Protein AF-A0A7H9EA48-F1 (afdb_monomer)

Foldseek 3Di:
DPDDPQPEDPVLVLLVVVCVVVDALLALFCFAHLLVNLLLLLLRLQLDPDPSRNVSSVVVNVVSLVVNVPDDDDDDQQALFCGRHNVSVLQSLLSCCVRDPDPVDPSVVVNVVSCVVCVVSLLVLLPDALVNLLDQQDVFLNRHNLVSLLSCLPRPVSVVVCLVPVSNLVRLCRNLQAASVCSQQVPHNPDDLLQCACGRHDLSNLLSSLSNCLRNVPHPDPSCVSHVVVLVVSLVVLVVLVVCPPPPVPLQLLFRNRHLLVNLLVCVSNVVVVSNVVSLVVLVVVLVVDDLVWQQFCGRTSVSSLLSCVLPVLDDDDCPVDDPVSSVDPPAPGCTLGRHDSVVSLSVSCSNSVADRSCCSSSSSHDSNPVPPPND

Mean predicted aligned error: 6.91 Å

InterPro domains:
  IPR007822 Lanthionine synthetase C-like [PF05147] (27-347)
  IPR007822 Lanthionine synthetase C-like [PR01950] (27-45)
  IPR007822 Lanthionine synthetase C-like [PR01950] (139-154)
  IPR007822 Lanthionine synthetase C-like [PR01950] (195-211)
  IPR007822 Lanthionine synthetase C-like [PR01950] (253-273)

Radius of gyration: 20.05 Å; Cα contacts (8 Å, |Δi|>4): 563; chains: 1; bounding box: 55×41×57 Å

Secondary structure (DSSP, 8-state):
------SS-HHHHHHHHHHHHH------STTTSHHHHHHHHHHHHHH---HHHHHHHHHHHHHHHHHHTT------TTSSSTTTSTHHHHHHHHHHHHH---TTS-HHHHHHHHHHHHHHHHHHHTT--TTGGGSTTTS-TTTSHHHHHHHHHHSHHHHHHHHHS--SHHHHHHHTTS-THHHHSTT-----GGGTSTTTSHHHHHHHHHHHHHHH---SS-HHHHHHHHHHHHHHHHHHHHHTTT-GGGGGGG-TTTSHHHHHHHHHHTT-HHHHHHHHHHHHHHHHT--TTS---TTTSHHHHHHHHHHHT---S----S-TTGGG-TT-----SSSSHHHHHHHHHHHHTT---TTTTTTT-S--SS------

Organism: NCBI:txid47770

Solvent-accessible surface area (backbone atoms only — not comparable to full-atom values): 20527 Å² total; per-residue (Å²): 131,81,96,62,88,68,72,53,57,68,68,58,52,49,51,55,53,51,45,68,71,77,49,77,59,86,36,54,14,23,39,68,10,43,18,27,52,39,44,38,43,48,51,50,37,80,71,43,83,52,66,69,29,28,53,50,42,51,53,48,40,54,52,52,51,63,68,58,72,77,66,84,81,85,80,50,69,72,32,67,7,31,36,46,3,68,52,15,41,40,48,30,36,42,51,46,44,71,69,63,86,57,84,92,54,65,37,58,63,50,30,53,53,45,46,60,73,43,46,66,58,53,55,57,55,28,65,47,51,57,77,54,36,59,40,72,42,36,37,5,27,44,24,11,52,23,17,48,41,43,44,37,66,67,35,64,71,45,28,56,47,37,76,76,53,70,58,46,58,66,24,52,56,61,42,43,70,45,61,60,56,69,58,63,34,74,98,49,83,74,84,51,54,56,43,49,7,22,37,56,6,52,44,20,37,51,39,24,53,53,50,42,45,70,72,65,70,73,65,96,60,69,53,64,73,40,37,40,72,46,50,53,52,50,51,54,49,52,56,52,53,58,77,46,62,95,42,83,90,52,64,54,46,49,8,20,35,40,17,55,48,31,46,46,44,45,32,59,75,72,64,41,60,67,64,36,51,54,54,50,53,48,33,54,57,52,50,79,63,66,60,90,87,56,61,65,10,40,34,72,14,57,33,10,32,51,50,39,36,62,62,74,60,80,78,68,101,71,79,74,83,74,53,81,64,58,81,66,48,90,82,65,93,41,70,15,35,40,74,5,55,41,31,47,52,37,48,50,52,17,61,78,65,77,41,84,54,87,58,34,59,82,72,53,54,56,79,75,84,63,80,70,83,75,77,125

Nearest PDB structures (foldseek):
  7xte-assembly1_A  TM=4.450E-01  e=6.776E+00  Pandoraea apista
  1i7x-assembly1_A  TM=2.158E-01  e=1.346E+00  Mus musculus
  6bcu-assembly1_B  TM=2.700E-01  e=1.737E+00  Homo sapiens

Sequence (376 aa):
MKNTNLNIDPNLERYIKLLSIKGNCDGYTISDGIPGLLLLLAQFYITEEDIKSRNCIEKLAWHYLNQGAYQSISLSSSNQGLWTGPLGLSVAVDTWSQISLNSAYDWKAINQFYYHNMLFLIKKWSRTSRNELKDKFRRDIVFGFPGILNYVCNCHIARKSEKNNPMFIQSIQEISKQSLLSVYSGHNLSVNPTNLGMAHGLTGLIFSILQYNLTFKNLSIDVETNLMEDIEYIVDYAKYLLSLCGNTKYMFINNWCTGIPGLLNLLKITNYEEELSELVNYIDYEFESIHMDGNICLCHGYGSIALADYAFNVKKNNIKVFSDSYFASHKFDSYSMLTGVGGILALNRSIQKASPFLLDWLFGVNDFRNGSINRH

Structure (mmCIF, N/CA/C/O backbone):
data_AF-A0A7H9EA48-F1
#
_entry.id   AF-A0A7H9EA48-F1
#
loop_
_atom_site.group_PDB
_atom_site.id
_atom_site.type_symbol
_atom_site.label_atom_id
_atom_site.label_alt_id
_atom_site.label_comp_id
_atom_site.label_asym_id
_atom_site.label_entity_id
_atom_site.label_seq_id
_atom_site.pdbx_PDB_ins_code
_atom_site.Cartn_x
_atom_site.Cartn_y
_atom_site.Cartn_z
_atom_site.occupancy
_atom_site.B_iso_or_equiv
_atom_site.auth_seq_id
_atom_site.auth_comp_id
_atom_site.auth_asym_id
_atom_site.auth_atom_id
_atom_site.pdbx_PDB_model_num
ATOM 1 N N . MET A 1 1 ? 12.921 13.229 -24.604 1.00 48.28 1 MET A N 1
ATOM 2 C CA . MET A 1 1 ? 13.708 12.124 -25.203 1.00 48.28 1 MET A CA 1
ATOM 3 C C . MET A 1 1 ? 13.337 12.023 -26.678 1.00 48.28 1 MET A C 1
ATOM 5 O O . MET A 1 1 ? 12.152 12.071 -26.975 1.00 48.28 1 MET A O 1
ATOM 9 N N . LYS A 1 2 ? 14.304 11.963 -27.608 1.00 37.50 2 LYS A N 1
ATOM 10 C CA . LYS A 1 2 ? 14.012 11.647 -29.024 1.00 37.50 2 LYS A CA 1
ATOM 11 C C . LYS A 1 2 ? 13.487 10.204 -29.100 1.00 37.50 2 LYS A C 1
ATOM 13 O O . LYS A 1 2 ? 13.990 9.377 -28.351 1.00 37.50 2 LYS A O 1
ATOM 18 N N . ASN A 1 3 ? 12.498 9.939 -29.961 1.00 42.41 3 ASN A N 1
ATOM 19 C CA . ASN A 1 3 ? 11.835 8.641 -30.188 1.00 42.41 3 ASN A CA 1
ATOM 20 C C . ASN A 1 3 ? 12.836 7.497 -30.447 1.00 42.41 3 ASN A C 1
ATOM 22 O O . ASN A 1 3 ? 13.131 7.150 -31.587 1.00 42.41 3 ASN A O 1
ATOM 26 N N . THR A 1 4 ? 13.364 6.908 -29.384 1.00 54.34 4 THR A N 1
ATOM 27 C CA . THR A 1 4 ? 14.061 5.626 -29.410 1.00 54.34 4 THR A CA 1
ATOM 28 C C . THR A 1 4 ? 13.085 4.589 -28.891 1.00 54.34 4 THR A C 1
ATOM 30 O O . THR A 1 4 ? 12.615 4.747 -27.765 1.00 54.34 4 THR A O 1
ATOM 33 N N . ASN A 1 5 ? 12.789 3.562 -29.693 1.00 63.34 5 ASN A N 1
ATOM 34 C CA . ASN A 1 5 ? 12.085 2.375 -29.212 1.00 63.34 5 ASN A CA 1
ATOM 35 C C . ASN A 1 5 ? 12.836 1.847 -27.990 1.00 63.34 5 ASN A C 1
ATOM 37 O O . ASN A 1 5 ? 13.980 1.397 -28.103 1.00 63.34 5 ASN A O 1
ATOM 41 N N . LEU A 1 6 ? 12.220 1.974 -26.818 1.00 69.88 6 LEU A N 1
ATOM 42 C CA . LEU A 1 6 ? 12.741 1.359 -25.609 1.00 69.88 6 LEU A CA 1
ATOM 43 C C . LEU A 1 6 ? 12.471 -0.137 -25.770 1.00 69.88 6 LEU A C 1
ATOM 45 O O . LEU A 1 6 ? 11.344 -0.526 -26.060 1.00 69.88 6 LEU A O 1
ATOM 49 N N . ASN A 1 7 ? 13.496 -0.978 -25.640 1.00 83.75 7 ASN A N 1
ATOM 50 C CA . ASN A 1 7 ? 13.325 -2.431 -25.689 1.00 83.75 7 ASN A CA 1
ATOM 51 C C . ASN A 1 7 ? 12.646 -2.906 -24.393 1.00 83.75 7 ASN A C 1
ATOM 53 O O . ASN A 1 7 ? 13.295 -3.527 -23.561 1.00 83.75 7 ASN A O 1
ATOM 57 N N . ILE A 1 8 ? 11.394 -2.518 -24.165 1.00 88.50 8 ILE A N 1
ATOM 58 C CA . ILE A 1 8 ? 10.584 -2.799 -22.975 1.00 88.50 8 ILE A CA 1
ATOM 59 C C . ILE A 1 8 ? 9.153 -3.138 -23.407 1.00 88.50 8 ILE A C 1
ATOM 61 O O . ILE A 1 8 ? 8.795 -2.985 -24.574 1.00 88.50 8 ILE A O 1
ATOM 65 N N . ASP A 1 9 ? 8.333 -3.572 -22.452 1.00 90.06 9 ASP A N 1
ATOM 66 C CA . ASP A 1 9 ? 6.916 -3.861 -22.670 1.00 90.06 9 ASP A CA 1
ATOM 67 C C . ASP A 1 9 ? 6.181 -2.694 -23.381 1.00 90.06 9 ASP A C 1
ATOM 69 O O . ASP A 1 9 ? 6.304 -1.543 -22.941 1.00 90.06 9 ASP A O 1
ATOM 73 N N . PRO A 1 10 ? 5.404 -2.950 -24.454 1.00 86.06 10 PRO A N 1
ATOM 74 C CA . PRO A 1 10 ? 4.735 -1.898 -25.224 1.00 86.06 10 PRO A CA 1
ATOM 75 C C . PRO A 1 10 ? 3.767 -1.034 -24.410 1.00 86.06 10 PRO A C 1
ATOM 77 O O . PRO A 1 10 ? 3.648 0.167 -24.668 1.00 86.06 10 PRO A O 1
ATOM 80 N N . ASN A 1 11 ? 3.088 -1.609 -23.413 1.00 84.94 11 ASN A N 1
ATOM 81 C CA . ASN A 1 11 ? 2.164 -0.864 -22.560 1.00 84.94 11 ASN A CA 1
ATOM 82 C C . ASN A 1 11 ? 2.924 0.055 -21.603 1.00 84.94 11 ASN A C 1
ATOM 84 O O . ASN A 1 11 ? 2.521 1.204 -21.400 1.00 84.94 11 ASN A O 1
ATOM 88 N N . LEU A 1 12 ? 4.064 -0.407 -21.079 1.00 89.50 12 LEU A N 1
ATOM 89 C CA . LEU A 1 12 ? 4.966 0.431 -20.292 1.00 89.50 12 LEU A CA 1
ATOM 90 C C . LEU A 1 12 ? 5.576 1.552 -21.144 1.00 89.50 12 LEU A C 1
ATOM 92 O O . LEU A 1 12 ? 5.605 2.707 -20.719 1.00 89.50 12 LEU A O 1
ATOM 96 N N . GLU A 1 13 ? 6.024 1.246 -22.363 1.00 89.25 13 GLU A N 1
ATOM 97 C CA . GLU A 1 13 ? 6.572 2.251 -23.273 1.00 89.25 13 GLU A CA 1
ATOM 98 C C . GLU A 1 13 ? 5.525 3.319 -23.623 1.00 89.25 13 GLU A C 1
ATOM 100 O O . GLU A 1 13 ? 5.813 4.519 -23.577 1.00 89.25 13 GLU A O 1
ATOM 105 N N . ARG A 1 14 ? 4.290 2.899 -23.921 1.00 84.62 14 ARG A N 1
ATOM 106 C CA . ARG A 1 14 ? 3.165 3.805 -24.172 1.00 84.62 14 ARG A CA 1
ATOM 107 C C . ARG A 1 14 ? 2.882 4.690 -22.962 1.00 84.62 14 ARG A C 1
ATOM 109 O O . ARG A 1 14 ? 2.734 5.897 -23.134 1.00 84.62 14 ARG A O 1
ATOM 116 N N . TYR A 1 15 ? 2.849 4.121 -21.758 1.00 86.44 15 TYR A N 1
ATOM 117 C CA . TYR A 1 15 ? 2.661 4.871 -20.515 1.00 86.44 15 TYR A CA 1
ATOM 118 C C . TYR A 1 15 ? 3.754 5.938 -20.318 1.00 86.44 15 TYR A C 1
ATOM 120 O O . TYR A 1 15 ? 3.439 7.105 -20.091 1.00 86.44 15 TYR A O 1
ATOM 128 N N . ILE A 1 16 ? 5.029 5.584 -20.510 1.00 87.44 16 ILE A N 1
ATOM 129 C CA . ILE A 1 16 ? 6.164 6.519 -20.402 1.00 87.44 16 ILE A CA 1
ATOM 130 C C . ILE A 1 16 ? 6.078 7.639 -21.451 1.00 87.44 16 ILE A C 1
ATOM 132 O O . ILE A 1 16 ? 6.286 8.813 -21.133 1.00 87.44 16 ILE A O 1
ATOM 136 N N . LYS A 1 17 ? 5.744 7.302 -22.704 1.00 82.88 17 LYS A N 1
ATOM 137 C CA . LYS A 1 17 ? 5.545 8.294 -23.774 1.00 82.88 17 LYS A CA 1
ATOM 138 C C . LYS A 1 17 ? 4.421 9.266 -23.407 1.00 82.88 17 LYS A C 1
ATOM 140 O O . LYS A 1 17 ? 4.611 10.476 -23.515 1.00 82.88 17 LYS A O 1
ATOM 145 N N . LEU A 1 18 ? 3.291 8.759 -22.918 1.00 77.38 18 LEU A N 1
ATOM 146 C CA . LEU A 1 18 ? 2.148 9.574 -22.503 1.00 77.38 18 LEU A CA 1
ATOM 147 C C . LEU A 1 18 ? 2.471 10.501 -21.320 1.00 77.38 18 LEU A C 1
ATOM 149 O O . LEU A 1 18 ? 2.118 11.682 -21.370 1.00 77.38 18 LEU A O 1
ATOM 153 N N . LEU A 1 19 ? 3.198 10.005 -20.313 1.00 78.44 19 LEU A N 1
ATOM 154 C CA . LEU A 1 19 ? 3.713 10.821 -19.208 1.00 78.44 19 LEU A CA 1
ATOM 155 C C . LEU A 1 19 ? 4.564 11.988 -19.719 1.00 78.44 19 LEU A C 1
ATOM 157 O O . LEU A 1 19 ? 4.372 13.127 -19.308 1.00 78.44 19 LEU A O 1
ATOM 161 N N . SER A 1 20 ? 5.466 11.731 -20.671 1.00 74.56 20 SER A N 1
ATOM 162 C CA . SER A 1 20 ? 6.349 12.773 -21.211 1.00 74.56 20 SER A CA 1
ATOM 163 C C . SER A 1 20 ? 5.623 13.870 -22.005 1.00 74.56 20 SER A C 1
ATOM 165 O O . SER A 1 20 ? 6.140 14.980 -22.113 1.00 74.56 20 SER A O 1
ATOM 167 N N . ILE A 1 21 ? 4.435 13.578 -22.550 1.00 70.75 21 ILE A N 1
ATOM 168 C CA . ILE A 1 21 ? 3.636 14.517 -23.354 1.00 70.75 21 ILE A CA 1
ATOM 169 C C . ILE A 1 21 ? 2.784 15.434 -22.469 1.00 70.75 21 ILE A C 1
ATOM 171 O O . ILE A 1 21 ? 2.661 16.619 -22.772 1.00 70.75 21 ILE A O 1
ATOM 175 N N . LYS A 1 22 ? 2.187 14.913 -21.387 1.00 63.91 22 LYS A N 1
ATOM 176 C CA . LYS A 1 22 ? 1.272 15.692 -20.526 1.00 63.91 22 LYS A CA 1
ATOM 177 C C . LYS A 1 22 ? 1.979 16.566 -19.470 1.00 63.91 22 LYS A C 1
ATOM 179 O O . LYS A 1 22 ? 1.296 17.293 -18.756 1.00 63.91 22 LYS A O 1
ATOM 184 N N . GLY A 1 23 ? 3.313 16.562 -19.412 1.00 53.66 23 GLY A N 1
ATOM 185 C CA . GLY A 1 23 ? 4.103 17.353 -18.459 1.00 53.66 23 GLY A CA 1
ATOM 186 C C . GLY A 1 23 ? 4.663 16.508 -17.310 1.00 53.66 23 GLY A C 1
ATOM 187 O O . GLY A 1 23 ? 4.142 15.440 -17.006 1.00 53.66 23 GLY A O 1
ATOM 188 N N . ASN A 1 24 ? 5.777 16.967 -16.730 1.00 52.66 24 ASN A N 1
ATOM 189 C CA . ASN A 1 24 ? 6.634 16.205 -15.818 1.00 52.66 24 ASN A CA 1
ATOM 190 C C . ASN A 1 24 ? 5.891 15.519 -14.654 1.00 52.66 24 ASN A C 1
ATOM 192 O O . ASN A 1 24 ? 5.037 16.119 -14.002 1.00 52.66 24 ASN A O 1
ATOM 196 N N . CYS A 1 25 ? 6.351 14.315 -14.293 1.00 55.28 25 CYS A N 1
ATOM 197 C CA . CYS A 1 25 ? 6.127 13.694 -12.982 1.00 55.28 25 CYS A CA 1
ATOM 198 C C . CYS A 1 25 ? 6.838 14.481 -11.856 1.00 55.28 25 CYS A C 1
ATOM 200 O O . CYS A 1 25 ? 7.582 13.897 -11.086 1.00 55.28 25 CYS A O 1
ATOM 202 N N . ASP A 1 26 ? 6.651 15.791 -11.706 1.00 54.38 26 ASP A N 1
ATOM 203 C CA . ASP A 1 26 ? 7.373 16.604 -10.702 1.00 54.38 26 ASP A CA 1
ATOM 204 C C . ASP A 1 26 ? 6.807 16.462 -9.270 1.00 54.38 26 ASP A C 1
ATOM 206 O O . ASP A 1 26 ? 6.820 17.389 -8.464 1.00 54.38 26 ASP A O 1
ATOM 210 N N . GLY A 1 27 ? 6.264 15.287 -8.950 1.00 70.06 27 GLY A N 1
ATOM 211 C CA . GLY A 1 27 ? 5.667 14.975 -7.659 1.00 70.06 27 GLY A CA 1
ATOM 212 C C . GLY A 1 27 ? 6.544 14.051 -6.819 1.00 70.06 27 GLY A C 1
ATOM 213 O O . GLY A 1 27 ? 7.109 13.076 -7.313 1.00 70.06 27 GLY A O 1
ATOM 214 N N . TYR A 1 28 ? 6.574 14.295 -5.512 1.00 77.56 28 TYR A N 1
ATOM 215 C CA . TYR A 1 28 ? 7.175 13.412 -4.503 1.00 77.56 28 TYR A CA 1
ATOM 216 C C . TYR A 1 28 ? 6.172 12.399 -3.922 1.00 77.56 28 TYR A C 1
ATOM 218 O O . TYR A 1 28 ? 6.462 11.753 -2.919 1.00 77.56 28 TYR A O 1
ATOM 226 N N . THR A 1 29 ? 4.987 12.267 -4.524 1.00 87.12 29 THR A N 1
ATOM 227 C CA . THR A 1 29 ? 3.897 11.410 -4.039 1.00 87.12 29 THR A CA 1
ATOM 228 C C . THR A 1 29 ? 3.907 10.049 -4.735 1.00 87.12 29 THR A C 1
ATOM 230 O O . THR A 1 29 ? 4.256 9.943 -5.910 1.00 87.12 29 THR A O 1
ATOM 233 N N . ILE A 1 30 ? 3.499 8.992 -4.029 1.00 89.31 30 ILE A N 1
ATOM 234 C CA . ILE A 1 30 ? 3.201 7.699 -4.670 1.00 89.31 30 ILE A CA 1
ATOM 235 C C . ILE A 1 30 ? 2.011 7.862 -5.607 1.00 89.31 30 ILE A C 1
ATOM 237 O O . ILE A 1 30 ? 2.013 7.277 -6.685 1.00 89.31 30 ILE A O 1
ATOM 241 N N . SER A 1 31 ? 1.017 8.656 -5.197 1.00 84.31 31 SER A N 1
ATOM 242 C CA . SER A 1 31 ? -0.207 8.846 -5.965 1.00 84.31 31 SER A CA 1
ATOM 243 C C . SER A 1 31 ? 0.107 9.298 -7.383 1.00 84.31 31 SER A C 1
ATOM 245 O O . SER A 1 31 ? -0.207 8.561 -8.299 1.00 84.31 31 SER A O 1
ATOM 247 N N . ASP A 1 32 ? 0.790 10.424 -7.582 1.00 78.94 32 ASP A N 1
ATOM 248 C CA . ASP A 1 32 ? 0.869 11.081 -8.897 1.00 78.94 32 ASP A CA 1
ATOM 249 C C . ASP A 1 32 ? 2.311 11.386 -9.349 1.00 78.94 32 ASP A C 1
ATOM 251 O O . ASP A 1 32 ? 2.522 12.009 -10.388 1.00 78.94 32 ASP A O 1
ATOM 255 N N . GLY A 1 33 ? 3.313 10.994 -8.557 1.00 85.25 33 GLY A N 1
ATOM 256 C CA . GLY A 1 33 ? 4.696 11.444 -8.704 1.00 85.25 33 GLY A CA 1
ATOM 257 C C . GLY A 1 33 ? 5.711 10.374 -9.109 1.00 85.25 33 GLY A C 1
ATOM 258 O O . GLY A 1 33 ? 5.382 9.229 -9.429 1.00 85.25 33 GLY A O 1
ATOM 259 N N . ILE A 1 34 ? 6.991 10.760 -9.043 1.00 88.88 34 ILE A N 1
ATOM 260 C CA . ILE A 1 34 ? 8.147 9.887 -9.311 1.00 88.88 34 ILE A CA 1
ATOM 261 C C . ILE A 1 34 ? 8.086 8.595 -8.499 1.00 88.88 34 ILE A C 1
ATOM 263 O O . ILE A 1 34 ? 8.305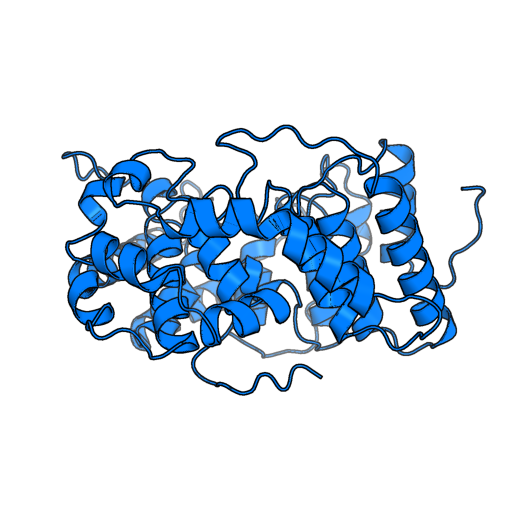 7.543 -9.093 1.00 88.88 34 ILE A O 1
ATOM 267 N N . PRO A 1 35 ? 7.760 8.600 -7.192 1.00 91.50 35 PRO A N 1
ATOM 268 C CA . PRO A 1 35 ? 7.676 7.356 -6.439 1.00 91.50 35 PRO A CA 1
ATOM 269 C C . PRO A 1 35 ? 6.708 6.330 -7.033 1.00 91.50 35 PRO A C 1
ATOM 271 O O . PRO A 1 35 ? 7.057 5.155 -7.119 1.00 91.50 35 PRO A O 1
ATOM 274 N N . GLY A 1 36 ? 5.531 6.764 -7.493 1.00 92.19 36 GLY A N 1
ATOM 275 C CA . GLY A 1 36 ? 4.562 5.884 -8.148 1.00 92.19 36 GLY A CA 1
ATOM 276 C C . GLY A 1 36 ? 5.118 5.273 -9.433 1.00 92.19 36 GLY A C 1
ATOM 277 O O . GLY A 1 36 ? 5.059 4.059 -9.627 1.00 92.19 36 GLY A O 1
ATOM 278 N N . LEU A 1 37 ? 5.759 6.094 -10.270 1.00 92.31 37 LEU A N 1
ATOM 279 C CA . LEU A 1 37 ? 6.445 5.632 -11.479 1.00 92.31 37 LEU A CA 1
ATOM 280 C C . LEU A 1 37 ? 7.583 4.649 -11.163 1.00 92.31 37 LEU A C 1
ATOM 282 O O . LEU A 1 37 ? 7.704 3.623 -11.825 1.00 92.31 37 LEU A O 1
ATOM 286 N N . LEU A 1 38 ? 8.411 4.931 -10.157 1.00 94.69 38 LEU A N 1
ATOM 287 C CA . LEU A 1 38 ? 9.504 4.046 -9.753 1.00 94.69 38 LEU A CA 1
ATOM 288 C C . LEU A 1 38 ? 8.986 2.690 -9.267 1.00 94.69 38 LEU A C 1
ATOM 290 O O . LEU A 1 38 ? 9.606 1.669 -9.560 1.00 94.69 38 LEU A O 1
ATOM 294 N N . LEU A 1 39 ? 7.860 2.677 -8.555 1.00 95.50 39 LEU A N 1
ATOM 295 C CA . LEU A 1 39 ? 7.200 1.459 -8.096 1.00 95.50 39 LEU A CA 1
ATOM 296 C C . LEU A 1 39 ? 6.560 0.673 -9.251 1.00 95.50 39 LEU A C 1
ATOM 298 O O . LEU A 1 39 ? 6.673 -0.552 -9.298 1.00 95.50 39 LEU A O 1
ATOM 302 N N . LEU A 1 40 ? 5.963 1.359 -10.229 1.00 94.94 40 LEU A N 1
ATOM 303 C CA . LEU A 1 40 ? 5.503 0.734 -11.470 1.00 94.94 40 LEU A CA 1
ATOM 304 C C . LEU A 1 40 ? 6.673 0.089 -12.229 1.00 94.94 40 LEU A C 1
ATOM 306 O O . LEU A 1 40 ? 6.591 -1.073 -12.620 1.00 94.94 40 LEU A O 1
ATOM 310 N N . LEU A 1 41 ? 7.781 0.814 -12.406 1.00 96.56 41 LEU A N 1
ATOM 311 C CA . LEU A 1 41 ? 8.981 0.283 -13.057 1.00 96.56 41 LEU A CA 1
ATOM 312 C C . LEU A 1 41 ? 9.539 -0.926 -12.296 1.00 96.56 41 LEU A C 1
ATOM 314 O O . LEU A 1 41 ? 9.929 -1.901 -12.932 1.00 96.56 41 LEU A O 1
ATOM 318 N N . ALA A 1 42 ? 9.517 -0.905 -10.960 1.00 97.00 42 ALA A N 1
ATOM 319 C CA . ALA A 1 42 ? 9.911 -2.046 -10.138 1.00 97.00 42 ALA A CA 1
ATOM 320 C C . ALA A 1 42 ? 9.029 -3.281 -10.406 1.00 97.00 42 ALA A C 1
ATOM 322 O O . ALA A 1 42 ? 9.563 -4.375 -10.578 1.00 97.00 42 ALA A O 1
ATOM 323 N N . GLN A 1 43 ? 7.704 -3.118 -10.533 1.00 96.00 43 GLN A N 1
ATOM 324 C CA . GLN A 1 43 ? 6.790 -4.226 -10.860 1.00 96.00 43 GLN A CA 1
ATOM 325 C C . GLN A 1 43 ? 7.124 -4.867 -12.213 1.00 96.00 43 GLN A C 1
ATOM 327 O O . GLN A 1 43 ? 7.111 -6.094 -12.350 1.00 96.00 43 GLN A O 1
ATOM 332 N N . PHE A 1 44 ? 7.446 -4.052 -13.218 1.00 95.81 44 PHE A N 1
ATOM 333 C CA . PHE A 1 44 ? 7.886 -4.562 -14.516 1.00 95.81 44 PHE A CA 1
ATOM 334 C C . PHE A 1 44 ? 9.262 -5.217 -14.428 1.00 95.81 44 PHE A C 1
ATOM 336 O O . PHE A 1 44 ? 9.450 -6.285 -14.997 1.00 95.81 44 PHE A O 1
ATOM 343 N N . TYR A 1 45 ? 10.198 -4.631 -13.682 1.00 96.56 45 TYR A N 1
ATOM 344 C CA . TYR A 1 45 ? 11.549 -5.159 -13.511 1.00 96.56 45 TYR A CA 1
ATOM 345 C C . TYR A 1 45 ? 11.554 -6.584 -12.951 1.00 96.56 45 TYR A C 1
ATOM 347 O O . TYR A 1 45 ? 12.181 -7.464 -13.539 1.00 96.56 45 TYR A O 1
ATOM 355 N N . ILE A 1 46 ? 10.831 -6.828 -11.850 1.00 94.44 46 ILE A N 1
ATOM 356 C CA . ILE A 1 46 ? 10.828 -8.143 -11.183 1.00 94.44 46 ILE A CA 1
ATOM 357 C C . ILE A 1 46 ? 10.158 -9.241 -12.017 1.00 94.44 46 ILE A C 1
ATOM 359 O O . ILE A 1 46 ? 10.386 -10.423 -11.789 1.00 94.44 46 ILE A O 1
ATOM 363 N N . THR A 1 47 ? 9.333 -8.854 -12.990 1.00 92.38 47 THR A N 1
ATOM 364 C CA . THR A 1 47 ? 8.594 -9.776 -13.859 1.00 92.38 47 THR A CA 1
ATOM 365 C C . THR A 1 47 ? 9.155 -9.847 -15.278 1.00 92.38 47 THR A C 1
ATOM 367 O O . THR A 1 47 ? 8.582 -10.529 -16.130 1.00 92.38 47 THR A O 1
ATOM 370 N N . GLU A 1 48 ? 10.214 -9.095 -15.582 1.00 94.00 48 GLU A N 1
ATOM 371 C CA . GLU A 1 48 ? 10.835 -9.066 -16.902 1.00 94.00 48 GLU A CA 1
ATOM 372 C C . GLU A 1 48 ? 11.935 -10.115 -16.987 1.00 94.00 48 GLU A C 1
ATOM 374 O O . GLU A 1 48 ? 12.891 -10.059 -16.223 1.00 94.00 48 GLU A O 1
ATOM 379 N N . GLU A 1 49 ? 11.825 -11.053 -17.920 1.00 91.81 49 GLU A N 1
ATOM 380 C CA . GLU A 1 49 ? 12.784 -12.148 -18.096 1.00 91.81 49 GLU A CA 1
ATOM 381 C C . GLU A 1 49 ? 13.959 -11.735 -18.989 1.00 91.81 49 GLU A C 1
ATOM 383 O O . GLU A 1 49 ? 15.086 -12.181 -18.757 1.00 91.81 49 GLU A O 1
ATOM 388 N N . ASP A 1 50 ? 13.734 -10.852 -19.970 1.00 93.00 50 ASP A N 1
ATOM 389 C CA . ASP A 1 50 ? 14.803 -10.389 -20.849 1.00 93.00 50 ASP A CA 1
ATOM 390 C C . ASP A 1 50 ? 15.749 -9.433 -20.113 1.00 93.00 50 ASP A C 1
ATOM 392 O O . ASP A 1 50 ? 15.383 -8.337 -19.682 1.00 93.00 50 ASP A O 1
ATOM 396 N N . ILE A 1 51 ? 17.020 -9.827 -20.015 1.00 91.88 51 ILE A N 1
ATOM 397 C CA . ILE A 1 51 ? 18.057 -9.067 -19.305 1.00 91.88 51 ILE A CA 1
ATOM 398 C C . ILE A 1 51 ? 18.238 -7.670 -19.917 1.00 91.88 51 ILE A C 1
ATOM 400 O O . ILE A 1 51 ? 18.477 -6.704 -19.188 1.00 91.88 51 ILE A O 1
ATOM 404 N N . LYS A 1 52 ? 18.130 -7.524 -21.248 1.00 92.06 52 LYS A N 1
ATOM 405 C CA . LYS A 1 52 ? 18.296 -6.212 -21.895 1.00 92.06 52 LYS A CA 1
ATOM 406 C C . LYS A 1 52 ? 17.138 -5.284 -21.538 1.00 92.06 52 LYS A C 1
ATOM 408 O O . LYS A 1 52 ? 17.390 -4.128 -21.193 1.00 92.06 52 LYS A O 1
ATOM 413 N N . SER A 1 53 ? 15.903 -5.777 -21.575 1.00 93.75 53 SER A N 1
ATOM 414 C CA . SER A 1 53 ? 14.708 -5.056 -21.137 1.00 93.75 53 SER A CA 1
ATOM 415 C C . SER A 1 53 ? 14.778 -4.692 -19.662 1.00 93.75 53 SER A C 1
ATOM 417 O O . SER A 1 53 ? 14.601 -3.524 -19.318 1.00 93.75 53 SER A O 1
ATOM 419 N N . ARG A 1 54 ? 15.149 -5.641 -18.800 1.00 94.06 54 ARG A N 1
ATOM 420 C CA . ARG A 1 54 ? 15.317 -5.420 -17.361 1.00 94.06 54 ARG A CA 1
ATOM 421 C C . ARG A 1 54 ? 16.343 -4.317 -17.063 1.00 94.06 54 ARG A C 1
ATOM 423 O O . ARG A 1 54 ? 16.045 -3.376 -16.328 1.00 94.06 54 ARG A O 1
ATOM 430 N N . ASN A 1 55 ? 17.508 -4.359 -17.714 1.00 93.38 55 ASN A N 1
ATOM 431 C CA . ASN A 1 55 ? 18.527 -3.307 -17.610 1.00 93.38 55 ASN A CA 1
ATOM 432 C C . ASN A 1 55 ? 18.024 -1.951 -18.125 1.00 93.38 55 ASN A C 1
ATOM 434 O O . ASN A 1 55 ? 18.378 -0.906 -17.576 1.00 93.38 55 ASN A O 1
ATOM 438 N N . CYS A 1 56 ? 17.200 -1.946 -19.177 1.00 94.94 56 CYS A N 1
ATOM 439 C CA . CYS A 1 56 ? 16.599 -0.718 -19.682 1.00 94.94 56 CYS A CA 1
ATOM 440 C C . CYS A 1 56 ? 15.612 -0.113 -18.673 1.00 94.94 56 CYS A C 1
ATOM 442 O O . CYS A 1 56 ? 15.639 1.099 -18.463 1.00 94.94 56 CYS A O 1
ATOM 444 N N . ILE A 1 57 ? 14.777 -0.940 -18.039 1.00 96.31 57 ILE A N 1
ATOM 445 C CA . ILE A 1 57 ? 13.818 -0.521 -17.007 1.00 96.31 57 ILE A CA 1
ATOM 446 C C . ILE A 1 57 ? 14.554 0.090 -15.811 1.00 96.31 57 ILE A C 1
ATOM 448 O O . ILE A 1 57 ? 14.207 1.181 -15.366 1.00 96.31 57 ILE A O 1
ATOM 452 N N . GLU A 1 58 ? 15.610 -0.558 -15.322 1.00 96.38 58 GLU A N 1
ATOM 453 C CA . GLU A 1 58 ? 16.381 -0.039 -14.189 1.00 96.38 58 GLU A CA 1
ATOM 454 C C . GLU A 1 58 ? 17.113 1.265 -14.522 1.00 96.38 58 GLU A C 1
ATOM 456 O O . GLU A 1 58 ? 17.100 2.210 -13.734 1.00 96.38 58 GLU A O 1
ATOM 461 N N . LYS A 1 59 ? 17.676 1.374 -15.731 1.00 95.06 59 LYS A N 1
ATOM 462 C CA . LYS A 1 59 ? 18.260 2.631 -16.212 1.00 95.06 59 LYS A CA 1
ATOM 463 C C . LYS A 1 59 ? 17.227 3.762 -16.254 1.00 95.06 59 LYS A C 1
ATOM 465 O O . LYS A 1 59 ? 17.566 4.901 -15.932 1.00 95.06 59 LYS A O 1
ATOM 470 N N . LEU A 1 60 ? 15.985 3.467 -16.649 1.00 94.19 60 LEU A N 1
ATOM 471 C CA . LEU A 1 60 ? 14.883 4.434 -16.615 1.00 94.19 60 LEU A CA 1
ATOM 472 C C . LEU A 1 60 ? 14.540 4.827 -15.176 1.00 94.19 60 LEU A C 1
ATOM 474 O O . LEU A 1 60 ? 14.427 6.016 -14.892 1.00 94.19 60 LEU A O 1
ATOM 478 N N . ALA A 1 61 ? 14.439 3.863 -14.261 1.00 95.00 61 ALA A N 1
ATOM 479 C CA . ALA A 1 61 ? 14.177 4.139 -12.851 1.00 95.00 61 ALA A CA 1
ATOM 480 C C . ALA A 1 61 ? 15.255 5.050 -12.247 1.00 95.00 61 ALA A C 1
ATOM 482 O O . ALA A 1 61 ? 14.943 6.073 -11.639 1.00 95.00 61 ALA A O 1
ATOM 483 N N . TRP A 1 62 ? 16.528 4.751 -12.506 1.00 93.62 62 TRP A N 1
ATOM 484 C CA . TRP A 1 62 ? 17.639 5.596 -12.076 1.00 93.62 62 TRP A CA 1
ATOM 485 C C . TRP A 1 62 ? 17.580 7.001 -12.685 1.00 93.62 62 TRP A C 1
ATOM 487 O O . TRP A 1 62 ? 17.851 7.996 -12.011 1.00 93.62 62 TRP A O 1
ATOM 497 N N . HIS A 1 63 ? 17.213 7.111 -13.964 1.00 91.44 63 HIS A N 1
ATOM 498 C CA . HIS A 1 63 ? 17.043 8.401 -14.627 1.00 91.44 63 HIS A CA 1
ATOM 499 C C . HIS A 1 63 ? 15.972 9.261 -13.943 1.00 91.44 63 HIS A C 1
ATOM 501 O O . HIS A 1 63 ? 16.245 10.416 -13.618 1.00 91.44 63 HIS A O 1
ATOM 507 N N . TYR A 1 64 ? 14.792 8.696 -13.673 1.00 90.31 64 TYR A N 1
ATOM 508 C CA . TYR A 1 64 ? 13.697 9.415 -13.018 1.00 90.31 64 TYR A CA 1
ATOM 509 C C . TYR A 1 64 ? 14.005 9.777 -11.565 1.00 90.31 64 TYR A C 1
ATOM 511 O O . TYR A 1 64 ? 13.696 10.888 -11.140 1.00 90.31 64 TYR A O 1
ATOM 519 N N . LEU A 1 65 ? 14.679 8.896 -10.819 1.00 90.31 65 LEU A N 1
ATOM 520 C CA . LEU A 1 65 ? 15.142 9.217 -9.470 1.00 90.31 65 LEU A CA 1
ATOM 521 C C . LEU A 1 65 ? 16.027 10.475 -9.465 1.00 90.31 65 LEU A C 1
ATOM 523 O O . LEU A 1 65 ? 15.805 11.384 -8.668 1.00 90.31 65 LEU A O 1
ATOM 527 N N . ASN A 1 66 ? 16.992 10.559 -10.388 1.00 86.25 66 ASN A N 1
ATOM 528 C CA . ASN A 1 66 ? 17.904 11.703 -10.477 1.00 86.25 66 ASN A CA 1
ATOM 529 C C . ASN A 1 66 ? 17.221 12.997 -10.942 1.00 86.25 66 ASN A C 1
ATOM 531 O O . ASN A 1 66 ? 17.683 14.080 -10.590 1.00 86.25 66 ASN A O 1
ATOM 535 N N . GLN A 1 67 ? 16.125 12.914 -11.702 1.00 80.56 67 GLN A N 1
ATOM 536 C CA . GLN A 1 67 ? 15.314 14.093 -12.028 1.00 80.56 67 GLN A CA 1
ATOM 537 C C . GLN A 1 67 ? 14.591 14.647 -10.792 1.00 80.56 67 GLN A C 1
ATOM 539 O O . GLN A 1 67 ? 14.524 15.861 -10.616 1.00 80.56 67 GLN A O 1
ATOM 544 N N . GLY A 1 68 ? 14.095 13.768 -9.915 1.00 70.88 68 GLY A N 1
ATOM 545 C CA . GLY A 1 68 ? 13.382 14.155 -8.691 1.00 70.88 68 GLY A CA 1
ATOM 546 C C . GLY A 1 68 ? 14.274 14.569 -7.522 1.00 70.88 68 GLY A C 1
ATOM 547 O O . GLY A 1 68 ? 13.812 15.261 -6.618 1.00 70.88 68 GLY A O 1
ATOM 548 N N . ALA A 1 69 ? 15.551 14.175 -7.528 1.00 62.69 69 ALA A N 1
ATOM 549 C CA . ALA A 1 69 ? 16.471 14.341 -6.399 1.00 62.69 69 ALA A CA 1
ATOM 550 C C . ALA A 1 69 ? 16.734 15.803 -5.975 1.00 62.69 69 ALA A C 1
ATOM 552 O O . ALA A 1 69 ? 17.222 16.033 -4.871 1.00 62.69 69 ALA A O 1
ATOM 553 N N . TYR A 1 70 ? 16.397 16.786 -6.816 1.00 61.31 70 TYR A N 1
ATOM 554 C CA . TYR A 1 70 ? 16.683 18.208 -6.582 1.00 61.31 70 TYR A CA 1
ATOM 555 C C . TYR A 1 70 ? 15.451 19.061 -6.249 1.00 61.31 70 TYR A C 1
ATOM 557 O O . TYR A 1 70 ? 15.559 20.284 -6.158 1.00 61.31 70 TYR A O 1
ATOM 565 N N . GLN A 1 71 ? 14.277 18.452 -6.068 1.00 68.62 71 GLN A N 1
ATOM 566 C CA . GLN A 1 71 ? 13.056 19.200 -5.772 1.00 68.62 71 GLN A CA 1
ATOM 567 C C . GLN A 1 71 ? 12.956 19.524 -4.278 1.00 68.62 71 GLN A C 1
ATOM 569 O O . GLN A 1 71 ? 13.049 18.644 -3.421 1.00 68.62 71 GLN A O 1
ATOM 574 N N . SER A 1 72 ? 12.753 20.802 -3.951 1.00 71.88 72 SER A N 1
ATOM 575 C CA . SER A 1 72 ? 12.464 21.221 -2.581 1.00 71.88 72 SER A CA 1
ATOM 576 C C . SER A 1 72 ? 11.037 20.816 -2.201 1.00 71.88 72 SER A C 1
ATOM 578 O O . SER A 1 72 ? 10.072 21.129 -2.896 1.00 71.88 72 SER A O 1
ATOM 580 N N . ILE A 1 73 ? 10.894 20.114 -1.075 1.00 76.12 73 ILE A N 1
ATOM 581 C CA . ILE A 1 73 ? 9.595 19.645 -0.583 1.00 76.12 73 ILE A CA 1
ATOM 582 C C . ILE A 1 73 ? 9.183 20.508 0.607 1.00 76.12 73 ILE A C 1
ATOM 584 O O . ILE A 1 73 ? 9.784 20.441 1.679 1.00 76.12 73 ILE A O 1
ATOM 588 N N . SER A 1 74 ? 8.137 21.315 0.424 1.00 80.75 74 SER A N 1
ATOM 589 C CA . SER A 1 74 ? 7.479 22.011 1.532 1.00 80.75 74 SER A CA 1
ATOM 590 C C . SER A 1 74 ? 6.511 21.062 2.231 1.00 80.75 74 SER A C 1
ATOM 592 O O . SER A 1 74 ? 5.661 20.463 1.575 1.00 80.75 74 SER A O 1
ATOM 594 N N . LEU A 1 75 ? 6.624 20.925 3.553 1.00 84.81 75 LEU A N 1
ATOM 595 C CA . LEU A 1 75 ? 5.772 20.033 4.339 1.00 84.81 75 LEU A CA 1
ATOM 596 C C . LEU A 1 75 ? 4.570 20.772 4.942 1.00 84.81 75 LEU A C 1
ATOM 598 O O . LEU A 1 75 ? 4.710 21.796 5.602 1.00 84.81 75 LEU A O 1
ATOM 602 N N . SER A 1 76 ? 3.393 20.174 4.800 1.00 84.75 76 SER A N 1
ATOM 603 C CA . SER A 1 76 ? 2.090 20.575 5.326 1.00 84.75 76 SER A CA 1
ATOM 604 C C . SER A 1 76 ? 1.377 19.355 5.930 1.00 84.75 76 SER A C 1
ATOM 606 O O . SER A 1 76 ? 1.857 18.227 5.837 1.00 84.75 76 SER A O 1
ATOM 608 N N . SER A 1 77 ? 0.224 19.547 6.569 1.00 80.38 77 SER A N 1
ATOM 609 C CA . SER A 1 77 ? -0.558 18.424 7.107 1.00 80.38 77 SER A CA 1
ATOM 610 C C . SER A 1 77 ? -1.049 17.447 6.031 1.00 80.38 77 SER A C 1
ATOM 612 O O . SER A 1 77 ? -1.221 16.272 6.331 1.00 80.38 77 SER A O 1
ATOM 614 N N . SER A 1 78 ? -1.233 17.889 4.784 1.00 83.19 78 SER A N 1
ATOM 615 C CA . SER A 1 78 ? -1.775 17.070 3.692 1.00 83.19 78 SER A CA 1
ATOM 616 C C . SER A 1 78 ? -0.718 16.334 2.856 1.00 83.19 78 SER A C 1
ATOM 618 O O . SER A 1 78 ? -1.074 15.592 1.941 1.00 83.19 78 SER A O 1
ATOM 620 N N . ASN A 1 79 ? 0.576 16.508 3.142 1.00 86.00 79 ASN A N 1
ATOM 621 C CA . ASN A 1 79 ? 1.666 15.921 2.350 1.00 86.00 79 ASN A CA 1
ATOM 622 C C . ASN A 1 79 ? 2.800 15.324 3.209 1.00 86.00 79 ASN A C 1
ATOM 624 O O . ASN A 1 79 ? 3.955 15.248 2.798 1.00 86.00 79 ASN A O 1
ATOM 628 N N . GLN A 1 80 ? 2.471 14.915 4.434 1.00 86.81 80 GLN A N 1
ATOM 629 C CA . GLN A 1 80 ? 3.396 14.263 5.370 1.00 86.81 80 GLN A CA 1
ATOM 630 C C . GLN A 1 80 ? 3.175 12.746 5.478 1.00 86.81 80 GLN A C 1
ATOM 632 O O . GLN A 1 80 ? 3.910 12.082 6.212 1.00 86.81 80 GLN A O 1
ATOM 637 N N . GLY A 1 81 ? 2.167 12.221 4.777 1.00 86.94 81 GLY A N 1
ATOM 638 C CA . GLY A 1 81 ? 1.790 10.812 4.769 1.00 86.94 81 GLY A CA 1
ATOM 639 C C . GLY A 1 81 ? 2.631 9.955 3.831 1.00 86.94 81 GLY A C 1
ATOM 640 O O . GLY A 1 81 ? 3.514 10.438 3.123 1.00 86.94 81 GLY A O 1
ATOM 641 N N . LEU A 1 82 ? 2.320 8.662 3.811 1.00 90.69 82 LEU A N 1
ATOM 642 C CA . LEU A 1 82 ? 2.969 7.689 2.935 1.00 90.69 82 LEU A CA 1
ATOM 643 C C . LEU A 1 82 ? 2.656 7.952 1.455 1.00 90.69 82 LEU A C 1
ATOM 645 O O . LEU A 1 82 ? 3.563 8.026 0.629 1.00 90.69 82 LEU A O 1
ATOM 649 N N . TRP A 1 83 ? 1.377 8.122 1.123 1.00 90.06 83 TRP A N 1
ATOM 650 C CA . TRP A 1 83 ? 0.941 8.236 -0.268 1.00 90.06 83 TRP A CA 1
ATOM 651 C C . TRP A 1 83 ? 1.236 9.606 -0.869 1.00 90.06 83 TRP A C 1
ATOM 653 O O . TRP A 1 83 ? 1.578 9.708 -2.047 1.00 90.06 83 TRP A O 1
ATOM 663 N N . THR A 1 84 ? 1.117 10.660 -0.062 1.00 88.50 84 THR A N 1
ATOM 664 C CA . THR A 1 84 ? 1.174 12.055 -0.524 1.00 88.50 84 THR A CA 1
ATOM 665 C C . THR A 1 84 ? 2.415 12.810 -0.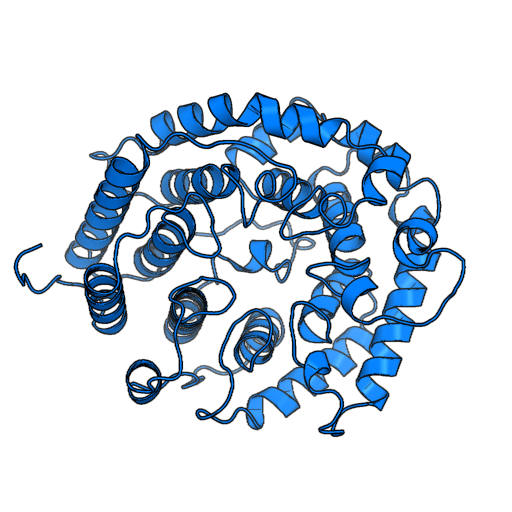078 1.00 88.50 84 THR A C 1
ATOM 667 O O . THR A 1 84 ? 2.550 13.989 -0.396 1.00 88.50 84 THR A O 1
ATOM 670 N N . GLY A 1 85 ? 3.309 12.165 0.668 1.00 88.31 85 GLY A N 1
ATOM 671 C CA . GLY A 1 85 ? 4.482 12.802 1.247 1.00 88.31 85 GLY A CA 1
ATOM 672 C C . GLY A 1 85 ? 5.810 12.207 0.802 1.00 88.31 85 GLY A C 1
ATOM 673 O O . GLY A 1 85 ? 5.853 11.242 0.039 1.00 88.31 85 GLY A O 1
ATOM 674 N N . PRO A 1 86 ? 6.925 12.769 1.301 1.00 88.06 86 PRO A N 1
ATOM 675 C CA . PRO A 1 86 ? 8.275 12.414 0.859 1.00 88.06 86 PRO A CA 1
ATOM 676 C C . PRO A 1 86 ? 8.677 10.973 1.213 1.00 88.06 86 PRO A C 1
ATOM 678 O O . PRO A 1 86 ? 9.632 10.438 0.649 1.00 88.06 86 PRO A O 1
ATOM 681 N N . LEU A 1 87 ? 7.933 10.317 2.111 1.00 90.38 87 LEU A N 1
ATOM 682 C CA . LEU A 1 87 ? 8.123 8.903 2.432 1.00 90.38 87 LEU A CA 1
ATOM 683 C C . LEU A 1 87 ? 7.875 7.997 1.229 1.00 90.38 87 LEU A C 1
ATOM 685 O O . LEU A 1 87 ? 8.513 6.951 1.143 1.00 90.38 87 LEU A O 1
ATOM 689 N N . GLY A 1 88 ? 7.040 8.416 0.273 1.00 90.44 88 GLY A N 1
ATOM 690 C CA . GLY A 1 88 ? 6.822 7.675 -0.963 1.00 90.44 88 GLY A CA 1
ATOM 691 C C . GLY A 1 88 ? 8.121 7.381 -1.708 1.00 90.44 88 GLY A C 1
ATOM 692 O O . GLY A 1 88 ? 8.356 6.256 -2.144 1.00 90.44 88 GLY A O 1
ATOM 693 N N . LEU A 1 89 ? 9.018 8.366 -1.789 1.00 89.94 89 LEU A N 1
ATOM 694 C CA . LEU A 1 89 ? 10.314 8.182 -2.437 1.00 89.94 89 LEU A CA 1
ATOM 695 C C . LEU A 1 89 ? 11.209 7.216 -1.659 1.00 89.94 89 LEU A C 1
ATOM 697 O O . LEU A 1 89 ? 11.873 6.377 -2.265 1.00 89.94 89 LEU A O 1
ATOM 701 N N . SER A 1 90 ? 11.166 7.274 -0.325 1.00 92.00 90 SER A N 1
ATOM 702 C CA . SER A 1 90 ? 11.857 6.299 0.523 1.00 92.00 90 SER A CA 1
ATOM 703 C C . SER A 1 90 ? 11.361 4.875 0.265 1.00 92.00 90 SER A C 1
ATOM 705 O O . SER A 1 90 ? 12.171 3.957 0.231 1.00 92.00 90 SER A O 1
ATOM 707 N N . VAL A 1 91 ? 10.058 4.682 0.029 1.00 93.31 91 VAL A N 1
ATOM 708 C CA . VAL A 1 91 ? 9.481 3.372 -0.322 1.00 93.31 91 VAL A CA 1
ATOM 709 C C . VAL A 1 91 ? 10.006 2.861 -1.655 1.00 93.31 91 VAL A C 1
ATOM 711 O O . VAL A 1 91 ? 10.435 1.711 -1.760 1.00 93.31 91 VAL A O 1
ATOM 714 N N . ALA A 1 92 ? 9.975 3.715 -2.677 1.00 94.12 92 ALA A N 1
ATOM 715 C CA . ALA A 1 92 ? 10.443 3.354 -4.005 1.00 94.12 92 ALA A CA 1
ATOM 716 C C . ALA A 1 92 ? 11.929 2.965 -3.982 1.00 94.12 92 ALA A C 1
ATOM 718 O O . ALA A 1 92 ? 12.304 1.917 -4.503 1.00 94.12 92 ALA A O 1
ATOM 719 N N . VAL A 1 93 ? 12.768 3.770 -3.327 1.00 94.56 93 VAL A N 1
ATOM 720 C CA . VAL A 1 93 ? 14.207 3.505 -3.206 1.00 94.56 93 VAL A CA 1
ATOM 721 C C . VAL A 1 93 ? 14.481 2.247 -2.378 1.00 94.56 93 VAL A C 1
ATOM 723 O O . VAL A 1 93 ? 15.327 1.443 -2.769 1.00 94.56 93 VAL A O 1
ATOM 726 N N . ASP A 1 94 ? 13.765 2.036 -1.269 1.00 95.31 94 ASP A N 1
ATOM 727 C CA . ASP A 1 94 ? 13.907 0.820 -0.463 1.00 95.31 94 ASP A CA 1
ATOM 728 C C . ASP A 1 94 ? 13.556 -0.431 -1.278 1.00 95.31 94 ASP A C 1
ATOM 730 O O . ASP A 1 94 ? 14.314 -1.401 -1.251 1.00 95.31 94 ASP A O 1
ATOM 734 N N . THR A 1 95 ? 12.494 -0.366 -2.088 1.00 95.50 95 THR A N 1
ATOM 735 C CA . THR A 1 95 ? 12.111 -1.433 -3.026 1.00 95.50 95 THR A CA 1
ATOM 736 C C . THR A 1 95 ? 13.242 -1.725 -4.013 1.00 95.50 95 THR A C 1
ATOM 738 O O . THR A 1 95 ? 13.709 -2.859 -4.097 1.00 95.50 95 THR A O 1
ATOM 741 N N . TRP A 1 96 ? 13.752 -0.703 -4.708 1.00 96.62 96 TRP A N 1
ATOM 742 C CA . TRP A 1 96 ? 14.851 -0.859 -5.668 1.00 96.62 96 TRP A CA 1
ATOM 743 C C . TRP A 1 96 ? 16.139 -1.397 -5.031 1.00 96.62 96 TRP A C 1
ATOM 745 O O . TRP A 1 96 ? 16.822 -2.219 -5.637 1.00 96.62 96 TRP A O 1
ATOM 755 N N . SER A 1 97 ? 16.441 -1.013 -3.787 1.00 95.50 97 SER A N 1
ATOM 756 C CA . SER A 1 97 ? 17.609 -1.518 -3.051 1.00 95.50 97 SER A CA 1
ATOM 757 C C . SER A 1 97 ? 17.552 -3.014 -2.731 1.00 95.50 97 SER A C 1
ATOM 759 O O . SER A 1 97 ? 18.596 -3.618 -2.473 1.00 95.50 97 SER A O 1
ATOM 761 N N . GLN A 1 98 ? 16.350 -3.598 -2.746 1.00 93.62 98 GLN A N 1
ATOM 762 C CA . GLN A 1 98 ? 16.125 -5.023 -2.516 1.00 93.62 98 GLN A CA 1
ATOM 763 C C . GLN A 1 98 ? 16.141 -5.830 -3.818 1.00 93.62 98 GLN A C 1
ATOM 765 O O . GLN A 1 98 ? 16.647 -6.948 -3.815 1.00 93.62 98 GLN A O 1
ATOM 770 N N . ILE A 1 99 ? 15.615 -5.272 -4.914 1.00 94.31 99 ILE A N 1
ATOM 771 C CA . ILE A 1 99 ? 15.404 -6.023 -6.165 1.00 94.31 99 ILE A CA 1
ATOM 772 C C . ILE A 1 99 ? 16.500 -5.816 -7.214 1.00 94.31 99 ILE A C 1
ATOM 774 O O . ILE A 1 99 ? 16.649 -6.650 -8.103 1.00 94.31 99 ILE A O 1
ATOM 778 N N . SER A 1 100 ? 17.247 -4.709 -7.158 1.00 93.94 100 SER A N 1
ATOM 779 C CA . SER A 1 100 ? 18.275 -4.411 -8.157 1.00 93.94 100 SER A CA 1
ATOM 780 C C . SER A 1 100 ? 19.394 -5.454 -8.139 1.00 93.94 100 SER A C 1
ATOM 782 O O . SER A 1 100 ? 19.980 -5.758 -7.098 1.00 93.94 100 SER A O 1
ATOM 784 N N . LEU A 1 101 ? 19.731 -5.955 -9.327 1.00 88.06 101 LEU A N 1
ATOM 785 C CA . LEU A 1 101 ? 20.874 -6.839 -9.561 1.00 88.06 101 LEU A CA 1
ATOM 786 C C . LEU A 1 101 ? 22.071 -6.106 -10.186 1.00 88.06 101 LEU A C 1
ATOM 788 O O . LEU A 1 101 ? 23.138 -6.698 -10.356 1.00 88.06 101 LEU A O 1
ATOM 792 N N . ASN A 1 102 ? 21.908 -4.837 -10.564 1.00 84.19 102 ASN A N 1
ATOM 793 C CA . ASN A 1 102 ? 22.914 -4.085 -11.300 1.00 84.19 102 ASN A CA 1
ATOM 794 C C . ASN A 1 102 ? 23.803 -3.271 -10.353 1.00 84.19 102 ASN A C 1
ATOM 796 O O . ASN A 1 102 ? 23.381 -2.276 -9.770 1.00 84.19 102 ASN A O 1
ATOM 800 N N . SER A 1 103 ? 25.079 -3.645 -10.263 1.00 83.25 103 SER A N 1
ATOM 801 C CA . SER A 1 103 ? 26.060 -2.958 -9.417 1.00 83.25 103 SER A CA 1
ATOM 802 C C . SER A 1 103 ? 26.439 -1.551 -9.893 1.00 83.25 103 SER A C 1
ATOM 804 O O . SER A 1 103 ? 27.097 -0.826 -9.151 1.00 83.25 103 SER A O 1
ATOM 806 N N . ALA A 1 104 ? 26.033 -1.138 -11.100 1.00 87.50 104 ALA A N 1
ATOM 807 C CA . ALA A 1 104 ? 26.266 0.219 -11.598 1.00 87.50 104 ALA A CA 1
ATOM 808 C C . ALA A 1 104 ? 25.475 1.289 -10.824 1.00 87.50 104 ALA A C 1
ATOM 810 O O . ALA A 1 104 ? 25.801 2.474 -10.913 1.00 87.50 104 ALA A O 1
ATOM 811 N N . TYR A 1 105 ? 24.443 0.882 -10.084 1.00 90.44 105 TYR A N 1
ATOM 812 C CA . TYR A 1 105 ? 23.550 1.759 -9.343 1.00 90.44 105 TYR A CA 1
ATOM 813 C C . TYR A 1 105 ? 23.610 1.418 -7.856 1.00 90.44 105 TYR A C 1
ATOM 815 O O . TYR A 1 105 ? 23.191 0.343 -7.431 1.00 90.44 105 TYR A O 1
ATOM 823 N N . ASP A 1 106 ? 24.123 2.338 -7.038 1.00 91.62 106 ASP A N 1
ATOM 824 C CA . ASP A 1 106 ? 24.236 2.112 -5.595 1.00 91.62 106 ASP A CA 1
ATOM 825 C C . ASP A 1 106 ? 22.921 2.422 -4.866 1.00 91.62 106 ASP A C 1
ATOM 827 O O . ASP A 1 106 ? 22.794 3.363 -4.077 1.00 91.62 106 ASP A O 1
ATOM 831 N N . TRP A 1 107 ? 21.904 1.606 -5.143 1.00 94.00 107 TRP A N 1
ATOM 832 C CA . TRP A 1 107 ? 20.599 1.710 -4.497 1.00 94.00 107 TRP A CA 1
ATOM 833 C C . TRP A 1 107 ? 20.680 1.562 -2.974 1.00 94.00 107 TRP A C 1
ATOM 835 O O . TRP A 1 107 ? 19.852 2.128 -2.263 1.00 94.00 107 TRP A O 1
ATOM 845 N N . LYS A 1 108 ? 21.677 0.838 -2.448 1.00 92.38 108 LYS A N 1
ATOM 846 C CA . LYS A 1 108 ? 21.853 0.636 -1.002 1.00 92.38 108 LYS A CA 1
ATOM 847 C C . LYS A 1 108 ? 22.319 1.912 -0.308 1.00 92.38 108 LYS A C 1
ATOM 849 O O . LYS A 1 108 ? 21.721 2.289 0.702 1.00 92.38 108 LYS A O 1
ATOM 854 N N . ALA A 1 109 ? 23.342 2.588 -0.836 1.00 92.19 109 ALA A N 1
ATOM 855 C CA . ALA A 1 109 ? 23.795 3.862 -0.281 1.00 92.19 109 ALA A CA 1
ATOM 856 C C . ALA A 1 109 ? 22.699 4.931 -0.376 1.00 92.19 109 ALA A C 1
ATOM 858 O O . ALA A 1 109 ? 22.438 5.648 0.594 1.00 92.19 109 ALA A O 1
ATOM 859 N N . ILE A 1 110 ? 21.995 4.986 -1.510 1.00 92.62 110 ILE A N 1
ATOM 860 C CA . ILE A 1 110 ? 20.889 5.926 -1.701 1.00 92.62 110 ILE A CA 1
ATOM 861 C C . ILE A 1 110 ? 19.727 5.634 -0.739 1.00 92.62 110 ILE A C 1
ATOM 863 O O . ILE A 1 110 ? 19.184 6.570 -0.152 1.00 92.62 110 ILE A O 1
ATOM 867 N N . ASN A 1 111 ? 19.376 4.365 -0.505 1.00 94.25 111 ASN A N 1
ATOM 868 C CA . ASN A 1 111 ? 18.344 3.998 0.472 1.00 94.25 111 ASN A CA 1
ATOM 869 C C . ASN A 1 111 ? 18.688 4.510 1.878 1.00 94.25 111 ASN A C 1
ATOM 871 O O . ASN A 1 111 ? 17.856 5.138 2.533 1.00 94.25 111 ASN A O 1
ATOM 875 N N . GLN A 1 112 ? 19.939 4.339 2.319 1.00 93.81 112 GLN A N 1
ATOM 876 C CA . GLN A 1 112 ? 20.370 4.882 3.611 1.00 93.81 112 GLN A CA 1
ATOM 877 C C . GLN A 1 112 ? 20.259 6.407 3.674 1.00 93.81 112 GLN A C 1
ATOM 879 O O . GLN A 1 112 ? 19.787 6.939 4.681 1.00 93.81 112 GLN A O 1
ATOM 884 N N . PHE A 1 113 ? 20.648 7.105 2.606 1.00 92.12 113 PHE A N 1
ATOM 885 C CA . PHE A 1 113 ? 20.534 8.559 2.526 1.00 92.12 113 PHE A CA 1
ATOM 886 C C . PHE A 1 113 ? 19.076 9.031 2.643 1.00 92.12 113 PHE A C 1
ATOM 888 O O . PHE A 1 113 ? 18.771 9.879 3.484 1.00 92.12 113 PHE A O 1
ATOM 895 N N . TYR A 1 114 ? 18.156 8.468 1.851 1.00 90.88 114 TYR A N 1
ATOM 896 C CA . TYR A 1 114 ? 16.739 8.846 1.910 1.00 90.88 114 TYR A CA 1
ATOM 897 C C . TYR A 1 114 ? 16.114 8.521 3.266 1.00 90.88 114 TYR A C 1
ATOM 899 O O . TYR A 1 114 ? 15.463 9.386 3.856 1.00 90.88 114 TYR A O 1
ATOM 907 N N . TYR A 1 115 ? 16.365 7.326 3.804 1.00 93.12 115 TYR A N 1
ATOM 908 C CA . TYR A 1 115 ? 15.847 6.945 5.114 1.00 93.12 115 TYR A CA 1
ATOM 909 C C . TYR A 1 115 ? 16.330 7.887 6.224 1.00 93.12 115 TYR A C 1
ATOM 911 O O . TYR A 1 115 ? 15.530 8.349 7.040 1.00 93.12 115 TYR A O 1
ATOM 919 N N . HIS A 1 116 ? 17.626 8.221 6.236 1.00 93.56 116 HIS A N 1
ATOM 920 C CA . HIS A 1 116 ? 18.193 9.143 7.218 1.00 93.56 116 HIS A CA 1
ATOM 921 C C . HIS A 1 116 ? 17.517 10.518 7.156 1.00 93.56 116 HIS A C 1
ATOM 923 O O . HIS A 1 116 ? 17.109 11.052 8.189 1.00 93.56 116 HIS A O 1
ATOM 929 N N . ASN A 1 117 ? 17.320 11.052 5.948 1.00 90.19 117 ASN A N 1
ATOM 930 C CA . ASN A 1 117 ? 16.633 12.327 5.750 1.00 90.19 117 ASN A CA 1
ATOM 931 C C . ASN A 1 117 ? 15.161 12.282 6.171 1.00 90.19 117 ASN A C 1
ATOM 933 O O . ASN A 1 117 ? 14.623 13.303 6.582 1.00 90.19 117 ASN A O 1
ATOM 937 N N . MET A 1 118 ? 14.500 11.124 6.115 1.00 91.81 118 MET A N 1
ATOM 938 C CA . MET A 1 118 ? 13.102 10.970 6.535 1.00 91.81 118 MET A CA 1
ATOM 939 C C . MET A 1 118 ? 12.924 10.703 8.033 1.00 91.81 118 MET A C 1
ATOM 941 O O . MET A 1 118 ? 11.808 10.793 8.553 1.00 91.81 118 MET A O 1
ATOM 945 N N . LEU A 1 119 ? 14.005 10.426 8.767 1.00 93.50 119 LEU A N 1
ATOM 946 C CA . LEU A 1 119 ? 13.931 10.022 10.170 1.00 93.50 119 LEU A CA 1
ATOM 947 C C . LEU A 1 119 ? 13.267 11.074 11.071 1.00 93.50 119 LEU A C 1
ATOM 949 O O . LEU A 1 119 ? 12.590 10.710 12.032 1.00 93.50 119 LEU A O 1
ATOM 953 N N . PHE A 1 120 ? 13.418 12.371 10.779 1.00 93.75 120 PHE A N 1
ATOM 954 C CA . PHE A 1 120 ? 12.745 13.417 11.560 1.00 93.75 120 PHE A CA 1
ATOM 955 C C . PHE A 1 120 ? 11.216 13.325 11.439 1.00 93.75 120 PHE A C 1
ATOM 957 O O . PHE A 1 120 ? 10.511 13.512 12.431 1.00 93.75 120 PHE A O 1
ATOM 964 N N . LEU A 1 121 ? 10.703 13.005 10.245 1.00 93.50 121 LEU A N 1
ATOM 965 C CA . LEU A 1 121 ? 9.274 12.880 9.979 1.00 93.50 121 LEU A CA 1
ATOM 966 C C . LEU A 1 121 ? 8.719 11.620 10.645 1.00 93.50 121 LEU A C 1
ATOM 968 O O . LEU A 1 121 ? 7.691 11.683 11.316 1.00 93.50 121 LEU A O 1
ATOM 972 N N . ILE A 1 122 ? 9.448 10.505 10.550 1.00 95.44 122 ILE A N 1
ATOM 973 C CA . ILE A 1 122 ? 9.115 9.250 11.240 1.00 95.44 122 ILE A CA 1
ATOM 974 C C . ILE A 1 122 ? 9.046 9.486 12.757 1.00 95.44 122 ILE A C 1
ATOM 976 O O . ILE A 1 122 ? 8.054 9.141 13.395 1.00 95.44 122 ILE A O 1
ATOM 980 N N . LYS A 1 123 ? 10.046 10.167 13.336 1.00 95.75 123 LYS A N 1
ATOM 981 C CA . LYS A 1 123 ? 10.061 10.532 14.763 1.00 95.75 123 LYS A CA 1
ATOM 982 C C . LYS A 1 123 ? 8.904 11.451 15.149 1.00 95.75 123 LYS A C 1
ATOM 984 O O . LYS A 1 123 ? 8.337 11.282 16.226 1.00 95.75 123 LYS A O 1
ATOM 989 N N . LYS A 1 124 ? 8.530 12.408 14.295 1.00 94.81 124 LYS A N 1
ATOM 990 C CA . LYS A 1 124 ? 7.360 13.268 14.526 1.00 94.81 124 LYS A CA 1
ATOM 991 C C . LYS A 1 124 ? 6.083 12.430 14.627 1.00 94.81 124 LYS A C 1
ATOM 993 O O . LYS A 1 124 ? 5.339 12.584 15.588 1.00 94.81 124 LYS A O 1
ATOM 998 N N . TRP A 1 125 ? 5.861 11.522 13.679 1.00 95.81 125 TRP A N 1
ATOM 999 C CA . TRP A 1 125 ? 4.693 10.639 13.672 1.00 95.81 125 TRP A CA 1
ATOM 1000 C C . TRP A 1 125 ? 4.695 9.610 14.805 1.00 95.81 125 TRP A C 1
ATOM 1002 O O . TRP A 1 125 ? 3.629 9.287 15.321 1.00 95.81 125 TRP A O 1
ATOM 1012 N N . SER A 1 126 ? 5.867 9.162 15.262 1.00 96.44 126 SER A N 1
ATOM 1013 C CA . SER A 1 126 ? 5.983 8.230 16.395 1.00 96.44 126 SER A CA 1
ATOM 1014 C C . SER A 1 126 ? 5.450 8.779 17.720 1.00 96.44 126 SER A C 1
ATOM 1016 O O . SER A 1 126 ? 5.273 8.015 18.661 1.00 96.44 126 SER A O 1
ATOM 1018 N N . ARG A 1 127 ? 5.174 10.088 17.794 1.00 96.19 127 ARG A N 1
ATOM 1019 C CA . ARG A 1 127 ? 4.635 10.795 18.967 1.00 96.19 127 ARG A CA 1
ATOM 1020 C C . ARG A 1 127 ? 3.167 11.197 18.802 1.00 96.19 127 ARG A C 1
ATOM 1022 O O . ARG A 1 127 ? 2.692 12.038 19.558 1.00 96.19 127 ARG A O 1
ATOM 1029 N N . THR A 1 128 ? 2.489 10.666 17.784 1.00 96.00 128 THR A N 1
ATOM 1030 C CA . THR A 1 128 ? 1.084 10.991 17.508 1.00 96.00 128 THR A CA 1
ATOM 1031 C C . THR A 1 128 ? 0.215 10.584 18.686 1.00 96.00 128 THR A C 1
ATOM 1033 O O . THR A 1 128 ? 0.218 9.427 19.092 1.00 96.00 128 THR A O 1
ATOM 1036 N N . SER A 1 129 ? -0.555 11.537 19.195 1.00 94.38 129 SER A N 1
ATOM 1037 C CA . SER A 1 129 ? -1.540 11.301 20.247 1.00 94.38 129 SER A CA 1
ATOM 1038 C C . SER A 1 129 ? -2.932 11.028 19.683 1.00 94.38 129 SER A C 1
ATOM 1040 O O . SER A 1 129 ? -3.293 11.478 18.591 1.00 94.38 129 SER A O 1
ATOM 1042 N N . ARG A 1 130 ? -3.778 10.380 20.480 1.00 91.88 130 ARG A N 1
ATOM 1043 C CA . ARG A 1 130 ? -5.191 10.144 20.173 1.00 91.88 130 ARG A CA 1
ATOM 1044 C C . ARG A 1 130 ? -5.961 11.418 19.820 1.00 91.88 130 ARG A C 1
ATOM 1046 O O . ARG A 1 130 ? -6.799 11.406 18.922 1.00 91.88 130 ARG A O 1
ATOM 1053 N N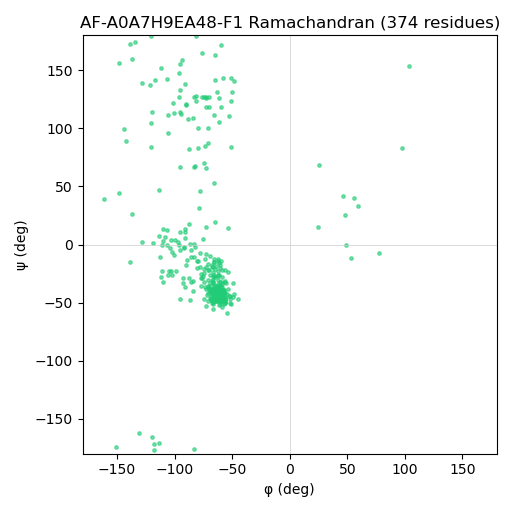 . ASN A 1 131 ? -5.679 12.536 20.492 1.00 91.25 131 ASN A N 1
ATOM 1054 C CA . ASN A 1 131 ? -6.338 13.813 20.199 1.00 91.25 131 ASN A CA 1
ATOM 1055 C C . ASN A 1 131 ? -5.969 14.362 18.815 1.00 91.25 131 ASN A C 1
ATOM 1057 O O . ASN A 1 131 ? -6.825 14.956 18.160 1.00 91.25 131 ASN A O 1
ATOM 1061 N N . GLU A 1 132 ? -4.739 14.138 18.346 1.00 92.19 132 GLU A N 1
ATOM 1062 C CA . GLU A 1 132 ? -4.329 14.547 16.998 1.00 92.19 132 GLU A CA 1
ATOM 1063 C C . GLU A 1 132 ? -5.083 13.779 15.909 1.00 92.19 132 GLU A C 1
ATOM 1065 O O . GLU A 1 132 ? -5.322 14.339 14.843 1.00 92.19 132 GLU A O 1
ATOM 1070 N N . LEU A 1 133 ? -5.536 12.548 16.175 1.00 91.62 133 LEU A N 1
ATOM 1071 C CA . LEU A 1 133 ? -6.336 11.765 15.226 1.00 91.62 133 LEU A CA 1
ATOM 1072 C C . LEU A 1 133 ? -7.725 12.378 14.951 1.00 91.62 133 LEU A C 1
ATOM 1074 O O . LEU A 1 133 ? -8.388 12.017 13.982 1.00 91.62 133 LEU A O 1
ATOM 1078 N N . LYS A 1 134 ? -8.183 13.363 15.733 1.00 88.00 134 LYS A N 1
ATOM 1079 C CA . LYS A 1 134 ? -9.407 14.116 15.397 1.00 88.00 134 LYS A CA 1
ATOM 1080 C C . LYS A 1 134 ? -9.247 14.965 14.129 1.00 88.00 134 LYS A C 1
ATOM 1082 O O . LYS A 1 134 ? -10.250 15.313 13.503 1.00 88.00 134 LYS A O 1
ATOM 1087 N N . ASP A 1 135 ? -8.016 15.258 13.711 1.00 87.88 135 ASP A N 1
ATOM 1088 C CA . ASP A 1 135 ? -7.732 15.842 12.401 1.00 87.88 135 ASP A CA 1
ATOM 1089 C C . ASP A 1 135 ? -7.837 14.764 11.311 1.00 87.88 135 ASP A C 1
ATOM 1091 O O . ASP A 1 135 ? -7.185 13.718 11.372 1.00 87.88 135 ASP A O 1
ATOM 1095 N N . LYS A 1 136 ? -8.639 15.046 10.278 1.00 83.94 136 LYS A N 1
ATOM 1096 C CA . LYS A 1 136 ? -8.841 14.148 9.136 1.00 83.94 136 LYS A CA 1
ATOM 1097 C C . LYS A 1 136 ? -7.535 13.749 8.446 1.00 83.94 136 LYS A C 1
ATOM 1099 O O . LYS A 1 136 ? -7.440 12.627 7.988 1.00 83.94 136 LYS A O 1
ATOM 1104 N N . PHE A 1 137 ? -6.520 14.614 8.401 1.00 86.38 137 PHE A N 1
ATOM 1105 C CA . PHE A 1 137 ? -5.241 14.298 7.757 1.00 86.38 137 PHE A CA 1
ATOM 1106 C C . PHE A 1 137 ? -4.326 13.438 8.633 1.00 86.38 137 PHE A C 1
ATOM 1108 O O . PHE A 1 137 ? -3.342 12.890 8.148 1.00 86.38 137 PHE A O 1
ATOM 1115 N N . ARG A 1 138 ? -4.621 13.317 9.932 1.00 89.25 138 ARG A N 1
ATOM 1116 C CA . ARG A 1 138 ? -3.811 12.542 10.879 1.00 89.25 138 ARG A CA 1
ATOM 1117 C C . ARG A 1 138 ? -4.292 11.102 11.025 1.00 89.25 138 ARG A C 1
ATOM 1119 O O . ARG A 1 138 ? -3.455 10.227 11.217 1.00 89.25 138 ARG A O 1
ATOM 1126 N N . ARG A 1 139 ? -5.597 10.849 10.911 1.00 88.81 139 ARG A N 1
ATOM 1127 C CA . ARG A 1 139 ? -6.222 9.522 11.118 1.00 88.81 139 ARG A CA 1
ATOM 1128 C C . ARG A 1 139 ? -6.353 8.646 9.872 1.00 88.81 139 ARG A C 1
ATOM 1130 O O . ARG A 1 139 ? -7.095 7.674 9.864 1.00 88.81 139 ARG A O 1
ATOM 1137 N N . ASP A 1 140 ? -5.668 9.023 8.813 1.00 88.62 140 ASP A N 1
ATOM 1138 C CA . ASP A 1 140 ? -5.942 8.580 7.453 1.00 88.62 140 ASP A CA 1
ATOM 1139 C C . ASP A 1 140 ? -4.760 7.795 6.883 1.00 88.62 140 ASP A C 1
ATOM 1141 O O . ASP A 1 140 ? -3.612 8.158 7.138 1.00 88.62 140 ASP A O 1
ATOM 1145 N N . ILE A 1 141 ? -4.996 6.728 6.117 1.00 91.38 141 ILE A N 1
ATOM 1146 C CA . ILE A 1 141 ? -3.904 5.915 5.558 1.00 91.38 141 ILE A CA 1
ATOM 1147 C C . ILE A 1 141 ? -3.141 6.650 4.447 1.00 91.38 141 ILE A C 1
ATOM 1149 O O . ILE A 1 141 ? -1.941 6.443 4.272 1.00 91.38 141 ILE A O 1
ATOM 1153 N N . VAL A 1 142 ? -3.821 7.532 3.711 1.00 90.31 142 VAL A N 1
ATOM 1154 C CA . VAL A 1 142 ? -3.281 8.311 2.594 1.00 90.31 142 VAL A CA 1
ATOM 1155 C C . VAL A 1 142 ? -2.385 9.428 3.127 1.00 90.31 142 VAL A C 1
ATOM 1157 O O . VAL A 1 142 ? -1.253 9.603 2.664 1.00 90.31 142 VAL A O 1
ATOM 1160 N N . PHE A 1 143 ? -2.862 10.154 4.138 1.00 89.62 143 PHE A N 1
ATOM 1161 C CA . PHE A 1 143 ? -2.215 11.380 4.623 1.00 89.62 143 PHE A CA 1
ATOM 1162 C C . PHE A 1 143 ? -1.468 11.236 5.950 1.00 89.62 143 PHE A C 1
ATOM 1164 O O . PHE A 1 143 ? -0.591 12.048 6.251 1.00 89.62 143 PHE A O 1
ATOM 1171 N N . GLY A 1 144 ? -1.824 10.238 6.752 1.00 92.50 144 GLY A N 1
ATOM 1172 C CA . GLY A 1 144 ? -1.634 10.291 8.192 1.00 92.50 144 GLY A CA 1
ATOM 1173 C C . GLY A 1 144 ? -0.968 9.073 8.809 1.00 92.50 144 GLY A C 1
ATOM 1174 O O . GLY A 1 144 ? -0.313 8.264 8.152 1.00 92.50 144 GLY A O 1
ATOM 1175 N N . PHE A 1 145 ? -1.137 8.977 10.124 1.00 95.62 145 PHE A N 1
ATOM 1176 C CA . PHE A 1 145 ? -0.485 8.021 11.007 1.00 95.62 145 PHE A CA 1
ATOM 1177 C C . PHE A 1 145 ? -0.626 6.549 10.569 1.00 95.62 145 PHE A C 1
ATOM 1179 O O . PHE A 1 145 ? 0.403 5.870 10.546 1.00 95.62 145 PHE A O 1
ATOM 1186 N N . PRO A 1 146 ? -1.805 6.047 10.140 1.00 94.62 146 PRO A N 1
ATOM 1187 C CA . PRO A 1 146 ? -1.928 4.674 9.635 1.00 94.62 146 PRO A CA 1
ATOM 1188 C C . PRO A 1 146 ? -1.002 4.371 8.445 1.00 94.62 146 PRO A C 1
ATOM 1190 O O . PRO A 1 146 ? -0.373 3.314 8.380 1.00 94.62 146 PRO A O 1
ATOM 1193 N N . GLY A 1 147 ? -0.835 5.323 7.520 1.00 94.69 147 GLY A N 1
ATOM 1194 C CA . GLY A 1 147 ? 0.104 5.181 6.404 1.00 94.69 147 GLY A CA 1
ATOM 1195 C C . GLY A 1 147 ? 1.554 5.064 6.877 1.00 94.69 147 GLY A C 1
ATOM 1196 O O . GLY A 1 147 ? 2.336 4.286 6.336 1.00 94.69 147 GLY A O 1
ATOM 1197 N N . ILE A 1 148 ? 1.917 5.786 7.936 1.00 95.62 148 ILE A N 1
ATOM 1198 C CA . ILE A 1 148 ? 3.260 5.727 8.528 1.00 95.62 148 ILE A CA 1
ATOM 1199 C C . ILE A 1 148 ? 3.506 4.387 9.222 1.00 95.62 148 ILE A C 1
ATOM 1201 O O . ILE A 1 148 ? 4.592 3.826 9.094 1.00 95.62 148 ILE A O 1
ATOM 1205 N N . LEU A 1 149 ? 2.504 3.845 9.916 1.00 95.19 149 LEU A N 1
ATOM 1206 C CA . LEU A 1 149 ? 2.592 2.502 10.491 1.00 95.19 149 LEU A CA 1
ATOM 1207 C C . LEU A 1 149 ? 2.798 1.446 9.399 1.00 95.19 149 LEU A C 1
ATOM 1209 O O . LEU A 1 149 ? 3.708 0.624 9.523 1.00 95.19 149 LEU A O 1
ATOM 1213 N N . ASN A 1 150 ? 2.044 1.527 8.296 1.00 93.31 150 ASN A N 1
ATOM 1214 C CA . ASN A 1 150 ? 2.253 0.663 7.130 1.00 93.31 150 ASN A CA 1
ATOM 1215 C C . ASN A 1 150 ? 3.686 0.766 6.597 1.00 93.31 150 ASN A C 1
ATOM 1217 O O . ASN A 1 150 ? 4.337 -0.253 6.369 1.00 93.31 150 ASN A O 1
ATOM 1221 N N . TYR A 1 151 ? 4.204 1.985 6.438 1.00 94.81 151 TYR A N 1
ATOM 1222 C CA . TYR A 1 151 ? 5.583 2.217 6.010 1.00 94.81 151 TYR A CA 1
ATOM 1223 C C . TYR A 1 151 ? 6.599 1.522 6.929 1.00 94.81 151 TYR A C 1
ATOM 1225 O O . TYR A 1 151 ? 7.466 0.790 6.456 1.00 94.81 151 TYR A O 1
ATOM 1233 N N . VAL A 1 152 ? 6.472 1.698 8.247 1.00 95.19 152 VAL A N 1
ATOM 1234 C CA . VAL A 1 152 ? 7.398 1.112 9.227 1.00 95.19 152 VAL A CA 1
ATOM 1235 C C . VAL A 1 152 ? 7.314 -0.417 9.261 1.00 95.19 152 VAL A C 1
ATOM 1237 O O . VAL A 1 152 ? 8.329 -1.077 9.475 1.00 95.19 152 VAL A O 1
ATOM 1240 N N . CYS A 1 153 ? 6.141 -1.001 9.013 1.00 92.31 153 CYS A N 1
ATOM 1241 C CA . CYS A 1 153 ? 5.985 -2.456 8.985 1.00 92.31 153 CYS A CA 1
ATOM 1242 C C . CYS A 1 153 ? 6.563 -3.101 7.715 1.00 92.31 153 CYS A C 1
ATOM 1244 O O . CYS A 1 153 ? 7.047 -4.234 7.784 1.00 92.31 153 CYS A O 1
ATOM 1246 N N . ASN A 1 154 ? 6.528 -2.405 6.571 1.00 90.88 154 ASN A N 1
ATOM 1247 C CA . ASN A 1 154 ? 6.799 -3.013 5.261 1.00 90.88 154 ASN A CA 1
ATOM 1248 C C . ASN A 1 154 ? 8.116 -2.578 4.610 1.00 90.88 154 ASN A C 1
ATOM 1250 O O . ASN A 1 154 ? 8.740 -3.397 3.936 1.00 90.88 154 ASN A O 1
ATOM 1254 N N . CYS A 1 155 ? 8.585 -1.345 4.815 1.00 93.25 155 CYS A N 1
ATOM 1255 C CA . CYS A 1 155 ? 9.872 -0.913 4.262 1.00 93.25 155 CYS A CA 1
ATOM 1256 C C . CYS A 1 155 ? 11.027 -1.530 5.053 1.00 93.25 155 CYS A C 1
ATOM 1258 O O . CYS A 1 155 ? 11.097 -1.391 6.276 1.00 93.25 155 CYS A O 1
ATOM 1260 N N . HIS A 1 156 ? 11.957 -2.194 4.365 1.00 93.62 156 HIS A N 1
ATOM 1261 C CA . HIS A 1 156 ? 12.991 -3.023 4.985 1.00 93.62 156 HIS A CA 1
ATOM 1262 C C . HIS A 1 156 ? 13.859 -2.222 5.958 1.00 93.62 156 HIS A C 1
ATOM 1264 O O . HIS A 1 156 ? 14.048 -2.626 7.112 1.00 93.62 156 HIS A O 1
ATOM 1270 N N . ILE A 1 157 ? 14.358 -1.064 5.519 1.00 94.19 157 ILE A N 1
ATOM 1271 C CA . ILE A 1 157 ? 15.205 -0.206 6.352 1.00 94.19 157 ILE A CA 1
ATOM 1272 C C . ILE A 1 157 ? 14.458 0.351 7.577 1.00 94.19 157 ILE A C 1
ATOM 1274 O O . ILE A 1 157 ? 15.002 0.345 8.686 1.00 94.19 157 ILE A O 1
ATOM 1278 N N . ALA A 1 158 ? 13.195 0.753 7.407 1.00 95.31 158 ALA A N 1
ATOM 1279 C CA . ALA A 1 158 ? 12.359 1.291 8.479 1.00 95.31 158 ALA A CA 1
ATOM 1280 C C . ALA A 1 158 ? 11.989 0.207 9.497 1.00 95.31 158 ALA A C 1
ATOM 1282 O O . ALA A 1 158 ? 12.186 0.396 10.697 1.00 95.31 158 ALA A O 1
ATOM 1283 N N . ARG A 1 159 ? 11.565 -0.968 9.022 1.00 94.38 159 ARG A N 1
ATOM 1284 C CA . ARG A 1 159 ? 11.248 -2.130 9.855 1.00 94.38 159 ARG A CA 1
ATOM 1285 C C . ARG A 1 159 ? 12.443 -2.573 10.686 1.00 94.38 159 ARG A C 1
ATOM 1287 O O . ARG A 1 159 ? 12.305 -2.839 11.879 1.00 94.38 159 ARG A O 1
ATOM 1294 N N . LYS A 1 160 ? 13.630 -2.648 10.075 1.00 94.06 160 LYS A N 1
ATOM 1295 C CA . LYS A 1 160 ? 14.871 -2.987 10.786 1.00 94.06 160 LYS A CA 1
ATOM 1296 C C . LYS A 1 160 ? 15.184 -1.960 11.875 1.00 94.06 160 LYS A C 1
ATOM 1298 O O . LYS A 1 160 ? 15.577 -2.343 12.974 1.00 94.06 160 LYS A O 1
ATOM 1303 N N . SER A 1 161 ? 15.006 -0.674 11.578 1.00 94.81 161 SER A N 1
ATOM 1304 C CA . SER A 1 161 ? 15.209 0.401 12.550 1.00 94.81 161 SER A CA 1
ATOM 1305 C C . SER A 1 161 ? 14.228 0.312 13.718 1.00 94.81 161 SER A C 1
ATOM 1307 O O . SER A 1 161 ? 14.665 0.387 14.861 1.00 94.81 161 SER A O 1
ATOM 1309 N N . GLU A 1 162 ? 12.936 0.113 13.451 1.00 95.19 162 GLU A N 1
ATOM 1310 C CA . GLU A 1 162 ? 11.900 0.013 14.488 1.00 95.19 162 GLU A CA 1
ATOM 1311 C C . GLU A 1 162 ? 12.087 -1.228 15.364 1.00 95.19 162 GLU A C 1
ATOM 1313 O O . GLU A 1 162 ? 11.948 -1.160 16.580 1.00 95.19 162 GLU A O 1
ATOM 1318 N N . LYS A 1 163 ? 12.504 -2.358 14.776 1.00 92.81 163 LYS A N 1
ATOM 1319 C CA . LYS A 1 163 ? 12.842 -3.567 15.541 1.00 92.81 163 LYS A CA 1
ATOM 1320 C C . LYS A 1 163 ? 13.971 -3.319 16.550 1.00 92.81 163 LYS A C 1
ATOM 1322 O O . LYS A 1 163 ? 13.951 -3.895 17.633 1.00 92.81 163 LYS A O 1
ATOM 1327 N N . ASN A 1 164 ? 14.953 -2.494 16.188 1.00 93.44 164 ASN A N 1
ATOM 1328 C CA . ASN A 1 164 ? 16.101 -2.186 17.042 1.00 93.44 164 ASN A CA 1
ATOM 1329 C C . ASN A 1 164 ? 15.808 -1.071 18.055 1.00 93.44 164 ASN A C 1
ATOM 1331 O O . ASN A 1 164 ? 16.397 -1.054 19.131 1.00 93.44 164 ASN A O 1
ATOM 1335 N N . ASN A 1 165 ? 14.939 -0.126 17.701 1.00 93.06 165 ASN A N 1
ATOM 1336 C CA . ASN A 1 165 ? 14.549 0.997 18.543 1.00 93.06 165 ASN A CA 1
ATOM 1337 C C . ASN A 1 165 ? 13.053 1.288 18.339 1.00 93.06 165 ASN A C 1
ATOM 1339 O O . ASN A 1 165 ? 12.724 2.083 17.456 1.00 93.06 165 ASN A O 1
ATOM 1343 N N . PRO A 1 166 ? 12.161 0.642 19.112 1.00 93.44 166 PRO A N 1
ATOM 1344 C CA . PRO A 1 166 ? 10.718 0.760 18.919 1.00 93.44 166 PRO A 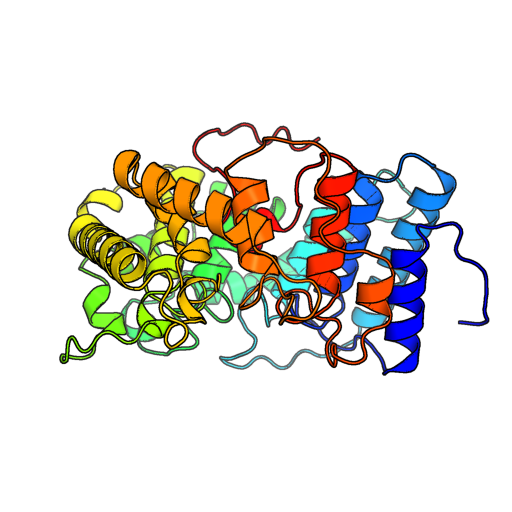CA 1
ATOM 1345 C C . PRO A 1 166 ? 10.192 2.144 19.330 1.00 93.44 166 PRO A C 1
ATOM 1347 O O . PRO A 1 166 ? 9.990 2.423 20.512 1.00 93.44 166 PRO A O 1
ATOM 1350 N N . MET A 1 167 ? 9.970 3.030 18.360 1.00 94.75 167 MET A N 1
ATOM 1351 C CA . MET A 1 167 ? 9.521 4.404 18.589 1.00 94.75 167 MET A CA 1
ATOM 1352 C C . MET A 1 167 ? 7.994 4.525 18.667 1.00 94.75 167 MET A C 1
ATOM 1354 O O . MET A 1 167 ? 7.493 5.428 19.334 1.00 94.75 167 MET A O 1
ATOM 1358 N N . PHE A 1 168 ? 7.241 3.649 17.996 1.00 95.81 168 PHE A N 1
ATOM 1359 C CA . PHE A 1 168 ? 5.784 3.786 17.854 1.00 95.81 168 PHE A CA 1
ATOM 1360 C C . PHE A 1 168 ? 4.982 3.111 18.970 1.00 95.81 168 PHE A C 1
ATOM 1362 O O . PHE A 1 168 ? 3.793 3.403 19.115 1.00 95.81 168 PHE A O 1
ATOM 1369 N N . ILE A 1 169 ? 5.618 2.259 19.787 1.00 92.75 169 ILE A N 1
ATOM 1370 C CA . ILE A 1 169 ? 4.954 1.494 20.858 1.00 92.75 169 ILE A CA 1
ATOM 1371 C C . ILE A 1 169 ? 4.108 2.403 21.754 1.00 92.75 169 ILE A C 1
ATOM 1373 O O . ILE A 1 169 ? 2.928 2.130 21.953 1.00 92.75 169 ILE A O 1
ATOM 1377 N N . GLN A 1 170 ? 4.679 3.501 22.258 1.00 91.75 170 GLN A N 1
ATOM 1378 C CA . GLN A 1 170 ? 3.986 4.372 23.209 1.00 91.75 170 GLN A CA 1
ATOM 1379 C C . GLN A 1 170 ? 2.727 5.012 22.606 1.00 91.75 170 GLN A C 1
ATOM 1381 O O . GLN A 1 170 ? 1.686 5.049 23.261 1.00 91.75 170 GLN A O 1
ATOM 1386 N N . SER A 1 171 ? 2.809 5.488 21.362 1.00 94.75 171 SER A N 1
ATOM 1387 C CA . SER A 1 171 ? 1.672 6.108 20.674 1.00 94.75 171 SER A CA 1
ATOM 1388 C C . SER A 1 171 ? 0.581 5.089 20.371 1.00 94.75 171 SER A C 1
ATOM 1390 O O . SER A 1 171 ? -0.587 5.351 20.628 1.00 94.75 171 SER A O 1
ATOM 1392 N N . ILE A 1 172 ? 0.946 3.887 19.916 1.00 94.38 172 ILE A N 1
ATOM 1393 C CA . ILE A 1 172 ? -0.027 2.812 19.670 1.00 94.38 172 ILE A CA 1
ATOM 1394 C C . ILE A 1 172 ? -0.731 2.411 20.965 1.00 94.38 172 ILE A C 1
ATOM 1396 O O . ILE A 1 172 ? -1.953 2.275 20.980 1.00 94.38 172 ILE A O 1
ATOM 1400 N N . GLN A 1 173 ? 0.015 2.270 22.062 1.00 91.25 173 GLN A N 1
ATOM 1401 C CA . GLN A 1 173 ? -0.556 1.970 23.371 1.00 91.25 173 GLN A CA 1
ATOM 1402 C C . GLN A 1 173 ? -1.486 3.081 23.864 1.00 91.25 173 GLN A C 1
ATOM 1404 O O . GLN A 1 173 ? -2.511 2.782 24.459 1.00 91.25 173 GLN A O 1
ATOM 1409 N N . GLU A 1 174 ? -1.150 4.354 23.655 1.00 91.75 174 GLU A N 1
ATOM 1410 C CA . GLU A 1 174 ? -2.005 5.477 24.056 1.00 91.75 174 GLU A CA 1
ATOM 1411 C C . GLU A 1 174 ? -3.287 5.549 23.224 1.00 91.75 174 GLU A C 1
ATOM 1413 O O . GLU A 1 174 ? -4.378 5.629 23.788 1.00 91.75 174 GLU A O 1
ATOM 1418 N N . ILE A 1 175 ? -3.158 5.434 21.903 1.00 93.25 175 ILE A N 1
ATOM 1419 C CA . ILE A 1 175 ? -4.271 5.463 20.953 1.00 93.25 175 ILE A CA 1
ATOM 1420 C C . ILE A 1 175 ? -5.238 4.306 21.219 1.00 93.25 175 ILE A C 1
ATOM 1422 O O . ILE A 1 175 ? -6.445 4.534 21.270 1.00 93.25 175 ILE A O 1
ATOM 1426 N N . SER A 1 176 ? -4.722 3.101 21.469 1.00 91.50 176 SER A N 1
ATOM 1427 C CA . SER A 1 176 ? -5.514 1.869 21.608 1.00 91.50 176 SER A CA 1
ATOM 1428 C C . SER A 1 176 ? -6.027 1.618 23.033 1.00 91.50 176 SER A C 1
ATOM 1430 O O . SER A 1 176 ? -6.350 0.488 23.365 1.00 91.50 176 SER A O 1
ATOM 1432 N N . LYS A 1 177 ? -6.058 2.617 23.926 1.00 88.00 177 LYS A N 1
ATOM 1433 C CA . LYS A 1 177 ? -6.589 2.452 25.302 1.00 88.00 177 LYS A CA 1
ATOM 1434 C C . LYS A 1 177 ? -8.115 2.451 25.397 1.00 88.00 177 LYS A C 1
ATOM 1436 O O . LYS A 1 177 ? -8.650 2.085 26.437 1.00 88.00 177 LYS A O 1
ATOM 1441 N N . GLN A 1 178 ? -8.796 2.971 24.383 1.00 85.62 178 GLN A N 1
ATOM 1442 C CA . GLN A 1 178 ? -10.242 3.199 24.361 1.00 85.62 178 GLN A CA 1
ATOM 1443 C C . GLN A 1 178 ? -10.754 3.042 22.928 1.00 85.62 178 GLN A C 1
ATOM 1445 O O . GLN A 1 178 ? -9.999 3.319 21.991 1.00 85.62 178 GLN A O 1
ATOM 1450 N N . SER A 1 179 ? -12.044 2.735 22.765 1.00 88.00 179 SER A N 1
ATOM 1451 C CA . SER A 1 179 ? -12.696 2.626 21.452 1.00 88.00 179 SER A CA 1
ATOM 1452 C C . SER A 1 179 ? -12.434 3.850 20.571 1.00 88.00 179 SER A C 1
ATOM 1454 O O . SER A 1 179 ? -12.714 4.999 20.942 1.00 88.00 179 SER A O 1
ATOM 1456 N N . LEU A 1 180 ? -11.878 3.618 19.388 1.00 89.62 180 LEU A N 1
ATOM 1457 C CA . LEU A 1 180 ? -11.537 4.625 18.392 1.00 89.62 180 LEU A CA 1
ATOM 1458 C C . LEU A 1 180 ? -12.757 5.199 17.663 1.00 89.62 180 LEU A C 1
ATOM 1460 O O . LEU A 1 180 ? -12.621 6.261 17.055 1.00 89.62 180 LEU A O 1
ATOM 1464 N N . LEU A 1 181 ? -13.950 4.607 17.785 1.00 86.62 181 LEU A N 1
ATOM 1465 C CA . LEU A 1 181 ? -15.193 5.162 17.228 1.00 86.62 181 LEU A CA 1
ATOM 1466 C C . LEU A 1 181 ? -15.382 6.644 17.578 1.00 86.62 181 LEU A C 1
ATOM 1468 O O . LEU A 1 181 ? -15.691 7.453 16.704 1.00 86.62 181 LEU A O 1
ATOM 1472 N N . SER A 1 182 ? -15.091 7.032 18.824 1.00 80.00 182 SER A N 1
ATOM 1473 C CA . SER A 1 182 ? -15.181 8.424 19.304 1.00 80.00 182 SER A CA 1
ATOM 1474 C C . SER A 1 182 ? -14.312 9.434 18.533 1.00 80.00 182 SER A C 1
ATOM 1476 O O . SER A 1 182 ? -14.603 10.632 18.538 1.00 80.00 182 SER A O 1
ATOM 1478 N N . VAL A 1 183 ? -13.260 8.975 17.847 1.00 82.19 183 VAL A N 1
ATOM 1479 C CA . VAL A 1 183 ? -12.409 9.801 16.973 1.00 82.19 183 VAL A CA 1
ATOM 1480 C C . VAL A 1 183 ? -13.108 10.104 15.639 1.00 82.19 183 VAL A C 1
ATOM 1482 O O . VAL A 1 183 ? -12.865 11.157 15.046 1.00 82.19 183 VAL A O 1
ATOM 1485 N N . TYR A 1 184 ? -13.998 9.217 15.184 1.00 76.75 184 TYR A N 1
ATOM 1486 C CA . TYR A 1 184 ? -14.645 9.269 13.868 1.00 76.75 184 TYR A CA 1
ATOM 1487 C C . TYR A 1 184 ? -16.118 9.705 13.906 1.00 76.75 184 TYR A C 1
ATOM 1489 O O . TYR A 1 184 ? -16.603 10.243 12.909 1.00 76.75 184 TYR A O 1
ATOM 1497 N N . SER A 1 185 ? -16.834 9.499 15.017 1.00 63.78 185 SER A N 1
ATOM 1498 C CA . SER A 1 185 ? -18.303 9.617 15.072 1.00 63.78 185 SER A CA 1
ATOM 1499 C C . SER A 1 185 ? -18.859 10.806 15.860 1.00 63.78 185 SER A C 1
ATOM 1501 O O . SER A 1 185 ? -20.074 10.914 15.963 1.00 63.78 185 SER A O 1
ATOM 1503 N N . GLY A 1 186 ? -18.019 11.703 16.398 1.00 53.69 186 GLY A N 1
ATOM 1504 C CA . GLY A 1 186 ? -18.419 12.976 17.026 1.00 53.69 186 GLY A CA 1
ATOM 1505 C C . GLY A 1 186 ? -19.847 13.017 17.596 1.00 53.69 186 GLY A C 1
ATOM 1506 O O . GLY A 1 186 ? -20.689 13.690 17.026 1.00 53.69 186 GLY A O 1
ATOM 1507 N N . HIS A 1 187 ? -20.136 12.271 18.666 1.00 41.25 187 HIS A N 1
ATOM 1508 C CA . HIS A 1 187 ? -21.435 12.156 19.369 1.00 41.25 187 HIS A CA 1
ATOM 1509 C C . HIS A 1 187 ? -22.707 11.806 18.554 1.00 41.25 187 HIS A C 1
ATOM 1511 O O . HIS A 1 187 ? -23.706 11.450 19.171 1.00 41.25 187 HIS A O 1
ATOM 1517 N N . ASN A 1 188 ? -22.694 11.830 17.218 1.00 49.69 188 ASN A N 1
ATOM 1518 C CA . ASN A 1 188 ? -23.815 11.471 16.352 1.00 49.69 188 ASN A CA 1
ATOM 1519 C C . ASN A 1 188 ? -23.399 10.315 15.437 1.00 49.69 188 ASN A C 1
ATOM 1521 O O . ASN A 1 188 ? -22.709 10.501 14.437 1.00 49.69 188 ASN A O 1
ATOM 1525 N N . LEU A 1 189 ? -23.884 9.119 15.771 1.00 52.53 189 LEU A N 1
ATOM 1526 C CA . LEU A 1 189 ? -23.638 7.835 15.101 1.00 52.53 189 LEU A CA 1
ATOM 1527 C C . LEU A 1 189 ? -24.186 7.740 13.657 1.00 52.53 189 LEU A C 1
ATOM 1529 O O . LEU A 1 189 ? -24.366 6.642 13.138 1.00 52.53 189 LEU A O 1
ATOM 1533 N N . SER A 1 190 ? -24.473 8.855 12.975 1.00 53.41 190 SER A N 1
ATOM 1534 C CA . SER A 1 190 ? -24.874 8.801 11.567 1.00 53.41 190 SER A CA 1
ATOM 1535 C C . SER A 1 190 ? -23.700 8.291 10.727 1.00 53.41 190 SER A C 1
ATOM 1537 O O . SER A 1 190 ? -22.679 8.971 10.593 1.00 53.41 190 SER A O 1
ATOM 1539 N N . VAL A 1 191 ? -23.852 7.080 10.188 1.00 56.00 191 VAL A N 1
ATOM 1540 C CA . VAL A 1 191 ? -22.841 6.345 9.424 1.00 56.00 191 VAL A CA 1
ATOM 1541 C C . VAL A 1 191 ? -22.457 7.132 8.173 1.00 56.00 191 VAL A C 1
ATOM 1543 O O . VAL A 1 191 ? -23.208 7.182 7.202 1.00 56.00 191 VAL A O 1
ATOM 1546 N N . ASN A 1 192 ? -21.275 7.745 8.185 1.00 70.44 192 ASN A N 1
ATOM 1547 C CA . ASN A 1 192 ? -20.634 8.213 6.964 1.00 70.44 192 ASN A CA 1
ATOM 1548 C C . ASN A 1 192 ? -19.657 7.122 6.490 1.00 70.44 192 ASN A C 1
ATOM 1550 O O . ASN A 1 192 ? -18.655 6.901 7.176 1.00 70.44 192 ASN A O 1
ATOM 1554 N N . PRO A 1 193 ? -19.894 6.468 5.336 1.00 69.06 193 PRO A N 1
ATOM 1555 C CA . PRO A 1 193 ? -19.000 5.452 4.772 1.00 69.06 193 PRO A CA 1
ATOM 1556 C C . PRO A 1 193 ? -17.528 5.878 4.707 1.00 69.06 193 PRO A C 1
ATOM 1558 O O . PRO A 1 193 ? -16.628 5.064 4.916 1.00 69.06 193 PRO A O 1
ATOM 1561 N N . THR A 1 194 ? -17.252 7.172 4.493 1.00 71.38 194 THR A N 1
ATOM 1562 C CA . THR A 1 194 ? -15.872 7.685 4.459 1.00 71.38 194 THR A CA 1
ATOM 1563 C C . THR A 1 194 ? -15.161 7.582 5.803 1.00 71.38 194 THR A C 1
ATOM 1565 O O . THR A 1 194 ? -13.939 7.496 5.835 1.00 71.38 194 THR A O 1
ATOM 1568 N N . ASN A 1 195 ? -15.907 7.585 6.910 1.00 82.44 195 ASN A N 1
ATOM 1569 C CA . ASN A 1 195 ? -15.359 7.480 8.259 1.00 82.44 195 ASN A CA 1
ATOM 1570 C C . ASN A 1 195 ? -15.091 6.029 8.679 1.00 82.44 195 ASN A C 1
ATOM 1572 O O . ASN A 1 195 ? -14.433 5.821 9.693 1.00 82.44 195 ASN A O 1
ATOM 1576 N N . LEU A 1 196 ? -15.562 5.036 7.920 1.00 88.56 196 LEU A N 1
ATOM 1577 C CA . LEU A 1 196 ? -15.350 3.615 8.222 1.00 88.56 196 LEU A CA 1
ATOM 1578 C C . LEU A 1 196 ? -14.419 2.922 7.229 1.00 88.56 196 LEU A C 1
ATOM 1580 O O . LEU A 1 196 ? -13.801 1.932 7.592 1.00 88.56 196 LEU A O 1
ATOM 1584 N N . GLY A 1 197 ? -14.269 3.454 6.016 1.00 90.06 197 GLY A N 1
ATOM 1585 C CA . GLY A 1 197 ? -13.429 2.880 4.964 1.00 90.06 197 GLY A CA 1
ATOM 1586 C C . GLY A 1 197 ? -11.934 2.729 5.271 1.00 90.06 197 GLY A C 1
ATOM 1587 O O . GLY A 1 197 ? -11.412 3.254 6.254 1.00 90.06 197 GLY A O 1
ATOM 1588 N N . MET A 1 198 ? -11.220 2.049 4.371 1.00 93.25 198 MET A N 1
ATOM 1589 C CA . MET A 1 198 ? -9.773 1.824 4.474 1.00 93.25 198 MET A CA 1
ATOM 1590 C C . MET A 1 198 ? -8.954 3.110 4.301 1.00 93.25 198 MET A C 1
ATOM 1592 O O . MET A 1 198 ? -7.983 3.325 5.021 1.00 93.25 198 MET A O 1
ATOM 1596 N N . ALA A 1 199 ? -9.334 3.985 3.361 1.00 91.50 199 ALA A N 1
ATOM 1597 C CA . ALA A 1 199 ? -8.507 5.147 3.031 1.00 91.50 199 ALA A CA 1
ATOM 1598 C C . ALA A 1 199 ? -8.539 6.212 4.137 1.00 91.50 199 ALA A C 1
ATOM 1600 O O . ALA A 1 199 ? -7.507 6.652 4.637 1.00 91.50 199 ALA A O 1
ATOM 1601 N N . HIS A 1 200 ? -9.748 6.614 4.522 1.00 88.75 200 HIS A N 1
ATOM 1602 C CA . HIS A 1 200 ? -9.987 7.804 5.344 1.00 88.75 200 HIS A CA 1
ATOM 1603 C C . HIS A 1 200 ? -10.662 7.480 6.687 1.00 88.75 200 HIS A C 1
ATOM 1605 O O . HIS A 1 200 ? -10.978 8.381 7.470 1.00 88.75 200 HIS A O 1
ATOM 1611 N N . GLY A 1 201 ? -10.912 6.193 6.935 1.00 90.56 201 GLY A N 1
ATOM 1612 C CA . GLY A 1 201 ? -11.800 5.712 7.978 1.00 90.56 201 GLY A CA 1
ATOM 1613 C C . GLY A 1 201 ? -11.124 4.860 9.045 1.00 90.56 201 GLY A C 1
ATOM 1614 O O . GLY A 1 201 ? -9.907 4.667 9.073 1.00 90.56 201 GLY A O 1
ATOM 1615 N N . LEU A 1 202 ? -11.965 4.378 9.955 1.00 92.25 202 LEU A N 1
ATOM 1616 C CA . LEU A 1 202 ? -11.593 3.591 11.122 1.00 92.25 202 LEU A CA 1
ATOM 1617 C C . LEU A 1 202 ? -10.907 2.270 10.748 1.00 92.25 202 LEU A C 1
ATOM 1619 O O . LEU A 1 202 ? -9.934 1.893 11.401 1.00 92.25 202 LEU A O 1
ATOM 1623 N N . THR A 1 203 ? -11.348 1.621 9.662 1.00 93.44 203 THR A N 1
ATOM 1624 C CA . THR A 1 203 ? -10.754 0.364 9.177 1.00 93.44 203 THR A CA 1
ATOM 1625 C C . THR A 1 203 ? -9.261 0.513 8.925 1.00 93.44 203 THR A C 1
ATOM 1627 O O . THR A 1 203 ? -8.485 -0.300 9.419 1.00 93.44 203 THR A O 1
ATOM 1630 N N . GLY A 1 204 ? -8.838 1.568 8.218 1.00 94.00 204 GLY A N 1
ATOM 1631 C CA . GLY A 1 204 ? -7.423 1.781 7.907 1.00 94.00 204 GLY A CA 1
ATOM 1632 C C . GLY A 1 204 ? -6.561 1.958 9.153 1.00 94.00 204 GLY A C 1
ATOM 1633 O O . GLY A 1 204 ? -5.472 1.395 9.241 1.00 94.00 204 GLY A O 1
ATOM 1634 N N . LEU A 1 205 ? -7.061 2.695 10.148 1.00 94.38 205 LEU A N 1
ATOM 1635 C CA . LEU A 1 205 ? -6.352 2.902 11.410 1.00 94.38 205 LEU A CA 1
ATOM 1636 C C . LEU A 1 205 ? -6.203 1.603 12.209 1.00 94.38 205 LEU A C 1
ATOM 1638 O O . LEU A 1 205 ? -5.092 1.287 12.638 1.00 94.38 205 LEU A O 1
ATOM 1642 N N . ILE A 1 206 ? -7.291 0.849 12.387 1.00 94.19 206 ILE A N 1
ATOM 1643 C CA . ILE A 1 206 ? -7.267 -0.417 13.133 1.00 94.19 206 ILE A CA 1
ATOM 1644 C C . ILE A 1 206 ? -6.380 -1.430 12.421 1.00 94.19 206 ILE A C 1
ATOM 1646 O O . ILE A 1 206 ? -5.498 -2.013 13.049 1.00 94.19 206 ILE A O 1
ATOM 1650 N N . PHE A 1 207 ? -6.546 -1.580 11.106 1.00 93.94 207 PHE A N 1
ATOM 1651 C CA . PHE A 1 207 ? -5.713 -2.454 10.287 1.00 93.94 207 PHE A CA 1
ATOM 1652 C C . PHE A 1 207 ? -4.220 -2.162 10.491 1.00 93.94 207 PHE A C 1
ATOM 1654 O O . PHE A 1 207 ? -3.451 -3.070 10.804 1.00 93.94 207 PHE A O 1
ATOM 1661 N N . SER A 1 208 ? -3.806 -0.896 10.391 1.00 94.12 208 SER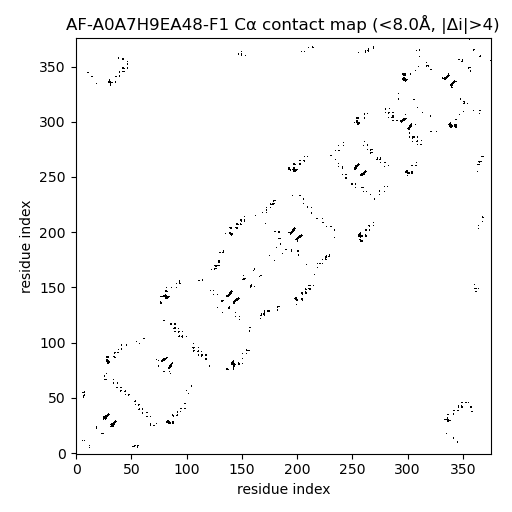 A N 1
ATOM 1662 C CA . SER A 1 208 ? -2.407 -0.499 10.572 1.00 94.12 208 SER A CA 1
ATOM 1663 C C . SER A 1 208 ? -1.877 -0.744 11.988 1.00 94.12 208 SER A C 1
ATOM 1665 O O . SER A 1 208 ? -0.710 -1.101 12.161 1.00 94.12 208 SER A O 1
ATOM 1667 N N . ILE A 1 209 ? -2.715 -0.566 13.013 1.00 94.06 209 ILE A N 1
ATOM 1668 C CA . ILE A 1 209 ? -2.355 -0.855 14.406 1.00 94.06 209 ILE A CA 1
ATOM 1669 C C . ILE A 1 209 ? -2.162 -2.366 14.616 1.00 94.06 209 ILE A C 1
ATOM 1671 O O . ILE A 1 209 ? -1.145 -2.784 15.178 1.00 94.06 209 ILE A O 1
ATOM 1675 N N . LEU A 1 210 ? -3.096 -3.190 14.134 1.00 91.81 210 LEU A N 1
ATOM 1676 C CA . LEU A 1 210 ? -3.015 -4.649 14.244 1.00 91.81 210 LEU A CA 1
ATOM 1677 C C . LEU A 1 210 ? -1.824 -5.204 13.455 1.00 91.81 210 LEU A C 1
ATOM 1679 O O . LEU A 1 210 ? -1.070 -6.031 13.965 1.00 91.81 210 LEU A O 1
ATOM 1683 N N . GLN A 1 211 ? -1.586 -4.688 12.248 1.00 91.00 211 GLN A N 1
ATOM 1684 C CA . GLN A 1 211 ? -0.409 -5.002 11.440 1.00 91.00 211 GLN A CA 1
ATOM 1685 C C . GLN A 1 211 ? 0.892 -4.715 12.199 1.00 91.00 211 GLN A C 1
ATOM 1687 O O . GLN A 1 211 ? 1.800 -5.552 12.209 1.00 91.00 211 GLN A O 1
ATOM 1692 N N . TYR A 1 212 ? 0.991 -3.556 12.855 1.00 92.25 212 TYR A N 1
ATOM 1693 C CA . TYR A 1 212 ? 2.152 -3.225 13.677 1.00 92.25 212 TYR A CA 1
ATOM 1694 C C . TYR A 1 212 ? 2.320 -4.221 14.831 1.00 92.25 212 TYR A C 1
ATOM 1696 O O . TYR A 1 212 ? 3.422 -4.741 15.043 1.00 92.25 212 TYR A O 1
ATOM 1704 N N . ASN A 1 213 ? 1.233 -4.532 15.545 1.00 89.56 213 ASN A N 1
ATOM 1705 C CA . ASN A 1 213 ? 1.253 -5.485 16.654 1.00 89.56 213 ASN A CA 1
ATOM 1706 C C . ASN A 1 213 ? 1.755 -6.870 16.203 1.00 89.56 213 ASN A C 1
ATOM 1708 O O . ASN A 1 213 ? 2.678 -7.425 16.802 1.00 89.56 213 ASN A O 1
ATOM 1712 N N . LEU A 1 214 ? 1.232 -7.384 15.087 1.00 87.38 214 LEU A N 1
ATOM 1713 C CA . LEU A 1 214 ? 1.648 -8.661 14.501 1.00 87.38 214 LEU A CA 1
ATOM 1714 C C . LEU A 1 214 ? 3.104 -8.658 14.017 1.00 87.38 214 LEU A C 1
ATOM 1716 O O . LEU A 1 214 ? 3.807 -9.662 14.159 1.00 87.38 214 LEU A O 1
ATOM 1720 N N . THR A 1 215 ? 3.567 -7.539 13.453 1.00 88.44 215 THR A N 1
ATOM 1721 C CA . THR A 1 215 ? 4.909 -7.418 12.861 1.00 88.44 215 THR A CA 1
ATOM 1722 C C . THR A 1 215 ? 6.008 -7.412 13.917 1.00 88.44 215 THR A C 1
ATOM 1724 O O . THR A 1 215 ? 7.059 -8.031 13.710 1.00 88.44 215 THR A O 1
ATOM 1727 N N . PHE A 1 216 ? 5.789 -6.706 15.029 1.00 87.50 216 PHE A N 1
ATOM 1728 C CA . PHE A 1 216 ? 6.812 -6.511 16.054 1.00 87.50 216 PHE A CA 1
ATOM 1729 C C . PHE A 1 216 ? 6.613 -7.380 17.296 1.00 87.50 216 PHE A C 1
ATOM 1731 O O . PHE A 1 216 ? 7.604 -7.630 17.970 1.00 87.50 216 PHE A O 1
ATOM 1738 N N . LYS A 1 217 ? 5.395 -7.867 17.591 1.00 77.38 217 LYS A N 1
ATOM 1739 C CA . LYS A 1 217 ? 5.061 -8.744 18.740 1.00 77.38 217 LYS A CA 1
ATOM 1740 C C . LYS A 1 217 ? 5.616 -8.275 20.095 1.00 77.38 217 LYS A C 1
ATOM 1742 O O . LYS A 1 217 ? 5.836 -9.074 20.997 1.00 77.38 217 LYS A O 1
ATOM 1747 N N . ASN A 1 218 ? 5.849 -6.971 20.222 1.00 67.06 218 ASN A N 1
ATOM 1748 C CA . ASN A 1 218 ? 6.537 -6.349 21.354 1.00 67.06 218 ASN A CA 1
ATOM 1749 C C . ASN A 1 218 ? 5.603 -5.455 22.182 1.00 67.06 218 ASN A C 1
ATOM 1751 O O . ASN A 1 218 ? 6.068 -4.718 23.051 1.00 67.06 218 ASN A O 1
ATOM 1755 N N . LEU A 1 219 ? 4.297 -5.462 21.901 1.00 63.31 219 LEU A N 1
ATOM 1756 C CA . LEU A 1 219 ? 3.343 -4.694 22.689 1.00 63.31 219 LEU A CA 1
ATOM 1757 C C . LEU A 1 219 ? 2.995 -5.482 23.953 1.00 63.31 219 LEU A C 1
ATOM 1759 O O . LEU A 1 219 ? 2.531 -6.612 23.894 1.00 63.31 219 LEU A O 1
ATOM 1763 N N . SER A 1 220 ? 3.202 -4.857 25.111 1.00 60.41 220 SER A N 1
ATOM 1764 C CA . SER A 1 220 ? 2.803 -5.393 26.419 1.00 60.41 220 SER A CA 1
ATOM 1765 C C . SER A 1 220 ? 1.294 -5.298 26.686 1.00 60.41 220 SER A C 1
ATOM 1767 O O . SER A 1 220 ? 0.860 -5.545 27.806 1.00 60.41 220 SER A O 1
ATOM 1769 N N . ILE A 1 221 ? 0.512 -4.842 25.706 1.00 61.69 221 ILE A N 1
ATOM 1770 C CA . ILE A 1 221 ? -0.926 -4.595 25.815 1.00 61.69 221 ILE A CA 1
ATOM 1771 C C . ILE A 1 221 ? -1.620 -5.459 24.775 1.00 61.69 221 ILE A C 1
ATOM 1773 O O . ILE A 1 221 ? -1.171 -5.518 23.629 1.00 61.69 221 ILE A O 1
ATOM 1777 N N . ASP A 1 222 ? -2.728 -6.074 25.178 1.00 76.00 222 ASP A N 1
ATOM 1778 C CA . ASP A 1 222 ? -3.645 -6.732 24.262 1.00 76.00 222 ASP A CA 1
ATOM 1779 C C . ASP A 1 222 ? -4.437 -5.677 23.474 1.00 76.00 222 ASP A C 1
ATOM 1781 O O . ASP A 1 222 ? -5.513 -5.219 23.859 1.00 76.00 222 ASP A O 1
ATOM 1785 N N . VAL A 1 223 ? -3.812 -5.215 22.393 1.00 81.50 223 VAL A N 1
ATOM 1786 C CA . VAL A 1 223 ? -4.378 -4.220 21.481 1.00 81.50 223 VAL A CA 1
ATOM 1787 C C . VAL A 1 223 ? -5.653 -4.732 20.820 1.00 81.50 223 VAL A C 1
ATOM 1789 O O . VAL A 1 223 ? -6.552 -3.937 20.576 1.00 81.50 223 VAL A O 1
ATOM 1792 N N . GLU A 1 224 ? -5.743 -6.032 20.546 1.00 78.62 224 GLU A N 1
ATOM 1793 C CA . GLU A 1 224 ? -6.913 -6.623 19.899 1.00 78.62 224 GLU A CA 1
ATOM 1794 C C . GLU A 1 224 ? -8.124 -6.569 20.830 1.00 78.62 224 GLU A C 1
ATOM 1796 O O . GLU A 1 224 ? -9.160 -6.031 20.445 1.00 78.62 224 GLU A O 1
ATOM 1801 N N . THR A 1 225 ? -7.958 -6.982 22.090 1.00 82.31 225 THR A N 1
ATOM 1802 C CA . THR A 1 225 ? -9.018 -6.868 23.104 1.00 82.31 225 THR A CA 1
ATOM 1803 C C . THR A 1 225 ? -9.491 -5.423 23.281 1.00 82.31 225 THR A C 1
ATOM 1805 O O . THR A 1 225 ? -10.692 -5.171 23.365 1.00 82.31 225 THR A O 1
ATOM 1808 N N . ASN A 1 226 ? -8.580 -4.447 23.291 1.00 85.75 226 ASN A N 1
ATOM 1809 C CA . ASN A 1 226 ? -8.970 -3.045 23.461 1.00 85.75 226 ASN A CA 1
ATOM 1810 C C . ASN A 1 226 ? -9.715 -2.447 22.256 1.00 85.75 226 ASN A C 1
ATOM 1812 O O . ASN A 1 226 ? -10.389 -1.428 22.412 1.00 85.75 226 ASN A O 1
ATOM 1816 N N . LEU A 1 227 ? -9.551 -3.030 21.067 1.00 90.62 227 LEU A N 1
ATOM 1817 C CA . LEU A 1 227 ? -10.178 -2.572 19.826 1.00 90.62 227 LEU A CA 1
ATOM 1818 C C . LEU A 1 227 ? -11.379 -3.438 19.423 1.00 90.62 227 LEU A C 1
ATOM 1820 O O . LEU A 1 227 ? -11.960 -3.192 18.370 1.00 90.62 227 LEU A O 1
ATOM 1824 N N . MET A 1 228 ? -11.770 -4.425 20.239 1.00 90.19 228 MET A N 1
ATOM 1825 C CA . MET A 1 228 ? -12.808 -5.397 19.879 1.00 90.19 228 MET A CA 1
ATOM 1826 C C . MET A 1 228 ? -14.147 -4.732 19.538 1.00 90.19 228 MET A C 1
ATOM 1828 O O . MET A 1 228 ? -14.718 -5.040 18.501 1.00 90.19 228 MET A O 1
ATOM 1832 N N . GLU A 1 229 ? -14.593 -3.753 20.332 1.00 90.62 229 GLU A N 1
ATOM 1833 C CA . GLU A 1 229 ? -15.820 -2.986 20.048 1.00 90.62 229 GLU A CA 1
ATOM 1834 C C . GLU A 1 229 ? -15.755 -2.294 18.675 1.00 90.62 229 GLU A C 1
ATOM 1836 O O . GLU A 1 229 ? -16.724 -2.284 17.917 1.00 90.62 229 GLU A O 1
ATOM 1841 N N . ASP A 1 230 ? -14.593 -1.735 18.322 1.00 91.88 230 ASP A N 1
ATOM 1842 C CA . ASP A 1 230 ? -14.412 -1.071 17.034 1.00 91.88 230 ASP A CA 1
ATOM 1843 C C . ASP A 1 230 ? -14.391 -2.081 15.870 1.00 91.88 230 ASP A C 1
ATOM 1845 O O . ASP A 1 230 ? -14.882 -1.783 14.779 1.00 91.88 230 ASP A O 1
ATOM 1849 N N . ILE A 1 231 ? -13.817 -3.269 16.095 1.00 93.06 231 ILE A N 1
ATOM 1850 C CA . ILE A 1 231 ? -13.763 -4.368 15.123 1.00 93.06 231 ILE A CA 1
ATOM 1851 C C . ILE A 1 231 ? -15.169 -4.919 14.872 1.00 93.06 231 ILE A C 1
ATOM 1853 O O . ILE A 1 231 ? -15.578 -4.999 13.716 1.00 93.06 231 ILE A O 1
ATOM 1857 N N . GLU A 1 232 ? -15.921 -5.239 15.927 1.00 92.31 232 GLU A N 1
ATOM 1858 C CA . GLU A 1 232 ? -17.309 -5.715 15.842 1.00 92.31 232 GLU A CA 1
ATOM 1859 C C . GLU A 1 232 ? -18.189 -4.708 15.093 1.00 92.31 232 GLU A C 1
ATOM 1861 O O . GLU A 1 232 ? -18.938 -5.077 14.188 1.00 92.31 232 GLU A O 1
ATOM 1866 N N . TYR A 1 233 ? -18.015 -3.412 15.365 1.00 90.94 233 TYR A N 1
ATOM 1867 C CA . TYR A 1 233 ? -18.727 -2.365 14.638 1.00 90.94 233 TYR A CA 1
ATOM 1868 C C . TYR A 1 233 ? -18.411 -2.360 13.129 1.00 90.94 233 TYR A C 1
ATOM 1870 O O . TYR A 1 233 ? -19.295 -2.129 12.300 1.00 90.94 233 TYR A O 1
ATOM 1878 N N . ILE A 1 234 ? -17.156 -2.612 12.735 1.00 91.94 234 ILE A N 1
ATOM 1879 C CA . ILE A 1 234 ? -16.784 -2.719 11.314 1.00 91.94 234 ILE A CA 1
ATOM 1880 C C . ILE A 1 234 ? -17.358 -3.992 10.680 1.00 91.94 234 ILE A C 1
ATOM 1882 O O . ILE A 1 234 ? -17.765 -3.954 9.518 1.00 91.94 234 ILE A O 1
ATOM 1886 N N . VAL A 1 235 ? -17.424 -5.096 11.423 1.00 92.62 235 VAL A N 1
ATOM 1887 C CA . VAL A 1 235 ? -18.042 -6.351 10.966 1.00 92.62 235 VAL A CA 1
ATOM 1888 C C . VAL A 1 235 ? -19.530 -6.137 10.678 1.00 92.62 235 VAL A C 1
ATOM 1890 O O . VAL A 1 235 ? -20.008 -6.488 9.598 1.00 92.62 235 VAL A O 1
ATOM 1893 N N . ASP A 1 236 ? -20.251 -5.471 11.579 1.00 90.81 236 ASP A N 1
ATOM 1894 C CA . ASP A 1 236 ? -21.656 -5.108 11.363 1.00 90.81 236 ASP A CA 1
ATOM 1895 C C . ASP A 1 236 ? -21.828 -4.166 10.166 1.00 90.81 236 ASP A C 1
ATOM 1897 O O . ASP A 1 236 ? -22.748 -4.322 9.355 1.00 90.81 236 ASP A O 1
ATOM 1901 N N . TYR A 1 237 ? -20.909 -3.213 9.993 1.00 89.81 237 TYR A N 1
ATOM 1902 C CA . TYR A 1 237 ? -20.889 -2.354 8.814 1.00 89.81 237 TYR A CA 1
ATOM 1903 C C . TYR A 1 237 ? -20.662 -3.149 7.519 1.00 89.81 237 TYR A C 1
ATOM 1905 O O . TYR A 1 237 ? -21.323 -2.870 6.519 1.00 89.81 237 TYR A O 1
ATOM 1913 N N . ALA A 1 238 ? -19.792 -4.160 7.518 1.00 91.56 238 ALA A N 1
ATOM 1914 C CA . ALA A 1 238 ? -19.581 -5.026 6.360 1.00 91.56 238 ALA A CA 1
ATOM 1915 C C . ALA A 1 238 ? -20.861 -5.791 5.977 1.00 91.56 238 ALA A C 1
ATOM 1917 O O . ALA A 1 238 ? -21.241 -5.799 4.803 1.00 91.56 238 ALA A O 1
ATOM 1918 N N . LYS A 1 239 ? -21.582 -6.342 6.965 1.00 90.75 239 LYS A N 1
ATOM 1919 C CA . LYS A 1 239 ? -22.896 -6.986 6.767 1.00 90.75 239 LYS A CA 1
ATOM 1920 C C . LYS A 1 239 ? -23.928 -6.005 6.208 1.00 90.75 239 LYS A C 1
ATOM 1922 O O . LYS A 1 239 ? -24.680 -6.329 5.288 1.00 90.75 239 LYS A O 1
ATOM 1927 N N . TYR A 1 240 ? -23.935 -4.773 6.714 1.00 89.69 240 TYR A N 1
ATOM 1928 C CA . TYR A 1 240 ? -24.778 -3.714 6.170 1.00 89.69 240 TYR A CA 1
ATOM 1929 C C . TYR A 1 240 ? -24.443 -3.409 4.704 1.00 89.69 240 TYR A C 1
ATOM 1931 O O . TYR A 1 240 ? -25.360 -3.330 3.888 1.00 89.69 240 TYR A O 1
ATOM 1939 N N . LEU A 1 241 ? -23.163 -3.293 4.335 1.00 89.81 241 LEU A N 1
ATOM 1940 C CA . LEU A 1 241 ? -22.770 -3.077 2.938 1.00 89.81 241 LEU A CA 1
ATOM 1941 C C . LEU A 1 241 ? -23.237 -4.213 2.024 1.00 89.81 241 LEU A C 1
ATOM 1943 O O . LEU A 1 241 ? -23.756 -3.924 0.947 1.00 89.81 241 LEU A O 1
ATOM 1947 N N . LEU A 1 242 ? -23.133 -5.469 2.471 1.00 89.38 242 LEU A N 1
ATOM 1948 C CA . LEU A 1 242 ? -23.661 -6.622 1.736 1.00 89.38 242 LEU A CA 1
ATOM 1949 C C . LEU A 1 242 ? -25.170 -6.516 1.483 1.00 89.38 242 LEU A C 1
ATOM 1951 O O . LEU A 1 242 ? -25.643 -6.812 0.388 1.00 89.38 242 LEU A O 1
ATOM 1955 N N . SER A 1 243 ? -25.940 -6.022 2.459 1.00 89.50 243 SER A N 1
ATOM 1956 C CA . SER A 1 243 ? -27.390 -5.826 2.295 1.00 89.50 243 SER A CA 1
ATOM 1957 C C . SER A 1 243 ? -27.762 -4.783 1.230 1.00 89.50 243 SER A C 1
ATOM 1959 O O . SER A 1 243 ? -28.899 -4.747 0.757 1.00 89.50 243 SER A O 1
ATOM 1961 N N . LEU A 1 244 ? -26.810 -3.926 0.850 1.00 88.44 244 LEU A N 1
ATOM 1962 C CA . LEU A 1 244 ? -26.983 -2.893 -0.168 1.00 88.44 244 LEU A CA 1
ATOM 1963 C C . LEU A 1 244 ? -26.511 -3.337 -1.563 1.00 88.44 244 LEU A C 1
ATOM 1965 O O . LEU A 1 244 ? -26.684 -2.582 -2.525 1.00 88.44 244 LEU A O 1
ATOM 1969 N N . CYS A 1 245 ? -25.915 -4.525 -1.696 1.00 83.94 245 CYS A N 1
ATOM 1970 C CA . CYS A 1 245 ? -25.402 -5.035 -2.965 1.00 83.94 245 CYS A CA 1
ATOM 1971 C C . CYS A 1 245 ? -26.499 -5.111 -4.042 1.00 83.94 245 CYS A C 1
ATOM 1973 O O . CYS A 1 245 ? -27.671 -5.370 -3.767 1.00 83.94 245 CYS A O 1
ATOM 1975 N N . GLY A 1 246 ? -26.126 -4.821 -5.292 1.00 75.88 246 GLY A N 1
ATOM 1976 C CA . GLY A 1 246 ? -27.064 -4.713 -6.417 1.00 75.88 246 GLY A CA 1
ATOM 1977 C C . GLY A 1 246 ? -27.862 -3.401 -6.474 1.00 75.88 246 GLY A C 1
ATOM 1978 O O . GLY A 1 246 ? -28.531 -3.130 -7.474 1.00 75.88 246 GLY A O 1
ATOM 1979 N N . ASN A 1 247 ? -27.776 -2.536 -5.458 1.00 81.31 247 ASN A N 1
ATOM 1980 C CA . ASN A 1 247 ? -28.397 -1.218 -5.500 1.00 81.31 247 ASN A CA 1
ATOM 1981 C C . ASN A 1 247 ? -27.453 -0.184 -6.128 1.00 81.31 247 ASN A C 1
ATOM 1983 O O . ASN A 1 247 ? -26.502 0.292 -5.509 1.00 81.31 247 ASN A O 1
ATOM 1987 N N . THR A 1 248 ? -27.777 0.237 -7.350 1.00 77.62 248 THR A N 1
ATOM 1988 C CA . THR A 1 248 ? -26.975 1.182 -8.145 1.00 77.62 248 THR A CA 1
ATOM 1989 C C . THR A 1 248 ? -26.778 2.554 -7.492 1.00 77.62 248 THR A C 1
ATOM 1991 O O . THR A 1 248 ? -25.890 3.300 -7.900 1.00 77.62 248 THR A O 1
ATOM 1994 N N . LYS A 1 249 ? -27.549 2.903 -6.450 1.00 80.00 249 LYS A N 1
ATOM 1995 C CA . LYS A 1 249 ? -27.340 4.135 -5.669 1.00 80.00 249 LYS A CA 1
ATOM 1996 C C . LYS A 1 249 ? -26.105 4.076 -4.765 1.00 80.00 249 LYS A C 1
ATOM 1998 O O . LYS A 1 249 ? -25.613 5.126 -4.360 1.00 80.00 249 LYS A O 1
ATOM 2003 N N . TYR A 1 250 ? -25.594 2.883 -4.465 1.00 80.88 250 TYR A N 1
ATOM 2004 C CA . TYR A 1 250 ? -24.510 2.661 -3.508 1.00 80.88 250 TYR A CA 1
ATOM 2005 C C . TYR A 1 250 ? -23.237 2.141 -4.189 1.00 80.88 250 TYR A C 1
ATOM 2007 O O . TYR A 1 250 ? -22.581 1.229 -3.704 1.00 80.88 250 TYR A O 1
ATOM 2015 N N . MET A 1 251 ? -22.830 2.763 -5.302 1.00 80.00 251 MET A N 1
ATOM 2016 C CA . MET A 1 251 ? -21.624 2.357 -6.048 1.00 80.00 251 MET A CA 1
ATOM 2017 C C . MET A 1 251 ? -20.337 2.347 -5.203 1.00 80.00 251 MET A C 1
ATOM 2019 O O . MET A 1 251 ? -19.380 1.662 -5.551 1.00 80.00 251 MET A O 1
ATOM 2023 N N . PHE A 1 252 ? -20.298 3.081 -4.084 1.00 83.88 252 PHE A N 1
ATOM 2024 C CA . PHE A 1 252 ? -19.128 3.118 -3.208 1.00 83.88 252 PHE A CA 1
ATOM 2025 C C . PHE A 1 252 ? -18.819 1.784 -2.517 1.00 83.88 252 PHE A C 1
ATOM 2027 O O . PHE A 1 252 ? -17.711 1.634 -2.001 1.00 83.88 252 PHE A O 1
ATOM 2034 N N . ILE A 1 253 ? -19.763 0.832 -2.503 1.00 88.50 253 ILE A N 1
ATOM 2035 C CA . ILE A 1 253 ? -19.567 -0.528 -1.975 1.00 88.50 253 ILE A CA 1
ATOM 2036 C C . ILE A 1 253 ? -18.395 -1.215 -2.685 1.00 88.50 253 ILE A C 1
ATOM 2038 O O . ILE A 1 253 ? -17.639 -1.947 -2.052 1.00 88.50 253 ILE A O 1
ATOM 2042 N N . ASN A 1 254 ? -18.182 -0.899 -3.964 1.00 90.19 254 ASN A N 1
ATOM 2043 C CA . ASN A 1 254 ? -17.132 -1.494 -4.787 1.00 90.19 254 ASN A CA 1
ATOM 2044 C C . ASN A 1 254 ? -15.778 -0.786 -4.668 1.00 90.19 254 ASN A C 1
ATOM 2046 O O . ASN A 1 254 ? -14.819 -1.188 -5.325 1.00 90.19 254 ASN A O 1
ATOM 2050 N N . ASN A 1 255 ? -15.672 0.259 -3.844 1.00 91.69 255 ASN A N 1
ATOM 2051 C CA . ASN A 1 255 ? -14.459 1.061 -3.719 1.00 91.69 255 ASN A CA 1
ATOM 2052 C C . ASN A 1 255 ? -13.549 0.520 -2.617 1.00 91.69 255 ASN A C 1
ATOM 2054 O O . ASN A 1 255 ? -14.002 0.269 -1.504 1.00 91.69 255 ASN A O 1
ATOM 2058 N N . TRP A 1 256 ? -12.242 0.472 -2.865 1.00 94.19 256 TRP A N 1
ATOM 2059 C CA . TRP A 1 256 ? -11.256 0.196 -1.816 1.00 94.19 256 TRP A CA 1
ATOM 2060 C C . TRP A 1 256 ? -11.290 1.247 -0.702 1.00 94.19 256 TRP A C 1
ATOM 2062 O O . TRP A 1 256 ? -11.221 0.916 0.479 1.00 94.19 256 TRP A O 1
ATOM 2072 N N . CYS A 1 257 ? -11.441 2.527 -1.051 1.00 92.56 257 CYS A N 1
ATOM 2073 C CA . CYS A 1 257 ? -11.339 3.597 -0.063 1.00 92.56 257 CYS A CA 1
ATOM 2074 C C . CYS A 1 257 ? -12.459 3.600 0.992 1.00 92.56 257 CYS A C 1
ATOM 2076 O O . CYS A 1 257 ? -12.220 4.080 2.102 1.00 92.56 257 CYS A O 1
ATOM 2078 N N . THR A 1 258 ? -13.651 3.081 0.668 1.00 91.19 258 THR A N 1
ATOM 2079 C CA . THR A 1 258 ? -14.875 3.213 1.490 1.00 91.19 258 THR A CA 1
ATOM 2080 C C . THR A 1 258 ? -15.751 1.964 1.597 1.00 91.19 258 THR A C 1
ATOM 2082 O O . THR A 1 258 ? -16.658 1.943 2.430 1.00 91.19 258 THR A O 1
ATOM 2085 N N . GLY A 1 259 ? -15.537 0.968 0.739 1.00 92.44 259 GLY A N 1
ATOM 2086 C CA . GLY A 1 259 ? -16.419 -0.181 0.554 1.00 92.44 259 GLY A CA 1
ATOM 2087 C C . GLY A 1 259 ? -15.753 -1.520 0.856 1.00 92.44 259 GLY A C 1
ATOM 2088 O O . GLY A 1 259 ? -14.676 -1.576 1.452 1.00 92.44 259 GLY A O 1
ATOM 2089 N N . ILE A 1 260 ? -16.407 -2.595 0.414 1.00 93.50 260 ILE A N 1
ATOM 2090 C CA . ILE A 1 260 ? -16.069 -3.992 0.714 1.00 93.50 260 ILE A CA 1
ATOM 2091 C C . ILE A 1 260 ? -14.598 -4.331 0.417 1.00 93.50 260 ILE A C 1
ATOM 2093 O O . ILE A 1 260 ? -13.957 -4.884 1.313 1.00 93.50 260 ILE A O 1
ATOM 2097 N N . PRO A 1 261 ? -14.003 -3.960 -0.740 1.00 93.50 261 PRO A N 1
ATOM 2098 C CA . PRO A 1 261 ? -12.609 -4.306 -1.036 1.00 93.50 261 PRO A CA 1
ATOM 2099 C C . PRO A 1 261 ? -11.602 -3.839 0.022 1.00 93.50 261 PRO A C 1
ATOM 2101 O O . PRO A 1 261 ? -10.583 -4.490 0.235 1.00 93.50 261 PRO A O 1
ATOM 2104 N N . GLY A 1 262 ? -11.872 -2.715 0.693 1.00 92.94 262 GLY A N 1
ATOM 2105 C CA . GLY A 1 262 ? -11.007 -2.180 1.745 1.00 92.94 262 GLY A CA 1
ATOM 2106 C C . GLY A 1 262 ? -11.173 -2.854 3.110 1.00 92.94 262 GLY A C 1
ATOM 2107 O O . GLY A 1 262 ? -10.326 -2.660 3.977 1.00 92.94 262 GLY A O 1
ATOM 2108 N N . LEU A 1 263 ? -12.244 -3.627 3.320 1.00 92.69 263 LEU A N 1
ATOM 2109 C CA . LEU A 1 263 ? -12.563 -4.253 4.611 1.00 92.69 263 LEU A CA 1
ATOM 2110 C C . LEU A 1 263 ? -11.999 -5.673 4.742 1.00 92.69 263 LEU A C 1
ATOM 2112 O O . LEU A 1 263 ? -11.688 -6.105 5.851 1.00 92.69 263 LEU A O 1
ATOM 2116 N N . LEU A 1 264 ? -11.840 -6.383 3.618 1.00 91.38 264 LEU A N 1
ATOM 2117 C CA . LEU A 1 264 ? -11.477 -7.809 3.574 1.00 91.38 264 LEU A CA 1
ATOM 2118 C C . LEU A 1 264 ? -10.271 -8.142 4.453 1.00 91.38 264 LEU A C 1
ATOM 2120 O O . LEU A 1 264 ? -10.262 -9.115 5.202 1.00 91.38 264 LEU A O 1
ATOM 2124 N N . ASN A 1 265 ? -9.235 -7.312 4.370 1.00 87.38 265 ASN A N 1
ATOM 2125 C CA . ASN A 1 265 ? -7.969 -7.614 5.012 1.00 87.38 265 ASN A CA 1
ATOM 2126 C C . ASN A 1 265 ? -7.989 -7.363 6.524 1.00 87.38 265 ASN A C 1
ATOM 2128 O O . ASN A 1 265 ? -7.242 -8.013 7.255 1.00 87.38 265 ASN A O 1
ATOM 2132 N N . LEU A 1 266 ? -8.869 -6.474 7.001 1.00 90.88 266 LEU A N 1
ATOM 2133 C CA . LEU A 1 266 ? -9.129 -6.353 8.431 1.00 90.88 266 LEU A CA 1
ATOM 2134 C C . LEU A 1 266 ? -9.804 -7.626 8.946 1.00 90.88 266 LEU A C 1
ATOM 2136 O O . LEU A 1 266 ? -9.267 -8.225 9.871 1.00 90.88 266 LEU A O 1
ATOM 2140 N N . LEU A 1 267 ? -10.889 -8.081 8.299 1.00 90.06 267 LEU A N 1
ATOM 2141 C CA . LEU A 1 267 ? -11.596 -9.314 8.686 1.00 90.06 267 LEU A CA 1
ATOM 2142 C C . LEU A 1 267 ? -10.674 -10.534 8.689 1.00 90.06 267 LEU A C 1
ATOM 2144 O O . LEU A 1 267 ? -10.728 -11.372 9.587 1.00 90.06 267 LEU A O 1
ATOM 2148 N N . LYS A 1 268 ? -9.775 -10.600 7.705 1.00 88.12 268 LYS A N 1
ATOM 2149 C CA . LYS A 1 268 ? -8.746 -11.633 7.622 1.00 88.12 268 LYS A CA 1
ATOM 2150 C C . LYS A 1 268 ? -7.781 -11.587 8.808 1.00 88.12 268 LYS A C 1
ATOM 2152 O O . LYS A 1 268 ? -7.436 -12.629 9.349 1.00 88.12 268 LYS A O 1
ATOM 2157 N N . ILE A 1 269 ? -7.315 -10.407 9.217 1.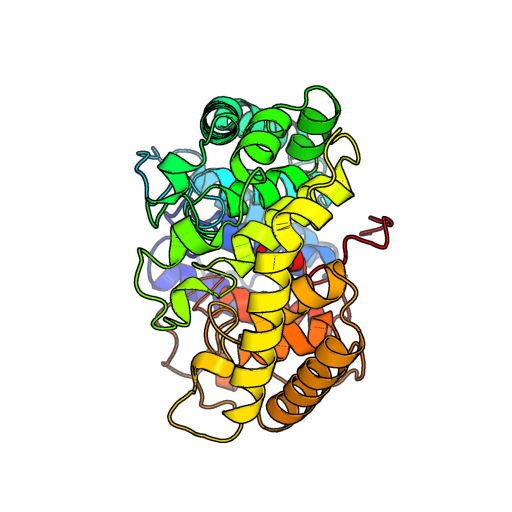00 86.56 269 ILE A N 1
ATOM 2158 C CA . ILE A 1 269 ? -6.391 -10.276 10.355 1.00 86.56 269 ILE A CA 1
ATOM 2159 C C . ILE A 1 269 ? -7.086 -10.594 11.686 1.00 86.56 269 ILE A C 1
ATOM 2161 O O . ILE A 1 269 ? -6.443 -11.160 12.567 1.00 86.56 269 ILE A O 1
ATOM 2165 N N . THR A 1 270 ? -8.375 -10.280 11.814 1.00 88.06 270 THR A N 1
ATOM 2166 C CA . THR A 1 270 ? -9.178 -10.509 13.026 1.00 88.06 270 THR A CA 1
ATOM 2167 C C . THR A 1 270 ? -9.887 -11.872 13.051 1.00 88.06 270 THR A C 1
ATOM 2169 O O . THR A 1 270 ? -10.630 -12.156 13.981 1.00 88.06 270 THR A O 1
ATOM 2172 N N . ASN A 1 271 ? -9.630 -12.744 12.066 1.00 87.00 271 ASN A N 1
ATOM 2173 C CA . ASN A 1 271 ? -10.167 -14.110 11.953 1.00 87.00 271 ASN A CA 1
ATOM 2174 C C . ASN A 1 271 ? -11.709 -14.212 11.903 1.00 87.00 271 ASN A C 1
ATOM 2176 O O . ASN A 1 271 ? -12.278 -15.207 12.354 1.00 87.00 271 ASN A O 1
ATOM 2180 N N . TYR A 1 272 ? -12.386 -13.229 11.305 1.00 90.56 272 TYR A N 1
ATOM 2181 C CA . TYR A 1 272 ? -13.819 -13.303 10.978 1.00 90.56 272 TYR A CA 1
ATOM 2182 C C . TYR A 1 272 ? -14.011 -14.064 9.658 1.00 90.56 272 TYR A C 1
ATOM 2184 O O . TYR A 1 272 ? -14.320 -13.484 8.620 1.00 90.56 272 TYR A O 1
ATOM 2192 N N . GLU A 1 273 ? -13.712 -15.367 9.672 1.00 89.44 273 GLU A N 1
ATOM 2193 C CA . GLU A 1 273 ? -13.620 -16.198 8.460 1.00 89.44 273 GLU A CA 1
ATOM 2194 C C . GLU A 1 273 ? -14.979 -16.389 7.751 1.00 89.44 273 GLU A C 1
ATOM 2196 O O . GLU A 1 273 ? -15.013 -16.486 6.525 1.00 89.44 273 GLU A O 1
ATOM 2201 N N . GLU A 1 274 ? -16.097 -16.402 8.489 1.00 91.81 274 GLU A N 1
ATOM 2202 C CA . GLU A 1 274 ? -17.447 -16.502 7.909 1.00 91.81 274 GLU A CA 1
ATOM 2203 C C . GLU A 1 274 ? -17.785 -15.243 7.105 1.00 91.81 274 GLU A C 1
ATOM 2205 O O . GLU A 1 274 ? -18.025 -15.321 5.898 1.00 91.81 274 GLU A O 1
ATOM 2210 N N . GLU A 1 275 ? -17.697 -14.069 7.732 1.00 93.69 275 GLU A N 1
ATOM 2211 C CA . GLU A 1 275 ? -17.941 -12.794 7.060 1.00 93.69 275 GLU A CA 1
ATOM 2212 C C . GLU A 1 275 ? -16.937 -12.535 5.936 1.00 93.69 275 GLU A C 1
ATOM 2214 O O . GLU A 1 275 ? -17.307 -12.035 4.872 1.00 93.69 275 GLU A O 1
ATOM 2219 N N . LEU A 1 276 ? -15.667 -12.904 6.131 1.00 92.12 276 LEU A N 1
ATOM 2220 C CA . LEU A 1 276 ? -14.668 -12.832 5.072 1.00 92.12 276 LEU A CA 1
ATOM 2221 C C . LEU A 1 276 ? -15.097 -13.667 3.861 1.00 92.12 276 LEU A C 1
ATOM 2223 O O . LEU A 1 276 ? -15.025 -13.171 2.739 1.00 92.12 276 LEU A O 1
ATOM 2227 N N . SER A 1 277 ? -15.561 -14.903 4.069 1.00 91.94 277 SER A N 1
ATOM 2228 C CA . SER A 1 277 ? -16.019 -15.764 2.977 1.00 91.94 277 SER A CA 1
ATOM 2229 C C . SER A 1 277 ? -17.208 -15.160 2.230 1.00 91.94 277 SER A C 1
ATOM 2231 O O . SER A 1 277 ? -17.258 -15.261 1.004 1.00 91.94 277 SER A O 1
ATOM 2233 N N . GLU A 1 278 ? -18.156 -14.533 2.927 1.00 93.31 278 GLU A N 1
ATOM 2234 C CA . GLU A 1 278 ? -19.293 -13.861 2.287 1.00 93.31 278 GLU A CA 1
ATOM 2235 C C . GLU A 1 278 ? -18.844 -12.686 1.413 1.00 93.31 278 GLU A C 1
ATOM 2237 O O . GLU A 1 278 ? -19.256 -12.577 0.255 1.00 93.31 278 GLU A O 1
ATOM 2242 N N . LEU A 1 279 ? -17.957 -11.831 1.934 1.00 93.25 279 LEU A N 1
ATOM 2243 C CA . LEU A 1 279 ? -17.423 -10.705 1.169 1.00 93.25 279 LEU A CA 1
ATOM 2244 C C . LEU A 1 279 ? -16.586 -11.167 -0.026 1.00 93.25 279 LEU A C 1
ATOM 2246 O O . LEU A 1 279 ? -16.656 -10.558 -1.090 1.00 93.25 279 LEU A O 1
ATOM 2250 N N . VAL A 1 280 ? -15.809 -12.237 0.123 1.00 91.75 280 VAL A N 1
ATOM 2251 C CA . VAL A 1 280 ? -15.013 -12.808 -0.968 1.00 91.75 280 VAL A CA 1
ATOM 2252 C C . VAL A 1 280 ? -15.911 -13.354 -2.084 1.00 91.75 280 VAL A C 1
ATOM 2254 O O . VAL A 1 280 ? -15.671 -13.050 -3.250 1.00 91.75 280 VAL A O 1
ATOM 2257 N N . ASN A 1 281 ? -17.000 -14.052 -1.741 1.00 90.56 281 ASN A N 1
ATOM 2258 C CA . ASN A 1 281 ? -17.991 -14.504 -2.725 1.00 90.56 281 ASN A CA 1
ATOM 2259 C C . ASN A 1 281 ? -18.651 -13.325 -3.464 1.00 90.56 281 ASN A C 1
ATOM 2261 O O . ASN A 1 281 ? -18.944 -13.418 -4.656 1.00 90.56 281 ASN A O 1
ATOM 2265 N N . TYR A 1 282 ? -18.884 -12.205 -2.771 1.00 91.12 282 TYR A N 1
ATOM 2266 C CA . TYR A 1 282 ? -19.366 -10.980 -3.410 1.00 91.12 282 TYR A CA 1
ATOM 2267 C C . TYR A 1 282 ? -18.346 -10.405 -4.402 1.00 91.12 282 TYR A C 1
ATOM 2269 O O . TYR A 1 282 ? -18.719 -10.022 -5.509 1.00 91.12 282 TYR A O 1
ATOM 2277 N N . ILE A 1 283 ? -17.063 -10.362 -4.028 1.00 91.19 283 ILE A N 1
ATOM 2278 C CA . ILE A 1 283 ? -15.988 -9.910 -4.919 1.00 91.19 283 ILE A CA 1
ATOM 2279 C C . ILE A 1 283 ? -15.911 -10.784 -6.171 1.00 91.19 283 ILE A C 1
ATOM 2281 O O . ILE A 1 283 ? -15.837 -10.226 -7.262 1.00 91.19 283 ILE A O 1
ATOM 2285 N N . ASP A 1 284 ? -15.997 -12.110 -6.028 1.00 88.00 284 ASP A N 1
ATOM 2286 C CA . ASP A 1 284 ? -16.045 -13.047 -7.160 1.00 88.00 284 ASP A CA 1
ATOM 2287 C C . ASP A 1 284 ? -17.202 -12.713 -8.115 1.00 88.00 284 ASP A C 1
ATOM 2289 O O . ASP A 1 284 ? -17.008 -12.579 -9.324 1.00 88.00 284 ASP A O 1
ATOM 2293 N N . TYR A 1 285 ? -18.406 -12.521 -7.568 1.00 87.50 285 TYR A N 1
ATOM 2294 C CA . TYR A 1 285 ? -19.593 -12.173 -8.349 1.00 87.50 285 TYR A CA 1
ATOM 2295 C C . TYR A 1 285 ? -19.440 -10.831 -9.087 1.00 87.50 285 TYR A C 1
ATOM 2297 O O . TYR A 1 285 ? -19.702 -10.742 -10.289 1.00 87.50 285 TYR A O 1
ATOM 2305 N N . GLU A 1 286 ? -18.990 -9.780 -8.396 1.00 87.12 286 GLU A N 1
ATOM 2306 C CA . GLU A 1 286 ? -18.795 -8.465 -9.016 1.00 87.12 286 GLU A CA 1
ATOM 2307 C C . GLU A 1 286 ? -17.682 -8.497 -10.064 1.00 87.12 286 GLU A C 1
ATOM 2309 O O . GLU A 1 286 ? -17.784 -7.826 -11.094 1.00 87.12 286 GLU A O 1
ATOM 2314 N N . PH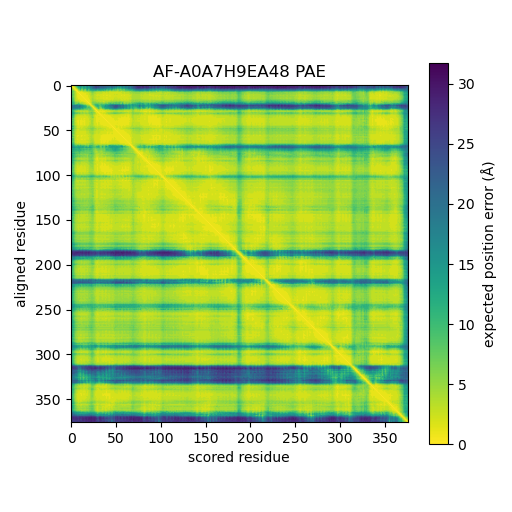E A 1 287 ? -16.635 -9.289 -9.836 1.00 85.31 287 PHE A N 1
ATOM 2315 C CA . PHE A 1 287 ? -15.517 -9.430 -10.756 1.00 85.31 287 PHE A CA 1
ATOM 2316 C C . PHE A 1 287 ? -15.956 -9.987 -12.118 1.00 85.31 287 PHE A C 1
ATOM 2318 O O . PHE A 1 287 ? -15.546 -9.464 -13.158 1.00 85.31 287 PHE A O 1
ATOM 2325 N N . GLU A 1 288 ? -16.857 -10.975 -12.131 1.00 81.00 288 GLU A N 1
ATOM 2326 C CA . GLU A 1 288 ? -17.453 -11.518 -13.363 1.00 81.00 288 GLU A CA 1
ATOM 2327 C C . GLU A 1 288 ? -18.272 -10.474 -14.148 1.00 81.00 288 GLU A C 1
ATOM 2329 O O . GLU A 1 288 ? -18.445 -10.598 -15.363 1.00 81.00 288 GLU A O 1
ATOM 2334 N N . SER A 1 289 ? -18.739 -9.420 -13.474 1.00 77.12 289 SER A N 1
ATOM 2335 C CA . SER A 1 289 ? -19.558 -8.347 -14.048 1.00 77.12 289 SER A CA 1
ATOM 2336 C C . SER A 1 289 ? -18.776 -7.093 -14.468 1.00 77.12 289 SER A C 1
ATOM 2338 O O . SER A 1 289 ? -19.378 -6.120 -14.929 1.00 77.12 289 SER A O 1
ATOM 2340 N N . ILE A 1 290 ? -17.441 -7.081 -14.338 1.00 76.06 290 ILE A N 1
ATOM 2341 C CA . ILE A 1 290 ? -16.630 -5.899 -14.664 1.00 76.06 290 ILE A CA 1
ATOM 2342 C C . ILE A 1 290 ? -16.808 -5.508 -16.138 1.00 76.06 290 ILE A C 1
ATOM 2344 O O . ILE A 1 290 ? -16.429 -6.227 -17.065 1.00 76.06 290 ILE A O 1
ATOM 2348 N N . HIS A 1 291 ? -17.325 -4.299 -16.354 1.00 67.75 291 HIS A N 1
ATOM 2349 C CA . HIS A 1 291 ? -17.457 -3.702 -17.677 1.00 67.75 291 HIS A CA 1
ATOM 2350 C C . HIS A 1 291 ? -16.272 -2.774 -17.984 1.00 67.75 291 HIS A C 1
ATOM 2352 O O . HIS A 1 291 ? -15.998 -1.822 -17.250 1.00 67.75 291 HIS A O 1
ATOM 2358 N N . MET A 1 292 ? -15.616 -3.004 -19.127 1.00 65.06 292 MET A N 1
ATOM 2359 C CA . MET A 1 292 ? -14.431 -2.254 -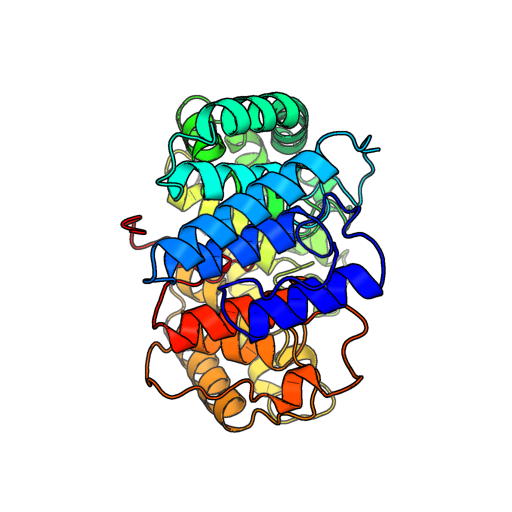19.589 1.00 65.06 292 MET A CA 1
ATOM 2360 C C . MET A 1 292 ? -14.668 -0.754 -19.833 1.00 65.06 292 MET A C 1
ATOM 2362 O O . MET A 1 292 ? -13.711 0.007 -19.958 1.00 65.06 292 MET A O 1
ATOM 2366 N N . ASP A 1 293 ? -15.926 -0.316 -19.891 1.00 62.97 293 ASP A N 1
ATOM 2367 C CA . ASP A 1 293 ? -16.291 1.079 -20.157 1.00 62.97 293 ASP A CA 1
ATOM 2368 C C . ASP A 1 293 ? -16.467 1.924 -18.879 1.00 62.97 293 ASP A C 1
ATOM 2370 O O . ASP A 1 293 ? -16.735 3.130 -18.971 1.00 62.97 293 ASP A O 1
ATOM 2374 N N . GLY A 1 294 ? -16.340 1.314 -17.695 1.00 67.06 294 GLY A N 1
ATOM 2375 C CA . GLY A 1 294 ? -16.534 1.959 -16.393 1.00 67.06 294 GLY A CA 1
ATOM 2376 C C . GLY A 1 294 ? -15.326 2.728 -15.848 1.00 67.06 294 GLY A C 1
ATOM 2377 O O . GLY A 1 294 ? -14.290 2.851 -16.498 1.00 67.06 294 GLY A O 1
ATOM 2378 N N . ASN A 1 295 ? -15.456 3.260 -14.624 1.00 75.56 295 ASN A N 1
ATOM 2379 C CA . ASN A 1 295 ? -14.309 3.815 -13.903 1.00 75.56 295 ASN A CA 1
ATOM 2380 C C . ASN A 1 295 ? -13.387 2.671 -13.480 1.00 75.56 295 ASN A C 1
ATOM 2382 O O . ASN A 1 295 ? -13.788 1.794 -12.718 1.00 75.56 295 ASN A O 1
ATOM 2386 N N . ILE A 1 296 ? -12.155 2.686 -13.969 1.00 79.31 296 ILE A N 1
ATOM 2387 C CA . ILE A 1 296 ? -11.182 1.621 -13.757 1.00 79.31 296 ILE A CA 1
ATOM 2388 C C . ILE A 1 296 ? -9.976 2.240 -13.060 1.00 79.31 296 ILE A C 1
ATOM 2390 O O . ILE A 1 296 ? -8.999 2.652 -13.684 1.00 79.31 296 ILE A O 1
ATOM 2394 N N . CYS A 1 297 ? -10.076 2.343 -11.742 1.00 84.62 297 CYS A N 1
ATOM 2395 C CA . CYS A 1 297 ? -8.979 2.736 -10.877 1.00 84.62 297 CYS A CA 1
ATOM 2396 C C . CYS A 1 297 ? -8.952 1.847 -9.633 1.00 84.62 297 CYS A C 1
ATOM 2398 O O . CYS A 1 297 ? -9.953 1.209 -9.301 1.00 84.62 297 CYS A O 1
ATOM 2400 N N . LEU A 1 298 ? -7.801 1.786 -8.962 1.00 89.38 298 LEU A N 1
ATOM 2401 C CA . LEU A 1 298 ? -7.614 0.917 -7.797 1.00 89.38 298 LEU A CA 1
ATOM 2402 C C . LEU A 1 298 ? -8.309 1.448 -6.536 1.00 89.38 298 LEU A C 1
ATOM 2404 O O . LEU A 1 298 ? -8.557 0.687 -5.611 1.00 89.38 298 LEU A O 1
ATOM 2408 N N . CYS A 1 299 ? -8.608 2.747 -6.473 1.00 90.38 299 CYS A N 1
ATOM 2409 C CA . CYS A 1 299 ? -9.190 3.369 -5.285 1.00 90.38 299 CYS A CA 1
ATOM 2410 C C . CYS A 1 299 ? -10.726 3.281 -5.243 1.00 90.38 299 CYS A C 1
ATOM 2412 O O . CYS A 1 299 ? -11.296 2.932 -4.208 1.00 90.38 299 CYS A O 1
ATOM 2414 N N . HIS A 1 300 ? -11.399 3.618 -6.347 1.00 87.88 300 HIS A N 1
ATOM 2415 C CA . HIS A 1 300 ? -12.858 3.779 -6.405 1.00 87.88 300 HIS A CA 1
ATOM 2416 C C . HIS A 1 300 ? -13.453 3.404 -7.774 1.00 87.88 300 HIS A C 1
ATOM 2418 O O . HIS A 1 300 ? -14.265 4.133 -8.351 1.00 87.88 300 HIS A O 1
ATOM 2424 N N . GLY A 1 301 ? -12.997 2.286 -8.333 1.00 84.38 301 GLY A N 1
ATOM 2425 C CA . GLY A 1 301 ? -13.448 1.785 -9.626 1.00 84.38 301 GLY A CA 1
ATOM 2426 C C . GLY A 1 301 ? -13.360 0.266 -9.699 1.00 84.38 301 GLY A C 1
ATOM 2427 O O . GLY A 1 301 ? -12.991 -0.390 -8.738 1.00 84.38 301 GLY A O 1
ATOM 2428 N N . TYR A 1 302 ? -13.627 -0.324 -10.858 1.00 84.12 302 TYR A N 1
ATOM 2429 C CA . TYR A 1 302 ? -13.554 -1.781 -11.023 1.00 84.12 302 TYR A CA 1
ATOM 2430 C C . TYR A 1 302 ? -12.156 -2.367 -10.754 1.00 84.12 302 TYR A C 1
ATOM 2432 O O . TYR A 1 302 ? -12.018 -3.556 -10.474 1.00 84.12 302 TYR A O 1
ATOM 2440 N N . GLY A 1 303 ? -11.118 -1.525 -10.757 1.00 87.31 303 GLY A N 1
ATOM 2441 C CA . GLY A 1 303 ? -9.781 -1.904 -10.318 1.00 87.31 303 GLY A CA 1
ATOM 2442 C C . GLY A 1 303 ? -9.697 -2.311 -8.843 1.00 87.31 303 GLY A C 1
ATOM 2443 O O . GLY A 1 303 ? -8.873 -3.163 -8.530 1.00 87.31 303 GLY A O 1
ATOM 2444 N N . SER A 1 304 ? -10.532 -1.771 -7.942 1.00 91.19 304 SER A N 1
ATOM 2445 C CA . SER A 1 304 ? -10.549 -2.228 -6.541 1.00 91.19 304 SER A CA 1
ATOM 2446 C C . SER A 1 304 ? -11.126 -3.631 -6.389 1.00 91.19 304 SER A C 1
ATOM 2448 O O . SER A 1 304 ? -10.596 -4.402 -5.595 1.00 91.19 304 SER A O 1
ATOM 2450 N N . ILE A 1 305 ? -12.153 -3.983 -7.170 1.00 89.94 305 ILE A N 1
ATOM 2451 C CA . ILE A 1 305 ? -12.694 -5.351 -7.213 1.00 89.94 305 ILE A CA 1
ATOM 2452 C C . ILE A 1 305 ? -11.631 -6.310 -7.750 1.00 89.94 305 ILE A C 1
ATOM 2454 O O . ILE A 1 305 ? -11.334 -7.308 -7.108 1.00 89.94 305 ILE A O 1
ATOM 2458 N N . ALA A 1 306 ? -10.984 -5.961 -8.868 1.00 88.31 306 ALA A N 1
ATOM 2459 C CA . ALA A 1 306 ? -9.918 -6.779 -9.445 1.00 88.31 306 ALA A CA 1
ATOM 2460 C C . ALA A 1 306 ? -8.713 -6.953 -8.505 1.00 88.31 306 ALA A C 1
ATOM 2462 O O . ALA A 1 306 ? -8.117 -8.025 -8.458 1.00 88.31 306 ALA A O 1
ATOM 2463 N N . LEU A 1 307 ? -8.343 -5.913 -7.751 1.00 89.81 307 LEU A N 1
ATOM 2464 C CA . LEU A 1 307 ? -7.279 -6.001 -6.751 1.00 89.81 307 LEU A CA 1
ATOM 2465 C C . LEU A 1 307 ? -7.657 -6.943 -5.602 1.00 89.81 307 LEU A C 1
ATOM 2467 O O . LEU A 1 307 ? -6.833 -7.758 -5.189 1.00 89.81 307 LEU A O 1
ATOM 2471 N N . ALA A 1 308 ? -8.880 -6.819 -5.085 1.00 90.69 308 ALA A N 1
ATOM 2472 C CA . ALA A 1 308 ? -9.385 -7.681 -4.025 1.00 90.69 308 ALA A CA 1
ATOM 2473 C C . ALA A 1 308 ? -9.457 -9.143 -4.480 1.00 90.69 308 ALA A C 1
ATOM 2475 O O . ALA A 1 308 ? -8.927 -10.015 -3.798 1.00 90.69 308 ALA A O 1
ATOM 2476 N N . ASP A 1 309 ? -10.021 -9.396 -5.660 1.00 88.56 309 ASP A N 1
ATOM 2477 C CA . ASP A 1 309 ? -10.074 -10.731 -6.254 1.00 88.56 309 ASP A CA 1
ATOM 2478 C C . ASP A 1 309 ? -8.668 -11.335 -6.381 1.00 88.56 309 ASP A C 1
ATOM 2480 O O . ASP A 1 309 ? -8.389 -12.426 -5.879 1.00 88.56 309 ASP A O 1
ATOM 2484 N N . TYR A 1 310 ? -7.728 -10.566 -6.939 1.00 86.00 310 TYR A N 1
ATOM 2485 C CA . TYR A 1 310 ? -6.344 -11.002 -7.094 1.00 86.00 310 TYR A CA 1
ATOM 2486 C C . TYR A 1 310 ? -5.680 -11.381 -5.762 1.00 86.00 310 TYR A C 1
ATOM 2488 O O . TYR A 1 310 ? -4.937 -12.362 -5.693 1.00 86.00 310 TYR A O 1
ATOM 2496 N N . ALA A 1 311 ? -5.941 -10.613 -4.703 1.00 85.69 311 ALA A N 1
ATOM 2497 C CA . ALA A 1 311 ? -5.341 -10.827 -3.391 1.00 85.69 311 ALA A CA 1
ATOM 2498 C C . ALA A 1 311 ? -5.969 -11.996 -2.607 1.00 85.69 311 ALA A C 1
ATOM 2500 O O . ALA A 1 311 ? -5.271 -12.619 -1.801 1.00 85.69 311 ALA A O 1
ATOM 2501 N N . PHE A 1 312 ? -7.253 -12.303 -2.823 1.00 83.81 312 PHE A N 1
ATOM 2502 C CA . PHE A 1 312 ? -8.001 -13.252 -1.989 1.00 83.81 312 PHE A CA 1
ATOM 2503 C C . PHE A 1 312 ? -8.395 -14.553 -2.693 1.00 83.81 312 PHE A C 1
ATOM 2505 O O . PHE A 1 312 ? -8.459 -15.583 -2.022 1.00 83.81 312 PHE A O 1
ATOM 2512 N N . ASN A 1 313 ? -8.585 -14.557 -4.014 1.00 75.94 313 ASN A N 1
ATOM 2513 C CA . ASN A 1 313 ? -9.179 -15.702 -4.704 1.00 75.94 313 ASN A CA 1
ATOM 2514 C C . ASN A 1 313 ? -8.193 -16.599 -5.441 1.00 75.94 313 ASN A C 1
ATOM 2516 O O . ASN A 1 313 ? -8.485 -17.785 -5.583 1.00 75.94 313 ASN A O 1
ATOM 2520 N N . VAL A 1 314 ? -7.025 -16.100 -5.878 1.00 58.81 314 VAL A N 1
ATOM 2521 C CA . VAL A 1 314 ? -5.899 -16.842 -6.519 1.00 58.81 314 VAL A CA 1
ATOM 2522 C C . VAL A 1 314 ? -6.301 -17.795 -7.680 1.00 58.81 314 VAL A C 1
ATOM 2524 O O . VAL A 1 314 ? -5.459 -18.423 -8.324 1.00 58.81 314 VAL A O 1
ATOM 2527 N N . LYS A 1 315 ? -7.583 -17.906 -8.035 1.00 51.59 315 LYS A N 1
ATOM 2528 C CA . LYS A 1 315 ? -8.109 -18.860 -9.003 1.00 51.59 315 LYS A CA 1
ATOM 2529 C C . LYS A 1 315 ? -8.328 -18.165 -10.345 1.00 51.59 315 LYS A C 1
ATOM 2531 O O . LYS A 1 315 ? -9.281 -17.426 -10.522 1.00 51.59 315 LYS A O 1
ATOM 2536 N N . LYS A 1 316 ? -7.511 -18.603 -11.317 1.00 51.34 316 LYS A N 1
ATOM 2537 C CA . LYS A 1 316 ? -7.675 -18.556 -12.792 1.00 51.34 316 LYS A CA 1
ATOM 2538 C C . LYS A 1 316 ? -6.987 -17.398 -13.536 1.00 51.34 316 LYS A C 1
ATOM 2540 O O . LYS A 1 316 ? -7.617 -16.450 -13.978 1.00 51.34 316 LYS A O 1
ATOM 2545 N N . ASN A 1 317 ? -5.693 -17.584 -13.810 1.00 44.81 317 ASN A N 1
ATOM 2546 C CA . ASN A 1 317 ? -5.020 -17.737 -15.124 1.00 44.81 317 ASN A CA 1
ATOM 2547 C C . ASN A 1 317 ? -5.611 -17.179 -16.445 1.00 44.81 317 ASN A C 1
ATOM 2549 O O . ASN A 1 317 ? -5.138 -17.590 -17.498 1.00 44.81 317 ASN A O 1
ATOM 2553 N N . ASN A 1 318 ? -6.591 -16.278 -16.478 1.00 49.09 318 ASN A N 1
ATOM 2554 C CA . ASN A 1 318 ? -7.019 -15.617 -17.723 1.00 49.09 318 ASN A CA 1
ATOM 2555 C C . ASN A 1 318 ? -7.803 -14.327 -17.468 1.00 49.09 318 ASN A C 1
ATOM 2557 O O . ASN A 1 318 ? -8.769 -14.001 -18.158 1.00 49.09 318 ASN A O 1
ATOM 2561 N N . ILE A 1 319 ? -7.364 -13.562 -16.478 1.00 52.81 319 ILE A N 1
ATOM 2562 C CA . ILE A 1 319 ? -7.881 -12.228 -16.223 1.00 52.81 319 ILE A CA 1
ATOM 2563 C C . ILE A 1 319 ? -7.381 -11.299 -17.353 1.00 52.81 319 ILE A C 1
ATOM 2565 O O . ILE A 1 319 ? -6.334 -10.663 -17.261 1.00 52.81 319 ILE A O 1
ATOM 2569 N N . LYS A 1 320 ? -8.122 -11.227 -18.470 1.00 53.41 320 LYS A N 1
ATOM 2570 C CA . LYS A 1 320 ? -7.945 -10.204 -19.524 1.00 53.41 320 LYS A CA 1
ATOM 2571 C C . LYS A 1 320 ? -8.570 -8.880 -19.079 1.00 53.41 320 LYS A C 1
ATOM 2573 O O . LYS A 1 320 ? -9.332 -8.278 -19.828 1.00 53.41 320 LYS A O 1
ATOM 2578 N N . VAL A 1 321 ? -8.317 -8.439 -17.849 1.00 55.25 321 VAL A N 1
ATOM 2579 C CA . VAL A 1 321 ? -9.097 -7.334 -17.272 1.00 55.25 321 VAL A CA 1
ATOM 2580 C C . VAL A 1 321 ? -8.756 -5.977 -17.888 1.00 55.25 321 VAL A C 1
ATOM 2582 O O . VAL A 1 321 ? -9.535 -5.051 -17.730 1.00 55.25 321 VAL A O 1
ATOM 2585 N N . PHE A 1 322 ? -7.717 -5.860 -18.724 1.00 59.91 322 PHE A N 1
ATOM 2586 C CA . PHE A 1 322 ? -7.452 -4.614 -19.452 1.00 59.91 322 PHE A CA 1
ATOM 2587 C C . PHE A 1 322 ? -6.911 -4.901 -20.867 1.00 59.91 322 PHE A C 1
ATOM 2589 O O . PHE A 1 322 ? -5.736 -5.227 -21.037 1.00 59.91 322 PHE A O 1
ATOM 2596 N N . SER A 1 323 ? -7.774 -4.830 -21.888 1.00 55.03 323 SER A N 1
ATOM 2597 C CA . SER A 1 323 ? -7.398 -4.927 -23.313 1.00 55.03 323 SER A CA 1
ATOM 2598 C C . SER A 1 323 ? -6.766 -3.629 -23.827 1.00 55.03 323 SER A C 1
ATOM 2600 O O . SER A 1 323 ? -6.950 -2.580 -23.224 1.00 55.03 323 SER A O 1
ATOM 2602 N N . ASP A 1 324 ? -6.091 -3.646 -24.983 1.00 56.16 324 ASP A N 1
ATOM 2603 C CA . ASP A 1 324 ? -5.447 -2.458 -25.588 1.00 56.16 324 ASP A CA 1
ATOM 2604 C C . ASP A 1 324 ? -6.384 -1.241 -25.775 1.00 56.16 324 ASP A C 1
ATOM 2606 O O . ASP A 1 324 ? -5.930 -0.090 -25.805 1.00 56.16 324 ASP A O 1
ATOM 2610 N N . SER A 1 325 ? -7.701 -1.480 -25.858 1.00 53.28 325 SER A N 1
ATOM 2611 C CA . SER A 1 325 ? -8.752 -0.450 -25.870 1.00 53.28 325 SER A CA 1
ATOM 2612 C C . SER A 1 325 ? -8.794 0.397 -24.591 1.00 53.28 325 SER A C 1
ATOM 2614 O O . SER A 1 325 ? -9.165 1.569 -24.650 1.00 53.28 325 SER A O 1
ATOM 2616 N N . TYR A 1 326 ? -8.339 -0.150 -23.462 1.00 58.34 326 TYR A N 1
ATOM 2617 C CA . TYR A 1 326 ? -8.236 0.519 -22.166 1.00 58.34 326 TYR A CA 1
ATOM 2618 C C . TYR A 1 326 ? -7.384 1.794 -22.251 1.00 58.34 326 TYR A C 1
ATOM 2620 O O . TYR A 1 326 ? -7.842 2.884 -21.905 1.00 58.34 326 TYR A O 1
ATOM 2628 N N . PHE A 1 327 ? -6.189 1.683 -22.841 1.00 53.78 327 PHE A N 1
ATOM 2629 C CA . PHE A 1 327 ? -5.270 2.804 -23.058 1.00 53.78 327 PHE A CA 1
ATOM 2630 C C . PHE A 1 327 ? -5.743 3.800 -24.130 1.00 53.78 327 PHE A C 1
ATOM 2632 O O . PHE A 1 327 ? -5.179 4.890 -24.250 1.00 53.78 327 PHE A O 1
ATOM 2639 N N . ALA A 1 328 ? -6.698 3.409 -24.979 1.00 49.44 328 ALA A N 1
ATOM 2640 C CA . ALA A 1 328 ? -7.239 4.248 -26.050 1.00 49.44 328 ALA A CA 1
ATOM 2641 C C . ALA A 1 328 ? -8.452 5.081 -25.598 1.00 49.44 328 ALA A C 1
ATOM 2643 O O . ALA A 1 328 ? -8.799 6.074 -26.245 1.00 49.44 328 ALA A O 1
ATOM 2644 N N . SER A 1 329 ? -9.085 4.709 -24.482 1.00 52.91 329 SER A N 1
ATOM 2645 C CA . SER A 1 329 ? -10.191 5.477 -23.923 1.00 52.91 329 SER A CA 1
ATOM 2646 C C . SER A 1 329 ? -9.678 6.802 -23.341 1.00 52.91 329 SER A C 1
ATOM 2648 O O . SER A 1 329 ? -8.762 6.846 -22.523 1.00 52.91 329 SER A O 1
ATOM 2650 N N . HIS A 1 330 ? -10.274 7.916 -23.764 1.00 47.28 330 HIS A N 1
ATOM 2651 C CA . HIS A 1 330 ? -9.926 9.271 -23.311 1.00 47.28 330 HIS A CA 1
ATOM 2652 C C . HIS A 1 330 ? -10.392 9.555 -21.866 1.00 47.28 330 HIS A C 1
ATOM 2654 O O . HIS A 1 330 ? -10.463 10.708 -21.459 1.00 47.28 330 HIS A O 1
ATOM 2660 N N . LYS A 1 331 ? -10.753 8.521 -21.093 1.00 52.00 331 LYS A N 1
ATOM 2661 C CA . LYS A 1 331 ? -11.352 8.651 -19.757 1.00 52.00 331 LYS A CA 1
ATOM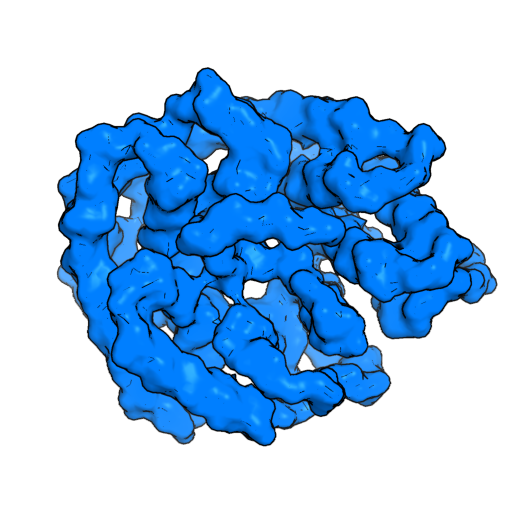 2662 C C . LYS A 1 331 ? -10.325 8.801 -18.628 1.00 52.00 331 LYS A C 1
ATOM 2664 O O . LYS A 1 331 ? -10.720 9.020 -17.488 1.00 52.00 331 LYS A O 1
ATOM 2669 N N . PHE A 1 332 ? -9.026 8.709 -18.923 1.00 55.72 332 PHE A N 1
ATOM 2670 C CA . PHE A 1 332 ? -7.966 8.843 -17.921 1.00 55.72 332 PHE A CA 1
ATOM 2671 C C . PHE A 1 332 ? -7.258 10.194 -18.038 1.00 55.72 332 PHE A C 1
ATOM 2673 O O . PHE A 1 332 ? -6.304 10.382 -18.801 1.00 55.72 332 PHE A O 1
ATOM 2680 N N . ASP A 1 333 ? -7.714 11.137 -17.217 1.00 56.53 333 ASP A N 1
ATOM 2681 C CA . ASP A 1 333 ? -7.023 12.408 -16.996 1.00 56.53 333 ASP A CA 1
ATOM 2682 C C . ASP A 1 333 ? -5.828 12.273 -16.041 1.00 56.53 333 ASP A C 1
ATOM 2684 O O . ASP A 1 333 ? -5.039 13.208 -15.919 1.00 56.53 333 ASP A O 1
ATOM 2688 N N . SER A 1 334 ? -5.637 11.101 -15.417 1.00 72.44 334 SER A N 1
ATOM 2689 C CA . SER A 1 334 ? -4.578 10.858 -14.436 1.00 72.44 334 SER A CA 1
ATOM 2690 C C . SER A 1 334 ? -3.735 9.612 -14.737 1.00 72.44 334 SER A C 1
ATOM 2692 O O . SER A 1 334 ? -4.245 8.551 -15.103 1.00 72.44 334 SER A O 1
ATOM 2694 N N . TYR A 1 335 ? -2.422 9.740 -14.532 1.00 79.12 335 TYR A N 1
ATOM 2695 C CA . TYR A 1 335 ? -1.443 8.646 -14.581 1.00 79.12 335 TYR A CA 1
ATOM 2696 C C . TYR A 1 335 ? -1.136 8.064 -13.200 1.00 79.12 335 TYR A C 1
ATOM 2698 O O . TYR A 1 335 ? -0.192 7.299 -13.042 1.00 79.12 335 TYR A O 1
ATOM 2706 N N . SER A 1 336 ? -1.927 8.435 -12.199 1.00 83.81 336 SER A N 1
ATOM 2707 C CA . SER A 1 336 ? -1.673 8.092 -10.811 1.00 83.81 336 SER A CA 1
ATOM 2708 C C . SER A 1 336 ? -1.745 6.593 -10.522 1.00 83.81 336 SER A C 1
ATOM 2710 O O . SER A 1 336 ? -2.342 5.806 -11.263 1.00 83.81 336 SER A O 1
ATOM 2712 N N . MET A 1 337 ? -1.180 6.201 -9.384 1.00 88.06 337 MET A N 1
ATOM 2713 C CA . MET A 1 337 ? -1.252 4.841 -8.861 1.00 88.06 337 MET A CA 1
ATOM 2714 C C . MET A 1 337 ? -2.617 4.507 -8.244 1.00 88.06 337 MET A C 1
ATOM 2716 O O . MET A 1 337 ? -3.002 3.343 -8.224 1.00 88.06 337 MET A O 1
ATOM 2720 N N . LEU A 1 338 ? -3.360 5.500 -7.743 1.00 87.56 338 LEU A N 1
ATOM 2721 C CA . LEU A 1 338 ? -4.644 5.277 -7.059 1.00 87.56 338 LEU A CA 1
ATOM 2722 C C . LEU A 1 338 ? -5.852 5.426 -7.986 1.00 87.56 338 LEU A C 1
ATOM 2724 O O . LEU A 1 338 ? -6.783 4.621 -7.949 1.00 87.56 338 LEU A O 1
ATOM 2728 N N . THR A 1 339 ? -5.860 6.492 -8.777 1.00 84.56 339 THR A N 1
ATOM 2729 C CA . THR A 1 339 ? -7.005 6.948 -9.579 1.00 84.56 339 THR A CA 1
ATOM 2730 C C . THR A 1 339 ? -6.768 6.821 -11.082 1.00 84.56 339 THR A C 1
ATOM 2732 O O . THR A 1 339 ? -7.705 6.977 -11.858 1.00 84.56 339 THR A O 1
ATOM 2735 N N . GLY A 1 340 ? -5.531 6.536 -11.489 1.00 81.88 340 GLY A N 1
ATOM 2736 C CA . GLY A 1 340 ? -5.092 6.541 -12.872 1.00 81.88 340 GLY A CA 1
ATOM 2737 C C . GLY A 1 340 ? -4.619 5.186 -13.382 1.00 81.88 340 GLY A C 1
ATOM 2738 O O . GLY A 1 340 ? -4.741 4.141 -12.739 1.00 81.88 340 GLY A O 1
ATOM 2739 N N . VAL A 1 341 ? -4.049 5.236 -14.584 1.00 82.81 341 VAL A N 1
ATOM 2740 C CA . VAL A 1 341 ? -3.600 4.053 -15.330 1.00 82.81 341 VAL A CA 1
ATOM 2741 C C . VAL A 1 341 ? -2.359 3.380 -14.725 1.00 82.81 341 VAL A C 1
ATOM 2743 O O . VAL A 1 341 ? -2.151 2.191 -14.955 1.00 82.81 341 VAL A O 1
ATOM 2746 N N . GLY A 1 342 ? -1.548 4.085 -13.927 1.00 87.44 342 GLY A N 1
ATOM 2747 C CA . GLY A 1 342 ? -0.305 3.538 -13.371 1.00 87.44 342 GLY A CA 1
ATOM 2748 C C . GLY A 1 342 ? -0.544 2.333 -12.458 1.00 87.44 342 GLY A C 1
ATOM 2749 O O . GLY A 1 342 ? 0.074 1.282 -12.631 1.00 87.44 342 GLY A O 1
ATOM 2750 N N . GLY A 1 343 ? -1.501 2.445 -11.533 1.00 89.69 343 GLY A N 1
ATOM 2751 C CA . GLY A 1 343 ? -1.842 1.355 -10.613 1.00 89.69 343 GLY A CA 1
ATOM 2752 C C . GLY A 1 343 ? -2.424 0.143 -11.330 1.00 89.69 343 GLY A C 1
ATOM 2753 O O . GLY A 1 343 ? -2.038 -0.995 -11.069 1.00 89.69 343 GLY A O 1
ATOM 2754 N N . ILE A 1 344 ? -3.308 0.399 -12.290 1.00 87.88 344 ILE A N 1
ATOM 2755 C CA . ILE A 1 344 ? -3.952 -0.642 -13.088 1.00 87.88 344 ILE A CA 1
ATOM 2756 C C . ILE A 1 344 ? -2.937 -1.384 -13.951 1.00 87.88 344 ILE A C 1
ATOM 2758 O O . ILE A 1 344 ? -2.977 -2.608 -14.035 1.00 87.88 344 ILE A O 1
ATOM 2762 N N . LEU A 1 345 ? -1.982 -0.665 -14.539 1.00 88.62 345 LEU A N 1
ATOM 2763 C CA . LEU A 1 345 ? -0.910 -1.272 -15.313 1.00 88.62 345 LEU A CA 1
ATOM 2764 C C . LEU A 1 345 ? -0.014 -2.168 -14.444 1.00 88.62 345 LEU A C 1
ATOM 2766 O O . LEU A 1 345 ? 0.343 -3.265 -14.874 1.00 88.62 345 LEU A O 1
ATOM 2770 N N . ALA A 1 346 ? 0.303 -1.742 -13.218 1.00 91.56 346 ALA A N 1
ATOM 2771 C CA . ALA A 1 346 ? 1.047 -2.569 -12.271 1.00 91.56 346 ALA A CA 1
ATOM 2772 C C . ALA A 1 346 ? 0.272 -3.849 -11.903 1.00 91.56 346 ALA A C 1
ATOM 2774 O O . ALA A 1 346 ? 0.829 -4.941 -12.004 1.00 91.56 346 ALA A O 1
ATOM 2775 N N . LEU A 1 347 ? -1.016 -3.731 -11.556 1.00 89.50 347 LEU A N 1
ATOM 2776 C CA . LEU A 1 347 ? -1.867 -4.880 -11.228 1.00 89.50 347 LEU A CA 1
ATOM 2777 C C . LEU A 1 347 ? -2.004 -5.845 -12.417 1.00 89.50 347 LEU A C 1
ATOM 2779 O O . LEU A 1 347 ? -1.836 -7.052 -12.260 1.00 89.50 347 LEU A O 1
ATOM 2783 N N . ASN A 1 348 ? -2.244 -5.320 -13.621 1.00 87.06 348 ASN A N 1
ATOM 2784 C CA . ASN A 1 348 ? -2.344 -6.122 -14.840 1.00 87.06 348 ASN A CA 1
ATOM 2785 C C . ASN A 1 348 ? -1.059 -6.915 -15.091 1.00 87.06 348 ASN A C 1
ATOM 2787 O O . ASN A 1 348 ? -1.111 -8.101 -15.409 1.00 87.06 348 ASN A O 1
ATOM 2791 N N . ARG A 1 349 ? 0.109 -6.284 -14.904 1.00 88.50 349 ARG A N 1
ATOM 2792 C CA . ARG A 1 349 ? 1.392 -6.975 -15.046 1.00 88.50 349 ARG A CA 1
ATOM 2793 C C . ARG A 1 349 ? 1.526 -8.112 -14.035 1.00 88.50 349 ARG A C 1
ATOM 2795 O O . ARG A 1 349 ? 1.957 -9.197 -14.423 1.00 88.50 349 ARG A O 1
ATOM 2802 N N . SER A 1 350 ? 1.135 -7.884 -12.780 1.00 88.62 350 SER A N 1
ATOM 2803 C CA . SER A 1 350 ? 1.152 -8.916 -11.739 1.00 88.62 350 SER A CA 1
ATOM 2804 C C . SER A 1 350 ? 0.294 -10.119 -12.110 1.00 88.62 350 SER A C 1
ATOM 2806 O O . SER A 1 350 ? 0.769 -11.249 -12.061 1.00 88.62 350 SER A O 1
ATOM 2808 N N . ILE A 1 351 ? -0.926 -9.861 -12.575 1.00 85.44 351 ILE A N 1
ATOM 2809 C CA . ILE A 1 351 ? -1.873 -10.876 -13.033 1.00 85.44 351 ILE A CA 1
ATOM 2810 C C . ILE A 1 351 ? -1.317 -11.669 -14.224 1.00 85.44 351 ILE A C 1
ATOM 2812 O O . ILE A 1 351 ? -1.268 -12.896 -14.183 1.00 85.44 351 ILE A O 1
ATOM 2816 N N . GLN A 1 352 ? -0.862 -10.983 -15.278 1.00 84.38 352 GLN A N 1
ATOM 2817 C CA . GLN A 1 352 ? -0.365 -11.614 -16.510 1.00 84.38 352 GLN A CA 1
ATOM 2818 C C . GLN A 1 352 ? 0.843 -12.518 -16.274 1.00 84.38 352 GLN A C 1
ATOM 2820 O O . GLN A 1 352 ? 1.041 -13.499 -16.988 1.00 84.38 352 GLN A O 1
ATOM 2825 N N . LYS A 1 353 ? 1.672 -12.158 -15.295 1.00 86.56 353 LYS A N 1
ATOM 2826 C CA . LYS A 1 353 ? 2.898 -12.877 -14.951 1.00 86.56 353 LYS A CA 1
ATOM 2827 C C . LYS A 1 353 ? 2.730 -13.799 -13.747 1.00 86.56 353 LYS A C 1
ATOM 2829 O O . LYS A 1 353 ? 3.719 -14.392 -13.331 1.00 86.56 353 LYS A O 1
ATOM 2834 N N . ALA A 1 354 ? 1.514 -13.913 -13.203 1.00 84.75 354 ALA A N 1
ATOM 2835 C CA . ALA A 1 354 ? 1.222 -14.647 -11.973 1.00 84.75 354 ALA A CA 1
ATOM 2836 C C . ALA A 1 354 ? 2.232 -14.326 -10.849 1.00 84.75 354 ALA A C 1
ATOM 2838 O O . ALA A 1 354 ? 2.731 -15.213 -10.158 1.00 84.75 354 ALA A O 1
ATOM 2839 N N . SER A 1 355 ? 2.583 -13.046 -10.709 1.00 85.25 355 SER A N 1
ATOM 2840 C CA . SER A 1 355 ? 3.619 -12.567 -9.791 1.00 85.25 355 SER A CA 1
ATOM 2841 C C . SER A 1 355 ? 3.011 -11.748 -8.656 1.00 85.25 355 SER A C 1
ATOM 2843 O O . SER A 1 355 ? 2.033 -11.041 -8.906 1.00 85.25 355 SER A O 1
ATOM 2845 N N . PRO A 1 356 ? 3.621 -11.690 -7.463 1.00 84.81 356 PRO A N 1
ATOM 2846 C CA . PRO A 1 356 ? 3.168 -10.790 -6.407 1.00 84.81 356 PRO A CA 1
ATOM 2847 C C . PRO A 1 356 ? 2.937 -9.354 -6.904 1.00 84.81 356 PRO A C 1
ATOM 2849 O O . PRO A 1 356 ? 3.701 -8.825 -7.721 1.00 84.81 356 PRO A O 1
ATOM 2852 N N . PHE A 1 357 ? 1.874 -8.724 -6.405 1.00 89.25 357 PHE A N 1
ATOM 2853 C CA . PHE A 1 357 ? 1.623 -7.307 -6.635 1.00 89.25 357 PHE A CA 1
ATOM 2854 C C . PHE A 1 357 ? 2.407 -6.494 -5.609 1.00 89.25 357 PHE A C 1
ATOM 2856 O O . PHE A 1 357 ? 2.072 -6.495 -4.429 1.00 89.25 357 PHE A O 1
ATOM 2863 N N . LEU A 1 358 ? 3.458 -5.794 -6.043 1.00 87.50 358 LEU A N 1
ATOM 2864 C CA . LEU A 1 358 ? 4.393 -5.095 -5.149 1.00 87.50 358 LEU A CA 1
ATOM 2865 C C . LEU A 1 358 ? 3.741 -4.013 -4.280 1.00 87.50 358 LEU A C 1
ATOM 2867 O O . LEU A 1 358 ? 4.316 -3.611 -3.267 1.00 87.50 358 LEU A O 1
ATOM 2871 N N . LEU A 1 359 ? 2.568 -3.526 -4.684 1.00 87.56 359 LEU A N 1
ATOM 2872 C CA . LEU A 1 359 ? 1.839 -2.459 -4.001 1.00 87.56 359 LEU A CA 1
ATOM 2873 C C . LEU A 1 359 ? 0.765 -2.998 -3.057 1.00 87.56 359 LEU A C 1
ATOM 2875 O O . LEU A 1 359 ? 0.091 -2.196 -2.421 1.00 87.56 359 LEU A O 1
ATOM 2879 N N . ASP A 1 360 ? 0.602 -4.320 -2.950 1.00 88.12 360 ASP A N 1
ATOM 2880 C CA . ASP A 1 360 ? -0.408 -4.980 -2.117 1.00 88.12 360 ASP A CA 1
ATOM 2881 C C . ASP A 1 360 ? -0.516 -4.373 -0.709 1.00 88.12 360 ASP A C 1
ATOM 2883 O O . ASP A 1 360 ? -1.594 -4.022 -0.232 1.00 88.12 360 ASP A O 1
ATOM 2887 N N . TRP A 1 361 ? 0.622 -4.154 -0.068 1.00 87.19 361 TRP A N 1
ATOM 2888 C CA . TRP A 1 361 ? 0.701 -3.620 1.280 1.00 87.19 361 TRP A CA 1
ATOM 2889 C C . TRP A 1 361 ? 0.403 -2.124 1.381 1.00 87.19 361 TRP A C 1
ATOM 2891 O O . TRP A 1 361 ? -0.049 -1.677 2.432 1.00 87.19 361 TRP A O 1
ATOM 2901 N N . LEU A 1 362 ? 0.584 -1.344 0.310 1.00 87.69 362 LEU A N 1
ATOM 2902 C CA . LEU A 1 362 ? 0.172 0.064 0.285 1.00 87.69 362 LEU A CA 1
ATOM 2903 C C . LEU A 1 362 ? -1.353 0.178 0.369 1.00 87.69 362 LEU A C 1
ATOM 2905 O O . LEU A 1 362 ? -1.879 1.064 1.043 1.00 87.69 362 LEU A O 1
ATOM 2909 N N . PHE A 1 363 ? -2.050 -0.753 -0.285 1.00 87.50 363 PHE A N 1
ATOM 2910 C CA . PHE A 1 363 ? -3.503 -0.899 -0.217 1.00 87.50 363 PHE A CA 1
ATOM 2911 C C . PHE A 1 363 ? -3.962 -1.672 1.025 1.00 87.50 363 PHE A C 1
ATOM 2913 O O . PHE A 1 363 ? -5.161 -1.844 1.228 1.00 87.50 363 PHE A O 1
ATOM 2920 N N . GLY A 1 364 ? -3.032 -2.153 1.852 1.00 81.50 364 GLY A N 1
ATOM 2921 C CA . GLY A 1 364 ? -3.345 -2.997 2.992 1.00 81.50 364 GLY A CA 1
ATOM 2922 C C . GLY A 1 364 ? -4.128 -4.245 2.597 1.00 81.50 364 GLY A C 1
ATOM 2923 O O . GLY A 1 364 ? -5.051 -4.598 3.318 1.00 81.50 364 GLY A O 1
ATOM 2924 N N . VAL A 1 365 ? -3.789 -4.889 1.469 1.00 79.44 365 VAL A N 1
ATOM 2925 C CA . VAL A 1 365 ? -4.400 -6.149 0.978 1.00 79.44 365 VAL A CA 1
ATOM 2926 C C . VAL A 1 365 ? -3.456 -7.362 1.056 1.00 79.44 365 VAL A C 1
ATOM 2928 O O . VAL A 1 365 ? -3.718 -8.407 0.472 1.00 79.44 365 VAL A O 1
ATOM 2931 N N . ASN A 1 366 ? -2.334 -7.250 1.768 1.00 72.00 366 ASN A N 1
ATOM 2932 C CA . ASN A 1 366 ? -1.364 -8.331 1.936 1.00 72.00 366 ASN A CA 1
ATOM 2933 C C . ASN A 1 366 ? -1.565 -9.139 3.233 1.00 72.00 366 ASN A C 1
ATOM 2935 O O . ASN A 1 366 ? -2.110 -8.643 4.217 1.00 72.00 366 ASN A O 1
ATOM 2939 N N . ASP A 1 367 ? -1.096 -10.390 3.241 1.00 63.91 367 ASP A N 1
ATOM 2940 C CA . ASP A 1 367 ? -1.194 -11.290 4.396 1.00 63.91 367 ASP A CA 1
ATOM 2941 C C . ASP A 1 367 ? 0.034 -11.170 5.315 1.00 63.91 367 ASP A C 1
ATOM 2943 O O . ASP A 1 367 ? 1.162 -11.432 4.894 1.00 63.91 367 ASP A O 1
ATOM 2947 N N . PHE A 1 368 ? -0.183 -10.791 6.578 1.00 64.00 368 PHE A N 1
ATOM 2948 C CA . PHE A 1 368 ? 0.871 -10.655 7.596 1.00 64.00 368 PHE A CA 1
ATOM 2949 C C . PHE A 1 368 ? 0.959 -11.843 8.558 1.00 64.00 368 PHE A C 1
ATOM 2951 O O . PHE A 1 368 ? 1.904 -11.910 9.348 1.00 64.00 368 PHE A O 1
ATOM 2958 N N . ARG A 1 369 ? -0.007 -12.773 8.521 1.00 57.09 369 ARG A N 1
ATOM 2959 C CA . ARG A 1 369 ? -0.053 -13.932 9.431 1.00 57.09 369 ARG A CA 1
ATOM 2960 C C . ARG A 1 369 ? 1.004 -14.968 9.040 1.00 57.09 369 ARG A C 1
ATOM 2962 O O . ARG A 1 369 ? 1.674 -15.543 9.897 1.00 57.09 369 ARG A O 1
ATOM 2969 N N . ASN A 1 370 ? 1.233 -15.128 7.739 1.00 46.03 370 ASN A N 1
ATOM 2970 C CA . ASN A 1 370 ? 2.253 -16.014 7.187 1.00 46.03 370 ASN A CA 1
ATOM 2971 C C . ASN A 1 370 ? 3.588 -15.279 7.069 1.00 46.03 370 ASN A C 1
ATOM 2973 O O . ASN A 1 370 ? 3.934 -14.806 5.994 1.00 46.03 370 ASN A O 1
ATOM 2977 N N . GLY A 1 371 ? 4.349 -15.194 8.165 1.00 38.56 371 GLY A N 1
ATOM 2978 C CA . GLY A 1 371 ? 5.655 -14.515 8.270 1.00 38.56 371 GLY A CA 1
ATOM 2979 C C . GLY A 1 371 ? 6.758 -14.902 7.260 1.00 38.56 371 GLY A C 1
ATOM 2980 O O . GLY A 1 371 ? 7.917 -14.545 7.463 1.00 38.56 371 GLY A O 1
ATOM 2981 N N . SER A 1 372 ? 6.445 -15.597 6.169 1.00 29.62 372 SER A N 1
ATOM 2982 C CA . SER A 1 372 ? 7.293 -15.794 5.003 1.00 29.62 372 SER A CA 1
ATOM 2983 C C . SER A 1 372 ? 7.268 -14.565 4.087 1.00 29.62 372 SER A C 1
ATOM 2985 O O . SER A 1 372 ? 6.614 -14.548 3.046 1.00 29.62 372 SER A O 1
ATOM 2987 N N . ILE A 1 373 ? 8.088 -13.563 4.406 1.00 34.69 373 ILE A N 1
ATOM 2988 C CA . ILE A 1 373 ? 8.698 -12.742 3.351 1.00 34.69 373 ILE A CA 1
ATOM 2989 C C . ILE A 1 373 ? 9.799 -13.600 2.715 1.00 34.69 373 ILE A C 1
ATOM 2991 O O . ILE A 1 373 ? 10.982 -13.362 2.907 1.00 34.69 373 ILE A O 1
ATOM 2995 N N . ASN A 1 374 ? 9.393 -14.634 1.979 1.00 27.39 374 ASN A N 1
ATOM 2996 C CA . ASN A 1 374 ? 10.130 -15.057 0.795 1.00 27.39 374 ASN A CA 1
ATOM 2997 C C . ASN A 1 374 ? 9.428 -14.377 -0.381 1.00 27.39 374 ASN A C 1
ATOM 2999 O O . ASN A 1 374 ? 8.744 -15.007 -1.182 1.00 27.39 374 ASN A O 1
ATOM 3003 N N . ARG A 1 375 ? 9.523 -13.045 -0.410 1.00 35.22 375 ARG A N 1
ATOM 3004 C CA . ARG A 1 375 ? 9.305 -12.282 -1.635 1.00 35.22 375 ARG A CA 1
ATOM 3005 C C . ARG A 1 375 ? 10.627 -12.423 -2.389 1.00 35.22 375 ARG A C 1
ATOM 3007 O O . ARG A 1 375 ? 11.621 -11.855 -1.946 1.00 35.22 375 ARG A O 1
ATOM 3014 N N . HIS A 1 376 ? 10.652 -13.328 -3.366 1.00 29.91 376 HIS A N 1
ATOM 3015 C CA . HIS A 1 376 ? 11.808 -13.541 -4.237 1.00 29.91 376 HIS A CA 1
ATOM 3016 C C . HIS A 1 376 ? 12.100 -12.304 -5.077 1.00 29.91 376 HIS A C 1
ATOM 3018 O O . HIS A 1 376 ? 11.117 -11.674 -5.535 1.00 29.91 376 HIS A O 1
#

pLDDT: mean 83.36, std 14.4, range [27.39, 97.0]